Protein AF-A0A1F7RRA6-F1 (afdb_monomer_lite)

Sequence (377 aa):
MLVHVYFHEKDIRSTEIWMSKGCHQVPLQTQKPDLMFQMMTADDTIIYEQTVSVPRYKMPPLPFQDELPVPATLLTDGDFVVTLPVFDKMDHLIIHSLETNVETIEMIRPGELKLRKTSGTAVTIIDNGDPAYNLDIVFLGDDYGPTEWGKFRDDVNACIDEFLRFSPYTDDFYLFNIYRIDNTVDLDCMVTCAGISGAICCNSASIYTAAVKVPYDEIIVIVNSSTYAGTSTVTIGGGGPESYAMVYGNMAAYATLVMIHEFGHSFGGLMDEYDYRIASGTPWGPNCDYAGCDSWKDLSGVGCYPVCSYGNLFKSNPRTCIMESLRREYCPVCAKQLTKLLDVYANMQPTPDLGYKSIGILLILLCSAFLLFYRKM

Organism: NCBI:txid1817878

Radius of gyration: 23.96 Å; chains: 1; bounding box: 71×75×53 Å

Structure (mmCIF, N/CA/C/O backbone):
data_AF-A0A1F7RRA6-F1
#
_entry.id   AF-A0A1F7RRA6-F1
#
loop_
_atom_site.group_PDB
_atom_site.id
_atom_site.type_symbol
_atom_site.label_atom_id
_atom_site.label_alt_id
_atom_site.label_comp_id
_atom_site.label_asym_id
_atom_site.label_entity_id
_atom_site.label_seq_id
_atom_site.pdbx_PDB_ins_code
_atom_site.Cartn_x
_atom_site.Cartn_y
_atom_site.Cartn_z
_atom_site.occupancy
_atom_site.B_iso_or_equiv
_atom_site.auth_seq_id
_atom_site.auth_comp_id
_atom_site.auth_asym_id
_atom_site.auth_atom_id
_atom_site.pdbx_PDB_model_num
ATOM 1 N N . MET A 1 1 ? -7.427 -10.341 15.167 1.00 57.72 1 MET A N 1
ATOM 2 C CA . MET A 1 1 ? -7.674 -9.087 15.924 1.00 57.72 1 MET A CA 1
ATOM 3 C C . MET A 1 1 ? -6.323 -8.440 16.180 1.00 57.72 1 MET A C 1
ATOM 5 O O . MET A 1 1 ? -5.379 -9.176 16.406 1.00 57.72 1 MET A O 1
ATOM 9 N N . LEU A 1 2 ? -6.202 -7.118 16.106 1.00 61.59 2 LEU A N 1
ATOM 10 C CA . LEU A 1 2 ? -4.961 -6.367 16.309 1.00 61.59 2 LEU A CA 1
ATOM 11 C C . LEU A 1 2 ? -5.063 -5.496 17.564 1.00 61.59 2 LEU A C 1
ATOM 13 O O . LEU A 1 2 ? -6.141 -4.986 17.880 1.00 61.59 2 LEU A O 1
ATOM 17 N N . VAL A 1 3 ? -3.940 -5.293 18.242 1.00 65.00 3 VAL A N 1
ATOM 18 C CA . VAL A 1 3 ? -3.760 -4.317 19.316 1.00 65.00 3 VAL A CA 1
ATOM 19 C C . VAL A 1 3 ? -2.770 -3.255 18.862 1.00 65.00 3 VAL A C 1
ATOM 21 O O . VAL A 1 3 ? -1.675 -3.574 18.425 1.00 65.00 3 VAL A O 1
ATOM 24 N N . HIS A 1 4 ? -3.163 -1.996 18.994 1.00 68.19 4 HIS A N 1
ATOM 25 C CA . HIS A 1 4 ? -2.355 -0.819 18.711 1.00 68.19 4 HIS A CA 1
ATOM 26 C C . HIS A 1 4 ? -1.874 -0.225 20.030 1.00 68.19 4 HIS A C 1
ATOM 28 O O . HIS A 1 4 ? -2.695 0.210 20.842 1.00 68.19 4 HIS A O 1
ATOM 34 N N . VAL A 1 5 ? -0.563 -0.222 20.246 1.00 66.44 5 VAL A N 1
ATOM 35 C CA . VAL A 1 5 ? 0.106 0.366 21.410 1.00 66.44 5 VAL A CA 1
ATOM 36 C C . VAL A 1 5 ? 0.691 1.709 20.983 1.00 66.44 5 VAL A C 1
ATOM 38 O O . VAL A 1 5 ? 1.604 1.754 20.163 1.00 66.44 5 VAL A O 1
ATOM 41 N N . TYR A 1 6 ? 0.140 2.797 21.506 1.00 65.81 6 TYR A N 1
ATOM 42 C CA . TYR A 1 6 ? 0.533 4.169 21.205 1.00 65.81 6 TYR A CA 1
ATOM 43 C C . TYR A 1 6 ? 1.463 4.668 22.296 1.00 65.81 6 TYR A C 1
ATOM 45 O O . TYR A 1 6 ? 1.124 4.609 23.479 1.00 65.81 6 TYR A O 1
ATOM 53 N N . PHE A 1 7 ? 2.600 5.199 21.876 1.00 63.91 7 PHE A N 1
ATOM 54 C CA . PHE A 1 7 ? 3.549 5.864 22.752 1.00 63.91 7 PHE A CA 1
ATOM 55 C C . PHE A 1 7 ? 3.495 7.362 22.476 1.00 63.91 7 PHE A C 1
ATOM 57 O O . PHE A 1 7 ? 3.664 7.781 21.328 1.00 63.91 7 PHE A O 1
ATOM 64 N N . HIS A 1 8 ? 3.235 8.142 23.525 1.00 59.25 8 HIS A N 1
ATOM 65 C CA . HIS A 1 8 ? 3.225 9.601 23.466 1.00 59.25 8 HIS A CA 1
ATOM 66 C C . HIS A 1 8 ? 4.535 10.178 23.991 1.00 59.25 8 HIS A C 1
ATOM 68 O O . HIS A 1 8 ? 4.899 9.907 25.137 1.00 59.25 8 HIS A O 1
ATOM 74 N N . GLU A 1 9 ? 5.190 11.019 23.186 1.00 54.50 9 GLU A N 1
ATOM 75 C CA . GLU A 1 9 ? 6.457 11.686 23.530 1.00 54.50 9 GLU A CA 1
ATOM 76 C C . GLU A 1 9 ? 7.553 10.715 24.065 1.00 54.50 9 GLU A C 1
ATOM 78 O O . GLU A 1 9 ? 7.443 9.494 23.992 1.00 54.50 9 GLU A O 1
ATOM 83 N N . LYS A 1 10 ? 8.694 11.233 24.551 1.00 45.53 10 LYS A N 1
ATOM 84 C CA . LYS A 1 10 ? 9.871 10.425 24.958 1.00 45.53 10 LYS A CA 1
ATOM 85 C C . LYS A 1 10 ? 9.643 9.454 26.128 1.00 45.53 10 LYS A C 1
ATOM 87 O O . LYS A 1 10 ? 10.555 8.688 26.445 1.00 45.53 10 LYS A O 1
ATOM 92 N N . ASP A 1 11 ? 8.508 9.522 26.816 1.00 44.22 11 ASP A N 1
ATOM 93 C CA . ASP A 1 11 ? 8.293 8.770 28.047 1.00 44.22 11 ASP A CA 1
ATOM 94 C C . ASP A 1 11 ? 7.493 7.497 27.745 1.00 44.22 11 ASP A C 1
ATOM 96 O O . ASP A 1 11 ? 6.276 7.520 27.575 1.00 44.22 11 ASP A O 1
ATOM 100 N N . ILE A 1 12 ? 8.178 6.347 27.735 1.00 45.00 12 ILE A N 1
ATOM 101 C CA . ILE A 1 12 ? 7.591 5.004 27.516 1.00 45.00 12 ILE A CA 1
ATOM 102 C C . ILE A 1 12 ? 6.528 4.666 28.597 1.00 45.00 12 ILE A C 1
ATOM 104 O O . ILE A 1 12 ? 5.890 3.624 28.567 1.00 45.00 12 ILE A O 1
ATOM 108 N N . ARG A 1 13 ? 6.324 5.550 29.583 1.00 37.09 13 ARG A N 1
ATOM 109 C CA . ARG A 1 13 ? 5.339 5.434 30.665 1.00 37.09 13 ARG A CA 1
ATOM 110 C C . ARG A 1 13 ? 3.957 6.004 30.327 1.00 37.09 13 ARG A C 1
ATOM 112 O O . ARG A 1 13 ? 3.025 5.757 31.090 1.00 37.09 13 ARG A O 1
ATOM 119 N N . SER A 1 14 ? 3.805 6.768 29.242 1.00 41.34 14 SER A N 1
ATOM 120 C CA . SER A 1 14 ? 2.498 7.215 28.732 1.00 41.34 14 SER A CA 1
ATOM 121 C C . SER A 1 14 ? 2.069 6.372 27.534 1.00 41.34 14 SER A C 1
ATOM 123 O O . SER A 1 14 ? 2.171 6.803 26.385 1.00 41.34 14 SER A O 1
ATOM 125 N N . THR A 1 15 ? 1.587 5.163 27.829 1.00 48.78 15 THR A N 1
ATOM 126 C CA . THR A 1 15 ? 1.086 4.200 26.841 1.00 48.78 15 THR A CA 1
ATOM 127 C C . THR A 1 15 ? -0.442 4.259 26.743 1.00 48.78 15 THR A C 1
ATOM 129 O O . THR A 1 15 ? -1.143 4.182 27.756 1.00 48.78 15 THR A O 1
ATOM 132 N N . GLU A 1 16 ? -0.992 4.340 25.529 1.00 49.03 16 GLU A N 1
ATOM 133 C CA . GLU A 1 16 ? -2.414 4.065 25.273 1.00 49.03 16 GLU A CA 1
ATOM 134 C C . GLU A 1 16 ? -2.579 2.827 24.393 1.00 49.03 16 GLU A C 1
ATOM 136 O O . GLU A 1 16 ? -1.858 2.653 23.416 1.00 49.03 16 GLU A O 1
ATOM 141 N N . ILE A 1 17 ? -3.540 1.956 24.714 1.00 49.62 17 ILE A N 1
ATOM 142 C CA . ILE A 1 17 ? -3.667 0.653 24.050 1.00 49.62 17 ILE A CA 1
ATOM 143 C C . ILE A 1 17 ? -5.089 0.426 23.558 1.00 49.62 17 ILE A C 1
ATOM 145 O O . ILE A 1 17 ? -6.050 0.542 24.327 1.00 49.62 17 ILE A O 1
ATOM 149 N N . TRP A 1 18 ? -5.204 0.064 22.279 1.00 47.50 18 TRP A N 1
ATOM 150 C CA . TRP A 1 18 ? -6.476 -0.036 21.571 1.00 47.50 18 TRP A CA 1
ATOM 151 C C . TRP A 1 18 ? -6.603 -1.316 20.755 1.00 47.50 18 TRP A C 1
ATOM 153 O O . TRP A 1 18 ? -5.610 -1.834 20.265 1.00 47.50 18 TRP A O 1
ATOM 163 N N . MET A 1 19 ? -7.826 -1.811 20.556 1.00 39.12 19 MET A N 1
ATOM 164 C CA . MET A 1 19 ? -8.086 -2.998 19.727 1.00 39.12 19 MET A CA 1
ATOM 165 C C . MET A 1 19 ? -8.740 -2.636 18.390 1.00 39.12 19 MET A C 1
ATOM 167 O O . MET A 1 19 ? -9.586 -1.744 18.327 1.00 39.12 19 MET A O 1
ATOM 171 N N . SER A 1 20 ? -8.407 -3.384 17.338 1.00 40.44 20 SER A N 1
ATOM 172 C CA . SER A 1 20 ? -9.078 -3.363 16.031 1.00 40.44 20 SER A CA 1
ATOM 173 C C . SER A 1 20 ? -9.177 -4.774 15.449 1.00 40.44 20 SER A C 1
ATOM 175 O O . SER A 1 20 ? -8.525 -5.697 15.930 1.00 40.44 20 SER A O 1
ATOM 177 N N . LYS A 1 21 ? -10.013 -5.003 14.438 1.00 43.59 21 LYS A N 1
ATOM 178 C CA . LYS A 1 21 ? -10.131 -6.322 13.802 1.00 43.59 21 LYS A CA 1
ATOM 179 C C . LYS A 1 21 ? -9.220 -6.401 12.567 1.00 43.59 21 LYS A C 1
ATOM 181 O O . LYS A 1 21 ? -9.705 -6.144 11.493 1.00 43.59 21 LYS A O 1
ATOM 186 N N . GLY A 1 22 ? -7.941 -6.747 12.692 1.00 41.59 22 GLY A N 1
ATOM 187 C CA . GLY A 1 22 ? -7.117 -7.167 11.534 1.00 41.59 22 GLY A CA 1
ATOM 188 C C . GLY A 1 22 ? -6.746 -8.646 11.638 1.00 41.59 22 GLY A C 1
ATOM 189 O O . GLY A 1 22 ? -6.773 -9.185 12.759 1.00 41.59 22 GLY A O 1
ATOM 190 N N . CYS A 1 23 ? -6.463 -9.310 10.514 1.00 34.78 23 CYS A N 1
ATOM 191 C CA . CYS A 1 23 ? -6.449 -10.775 10.466 1.00 34.78 23 CYS A CA 1
ATOM 192 C C . CYS A 1 23 ? -5.099 -11.414 10.139 1.00 34.78 23 CYS A C 1
ATOM 194 O O . CYS A 1 23 ? -4.869 -12.519 10.631 1.00 34.78 23 CYS A O 1
ATOM 196 N N . HIS A 1 24 ? -4.168 -10.746 9.450 1.00 41.72 24 HIS A N 1
ATOM 197 C CA . HIS A 1 24 ? -2.909 -11.401 9.065 1.00 41.72 24 HIS A CA 1
ATOM 198 C C . HIS A 1 24 ? -1.667 -10.541 9.294 1.00 41.72 24 HIS A C 1
ATOM 200 O O . HIS A 1 24 ? -1.702 -9.319 9.224 1.00 41.72 24 HIS A O 1
ATOM 206 N N . GLN A 1 25 ? -0.557 -11.204 9.632 1.00 44.50 25 GLN A N 1
ATOM 207 C CA . GLN A 1 25 ? 0.720 -10.556 9.908 1.00 44.50 25 GLN A CA 1
ATOM 208 C C . GLN A 1 25 ? 1.889 -11.359 9.345 1.00 44.50 25 GLN A C 1
ATOM 210 O O . GLN A 1 25 ? 1.963 -12.577 9.523 1.00 44.50 25 GLN A O 1
ATOM 215 N N . VAL A 1 26 ? 2.846 -10.654 8.743 1.00 31.86 26 VAL A N 1
ATOM 216 C CA . VAL A 1 26 ? 4.149 -11.194 8.345 1.00 31.86 26 VAL A CA 1
ATOM 217 C C . VAL A 1 26 ? 5.217 -10.519 9.215 1.00 31.86 26 VAL A C 1
ATOM 219 O O . VAL A 1 26 ? 5.408 -9.309 9.105 1.00 31.86 26 VAL A O 1
ATOM 222 N N . PRO A 1 27 ? 5.887 -11.243 10.128 1.00 27.80 27 PRO A N 1
ATOM 223 C CA . PRO A 1 27 ? 6.825 -10.627 11.066 1.00 27.80 27 PRO A CA 1
ATOM 224 C C . PRO A 1 27 ? 8.227 -10.505 10.458 1.00 27.80 27 PRO A C 1
ATOM 226 O O . PRO A 1 27 ? 8.729 -11.517 9.980 1.00 27.80 27 PRO A O 1
ATOM 229 N N . LEU A 1 28 ? 8.912 -9.352 10.560 1.00 33.16 28 LEU A N 1
ATOM 230 C CA . LEU A 1 28 ? 10.367 -9.258 10.317 1.00 33.16 28 LEU A CA 1
ATOM 231 C C . LEU A 1 28 ? 11.070 -8.081 11.044 1.00 33.16 28 LEU A C 1
ATOM 233 O O . LEU A 1 28 ? 10.533 -6.985 11.150 1.00 33.16 28 LEU A O 1
ATOM 237 N N . GLN A 1 29 ? 12.311 -8.337 11.500 1.00 31.33 29 GLN A N 1
ATOM 238 C CA . GLN A 1 29 ? 13.252 -7.433 12.197 1.00 31.33 29 GLN A CA 1
ATOM 239 C C . GLN A 1 29 ? 14.519 -7.188 11.360 1.00 31.33 29 GLN A C 1
ATOM 241 O O . GLN A 1 29 ? 15.096 -8.160 10.872 1.00 31.33 29 GLN A O 1
ATOM 246 N N . THR A 1 30 ? 15.057 -5.957 11.325 1.00 32.44 30 THR A N 1
ATOM 247 C CA . THR A 1 30 ? 16.442 -5.693 10.848 1.00 32.44 30 THR A CA 1
ATOM 248 C C . THR A 1 30 ? 17.192 -4.526 11.526 1.00 32.44 30 THR A C 1
ATOM 250 O O . THR A 1 30 ? 18.226 -4.092 11.022 1.00 32.44 30 THR A O 1
ATOM 253 N N . GLN A 1 31 ? 16.764 -4.022 12.686 1.00 44.00 31 GLN A N 1
ATOM 254 C CA . GLN A 1 31 ? 17.580 -3.103 13.504 1.00 44.00 31 GLN A CA 1
ATOM 255 C C . GLN A 1 31 ? 17.738 -3.637 14.925 1.00 44.00 31 GLN A C 1
ATOM 257 O O . GLN A 1 31 ? 16.970 -4.498 15.347 1.00 44.00 31 GLN A O 1
ATOM 262 N N . LYS A 1 32 ? 18.764 -3.164 15.655 1.00 50.31 32 LYS A N 1
ATOM 263 C CA . LYS A 1 32 ? 18.898 -3.476 17.082 1.00 50.31 32 LYS A CA 1
ATOM 264 C C . LYS A 1 32 ? 17.627 -2.954 17.768 1.00 50.31 32 LYS A C 1
ATOM 266 O O . LYS A 1 32 ? 17.392 -1.747 17.711 1.00 50.31 32 LYS A O 1
ATOM 271 N N . PRO A 1 33 ? 16.806 -3.832 18.352 1.00 63.81 33 PRO A N 1
ATOM 272 C CA . PRO A 1 33 ? 15.514 -3.414 18.856 1.00 63.81 33 PRO A CA 1
ATOM 273 C C . PRO A 1 33 ? 15.650 -2.645 20.166 1.00 63.81 33 PRO A C 1
ATOM 275 O O . PRO A 1 33 ? 16.530 -2.935 20.979 1.00 63.81 33 PRO A O 1
ATOM 278 N N . ASP A 1 34 ? 14.763 -1.673 20.352 1.00 72.25 34 ASP A N 1
ATOM 279 C CA . ASP A 1 34 ? 14.674 -0.847 21.557 1.00 72.25 34 ASP A CA 1
ATOM 280 C C . ASP A 1 34 ? 13.630 -1.414 22.527 1.00 72.25 34 ASP A C 1
ATOM 282 O O . ASP A 1 34 ? 13.816 -1.370 23.743 1.00 72.25 34 ASP A O 1
ATOM 286 N N . LEU A 1 35 ? 12.560 -2.003 21.983 1.00 77.00 35 LEU A N 1
ATOM 287 C CA . LEU A 1 35 ? 11.458 -2.608 22.721 1.00 77.00 35 LEU A CA 1
ATOM 288 C C . LEU A 1 35 ? 11.256 -4.069 22.311 1.00 77.00 35 LEU A C 1
ATOM 290 O O . LEU A 1 35 ? 11.451 -4.440 21.152 1.00 77.00 35 LEU A O 1
ATOM 294 N N . MET A 1 36 ? 10.809 -4.888 23.259 1.00 80.50 36 MET A N 1
ATOM 295 C CA . MET A 1 36 ? 10.336 -6.250 23.017 1.00 80.50 36 MET A CA 1
ATOM 296 C C . MET A 1 36 ? 8.935 -6.423 23.591 1.00 80.50 36 MET A C 1
ATOM 298 O O . MET A 1 36 ? 8.689 -6.119 24.755 1.00 80.50 36 MET A O 1
ATOM 302 N N . PHE A 1 37 ? 8.040 -6.942 22.762 1.00 81.81 37 PHE A N 1
ATOM 303 C CA . PHE A 1 37 ? 6.655 -7.247 23.073 1.00 81.81 37 PHE A CA 1
ATOM 304 C C . PHE A 1 37 ? 6.503 -8.762 23.128 1.00 81.81 37 PHE A C 1
ATOM 306 O O . PHE A 1 37 ? 6.751 -9.440 22.131 1.00 81.81 37 PHE A O 1
ATOM 313 N N . GLN A 1 38 ? 6.092 -9.291 24.277 1.00 84.25 38 GLN A N 1
ATOM 314 C CA . GLN A 1 38 ? 5.837 -10.717 24.471 1.00 84.25 38 GLN A CA 1
ATOM 315 C C . GLN A 1 38 ? 4.391 -10.933 24.889 1.00 84.25 38 GLN A C 1
ATOM 317 O O . GLN A 1 38 ? 3.947 -10.418 25.914 1.00 84.25 38 GLN A O 1
ATOM 322 N N . MET A 1 39 ? 3.653 -11.715 24.109 1.00 84.25 39 MET A N 1
ATOM 323 C CA . MET A 1 39 ? 2.335 -12.188 24.516 1.00 84.25 39 MET A CA 1
ATOM 324 C C . MET A 1 39 ? 2.469 -13.542 25.174 1.00 84.25 39 MET A C 1
ATOM 326 O O . MET A 1 39 ? 3.091 -14.451 24.617 1.00 84.25 39 MET A O 1
ATOM 330 N N . MET A 1 40 ? 1.850 -13.674 26.340 1.00 85.94 40 MET A N 1
ATOM 331 C CA . MET A 1 40 ? 1.931 -14.872 27.158 1.00 85.94 40 MET A CA 1
ATOM 332 C C . MET A 1 40 ? 0.547 -15.446 27.442 1.00 85.94 40 MET A C 1
ATOM 334 O O . MET A 1 40 ? -0.458 -14.730 27.501 1.00 85.94 40 MET A O 1
ATOM 338 N N . THR A 1 41 ? 0.497 -16.763 27.601 1.00 88.19 41 THR A N 1
ATOM 339 C CA . THR A 1 41 ? -0.635 -17.493 28.181 1.00 88.19 41 THR A CA 1
ATOM 340 C C . THR A 1 41 ? -0.627 -17.387 29.707 1.00 88.19 41 THR A C 1
ATOM 342 O O . THR A 1 41 ? 0.329 -16.912 30.312 1.00 88.19 41 THR A O 1
ATOM 345 N N . ALA A 1 42 ? -1.692 -17.870 30.351 1.00 86.19 42 ALA A N 1
ATOM 346 C CA . ALA A 1 42 ? -1.836 -17.859 31.811 1.00 86.19 42 ALA A CA 1
ATOM 347 C C . ALA A 1 42 ? -0.754 -18.658 32.568 1.00 86.19 42 ALA A C 1
ATOM 349 O O . ALA A 1 42 ? -0.602 -18.494 33.775 1.00 86.19 42 ALA A O 1
ATOM 350 N N . ASP A 1 43 ? -0.050 -19.558 31.877 1.00 89.38 43 ASP A N 1
ATOM 351 C CA . ASP A 1 43 ? 1.073 -20.344 32.395 1.00 89.38 43 ASP A CA 1
ATOM 352 C C . ASP A 1 43 ? 2.445 -19.771 31.991 1.00 89.38 43 ASP A C 1
ATOM 354 O O . ASP A 1 43 ? 3.444 -20.485 32.043 1.00 89.38 43 ASP A O 1
ATOM 358 N N . ASP A 1 44 ? 2.484 -18.499 31.581 1.00 86.06 44 ASP A N 1
ATOM 359 C CA . ASP A 1 44 ? 3.678 -17.754 31.165 1.00 86.06 44 ASP A CA 1
ATOM 360 C C . ASP A 1 44 ? 4.395 -18.344 29.932 1.00 86.06 44 ASP A C 1
ATOM 362 O O . ASP A 1 44 ? 5.580 -18.096 29.692 1.00 86.06 44 ASP A O 1
ATOM 366 N N . THR A 1 45 ? 3.683 -19.116 29.100 1.00 88.94 45 THR A N 1
ATOM 367 C CA . THR A 1 45 ? 4.216 -19.567 27.808 1.00 88.94 45 THR A CA 1
ATOM 368 C C . THR A 1 45 ? 4.136 -18.435 26.786 1.00 88.94 45 THR A C 1
ATOM 370 O O . THR A 1 45 ? 3.058 -17.911 26.505 1.00 88.94 45 THR A O 1
ATOM 373 N N . ILE A 1 46 ? 5.271 -18.087 26.174 1.00 86.56 46 ILE A N 1
ATOM 374 C CA . ILE A 1 46 ? 5.324 -17.107 25.082 1.00 86.56 46 ILE A CA 1
ATOM 375 C C . ILE A 1 46 ? 4.625 -17.693 23.851 1.00 86.56 46 ILE A C 1
ATOM 377 O O . ILE A 1 46 ? 5.041 -18.724 23.319 1.00 86.56 46 ILE A O 1
ATOM 381 N N . ILE A 1 47 ? 3.575 -17.019 23.388 1.00 82.38 47 ILE A N 1
ATOM 382 C CA . ILE A 1 47 ? 2.829 -17.386 22.174 1.00 82.38 47 ILE A CA 1
ATOM 383 C C . ILE A 1 47 ? 3.134 -16.468 20.992 1.00 82.38 47 ILE A C 1
ATOM 385 O O . ILE A 1 47 ? 2.886 -16.845 19.849 1.00 82.38 47 ILE A O 1
ATOM 389 N N . TYR A 1 48 ? 3.680 -15.283 21.261 1.00 81.75 48 TYR A N 1
ATOM 390 C CA . TYR A 1 48 ? 4.127 -14.345 20.243 1.00 81.75 48 TYR A CA 1
ATOM 391 C C . TYR A 1 48 ? 5.194 -13.421 20.809 1.00 81.75 48 TYR A C 1
ATOM 393 O O . TYR A 1 48 ? 5.107 -12.992 21.961 1.00 81.75 48 TYR A O 1
ATOM 401 N N . GLU A 1 49 ? 6.176 -13.105 19.976 1.00 83.19 49 GLU A N 1
ATOM 402 C CA . GLU A 1 49 ? 7.238 -12.165 20.288 1.00 83.19 49 GLU A CA 1
ATOM 403 C C . GLU A 1 49 ? 7.490 -11.270 19.077 1.00 83.19 49 GLU A C 1
ATOM 405 O O . GLU A 1 49 ? 7.676 -11.753 17.958 1.00 83.19 49 GLU A O 1
ATOM 410 N N . GLN A 1 50 ? 7.526 -9.963 19.316 1.00 78.56 50 GLN A N 1
ATOM 411 C CA . GLN A 1 50 ? 7.962 -8.971 18.343 1.00 78.56 50 GLN A CA 1
ATOM 412 C C . GLN A 1 50 ? 8.940 -8.028 19.018 1.00 78.56 50 GLN A C 1
ATOM 414 O O . GLN A 1 50 ? 8.751 -7.629 20.165 1.00 78.56 50 GLN A O 1
ATOM 419 N N . THR A 1 51 ? 9.982 -7.640 18.296 1.00 75.31 51 THR A N 1
ATOM 420 C CA . THR A 1 51 ? 10.840 -6.551 18.745 1.00 75.31 51 THR A CA 1
ATOM 421 C C . THR A 1 51 ? 10.715 -5.386 17.784 1.00 75.31 51 THR A C 1
ATOM 423 O O . THR A 1 51 ? 10.497 -5.580 16.586 1.00 75.31 51 THR A O 1
ATOM 426 N N . VAL A 1 52 ? 10.792 -4.183 18.338 1.00 71.12 52 VAL A N 1
ATOM 427 C CA . VAL A 1 52 ? 10.558 -2.934 17.620 1.00 71.12 52 VAL A CA 1
ATOM 428 C C . VAL A 1 52 ? 11.708 -1.986 17.915 1.00 71.12 52 VAL A C 1
ATOM 430 O O . VAL A 1 52 ? 12.155 -1.859 19.059 1.00 71.12 52 VAL A O 1
ATOM 433 N N . SER A 1 53 ? 12.191 -1.317 16.876 1.00 69.62 53 SER A N 1
ATOM 434 C CA . SER A 1 53 ? 13.086 -0.172 17.013 1.00 69.62 53 SER A CA 1
ATOM 435 C C . SER A 1 53 ? 12.246 1.098 17.038 1.00 69.62 53 SER A C 1
ATOM 437 O O . SER A 1 53 ? 11.414 1.314 16.160 1.00 69.62 53 SER A O 1
ATOM 439 N N . VAL A 1 54 ? 12.459 1.938 18.047 1.00 68.12 54 VAL A N 1
ATOM 440 C CA . VAL A 1 54 ? 11.782 3.228 18.156 1.00 68.12 54 VAL A CA 1
ATOM 441 C C . VAL A 1 54 ? 12.275 4.116 17.009 1.00 68.12 54 VAL A C 1
ATOM 443 O O . VAL A 1 54 ? 13.492 4.246 16.821 1.00 68.12 54 VAL A O 1
ATOM 446 N N . PRO A 1 55 ? 11.380 4.758 16.238 1.00 59.72 55 PRO A N 1
ATOM 447 C CA . PRO A 1 55 ? 11.791 5.649 15.161 1.00 59.72 55 PRO A CA 1
ATOM 448 C C . PRO A 1 55 ? 12.606 6.830 15.712 1.00 59.72 55 PRO A C 1
ATOM 450 O O . PRO A 1 55 ? 12.062 7.770 16.283 1.00 59.72 55 PRO A O 1
ATOM 453 N N . ARG A 1 56 ? 13.936 6.809 15.544 1.00 53.38 56 ARG A N 1
ATOM 454 C CA . ARG A 1 56 ? 14.821 7.934 15.934 1.00 53.38 56 ARG A CA 1
ATOM 455 C C . ARG A 1 56 ? 15.091 8.912 14.799 1.00 53.38 56 ARG A C 1
ATOM 457 O O . ARG A 1 56 ? 15.668 9.976 15.014 1.00 53.38 56 ARG A O 1
ATOM 464 N N . TYR A 1 57 ? 14.698 8.548 13.585 1.00 45.06 57 TYR A N 1
ATOM 465 C CA . TYR A 1 57 ? 14.977 9.310 12.381 1.00 45.06 57 TYR A CA 1
ATOM 466 C C . TYR A 1 57 ? 13.711 9.441 11.547 1.00 45.06 57 TYR A C 1
ATOM 468 O O . TYR A 1 57 ? 13.038 8.451 11.272 1.00 45.06 57 TYR A O 1
ATOM 476 N N . LYS A 1 58 ? 13.429 10.659 11.083 1.00 45.81 58 LYS A N 1
ATOM 477 C CA . LYS A 1 58 ? 12.529 10.884 9.961 1.00 45.81 58 LYS A CA 1
ATOM 478 C C . LYS A 1 58 ? 13.343 10.559 8.723 1.00 45.81 58 LYS A C 1
ATOM 480 O O . LYS A 1 58 ? 14.221 11.337 8.329 1.00 45.81 58 LYS A O 1
ATOM 485 N N . MET A 1 59 ? 13.119 9.370 8.174 1.00 40.50 59 MET A N 1
ATOM 486 C CA . MET A 1 59 ? 13.691 9.037 6.883 1.00 40.50 59 MET A CA 1
ATOM 487 C C . MET A 1 59 ? 13.040 9.938 5.837 1.00 40.50 59 MET A C 1
ATOM 489 O O . MET A 1 59 ? 11.810 9.975 5.762 1.00 40.50 59 MET A O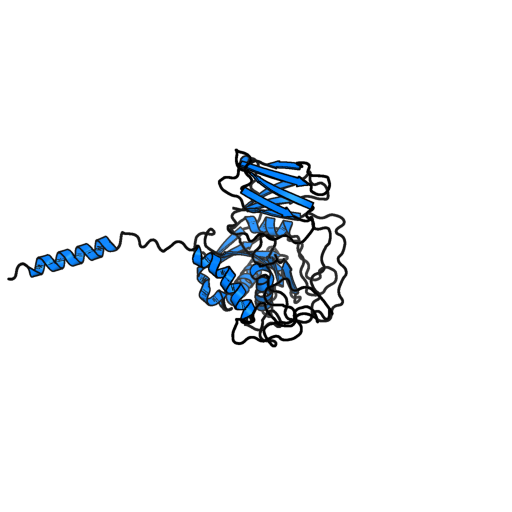 1
ATOM 493 N N . PRO A 1 60 ? 13.825 10.711 5.070 1.00 39.28 60 PRO A N 1
ATOM 494 C CA . PRO A 1 60 ? 13.284 11.361 3.904 1.00 39.28 60 PRO A CA 1
ATOM 495 C C . PRO A 1 60 ? 12.757 10.266 2.978 1.00 39.28 60 PRO A C 1
ATOM 497 O O . PRO A 1 60 ? 13.387 9.204 2.878 1.00 39.28 60 PRO A O 1
ATOM 500 N N . PRO A 1 61 ? 11.618 10.502 2.322 1.00 42.59 61 PRO A N 1
ATOM 501 C CA . PRO A 1 61 ? 11.195 9.645 1.229 1.00 42.59 61 PRO A CA 1
ATOM 502 C C . PRO A 1 61 ? 12.340 9.497 0.224 1.00 42.59 61 PRO A C 1
ATOM 504 O O . PRO A 1 61 ? 13.199 10.374 0.101 1.00 42.59 61 PRO A O 1
ATOM 507 N N . LEU A 1 62 ? 12.411 8.353 -0.447 1.00 49.75 62 LEU A N 1
ATOM 508 C CA . LEU A 1 62 ? 13.479 8.120 -1.413 1.00 49.75 62 LEU A CA 1
ATOM 509 C C . LEU A 1 62 ? 13.340 9.158 -2.541 1.00 49.75 62 LEU A C 1
ATOM 511 O O . LEU A 1 62 ? 12.216 9.452 -2.950 1.00 49.75 62 LEU A O 1
ATOM 515 N N . PRO A 1 63 ? 14.445 9.792 -2.980 1.00 40.38 63 PRO A N 1
ATOM 516 C CA . PRO A 1 63 ? 14.374 10.939 -3.873 1.00 40.38 63 PRO A CA 1
ATOM 517 C C . PRO A 1 63 ? 13.613 10.576 -5.148 1.00 40.38 63 PRO A C 1
ATOM 519 O O . PRO A 1 63 ? 13.970 9.628 -5.854 1.00 40.38 63 PRO A O 1
ATOM 522 N N . PHE A 1 64 ? 12.567 11.349 -5.443 1.00 39.22 64 PHE A N 1
ATOM 523 C CA . PHE A 1 64 ? 11.905 11.289 -6.737 1.00 39.22 64 PHE A CA 1
ATOM 524 C C . PHE A 1 64 ? 12.864 11.841 -7.802 1.00 39.22 64 PHE A C 1
ATOM 526 O O . PHE A 1 64 ? 13.722 12.671 -7.499 1.00 39.22 64 PHE A O 1
ATOM 533 N N . GLN A 1 65 ? 12.762 11.326 -9.030 1.00 41.94 65 GLN A N 1
ATOM 534 C CA . GLN A 1 65 ? 13.677 11.599 -10.150 1.00 41.94 65 GLN A CA 1
ATOM 535 C C . GLN A 1 65 ? 14.335 12.998 -10.121 1.00 41.94 65 GLN A C 1
ATOM 537 O O . GLN A 1 65 ? 13.652 14.016 -10.131 1.00 41.94 65 GLN A O 1
ATOM 542 N N . ASP A 1 66 ? 15.673 13.012 -10.177 1.00 40.94 66 ASP A N 1
ATOM 543 C CA . ASP A 1 66 ? 16.559 14.191 -10.248 1.00 40.94 66 ASP A CA 1
ATOM 544 C C . ASP A 1 66 ? 16.769 14.999 -8.949 1.00 40.94 66 ASP A C 1
ATOM 546 O O . ASP A 1 66 ? 17.502 15.993 -8.971 1.00 40.94 66 ASP A O 1
ATOM 550 N N . GLU A 1 67 ? 16.250 14.546 -7.805 1.00 48.34 67 GLU A N 1
ATOM 551 C CA . GLU A 1 67 ? 16.515 15.179 -6.507 1.00 48.34 67 GLU A CA 1
ATOM 552 C C . GLU A 1 67 ? 17.754 14.608 -5.786 1.00 48.34 67 GLU A C 1
ATOM 554 O O . GLU A 1 67 ? 18.076 13.420 -5.858 1.00 48.34 67 GLU A O 1
ATOM 559 N N . LEU A 1 68 ? 18.498 15.482 -5.096 1.00 45.78 68 LEU A N 1
ATOM 560 C CA . LEU A 1 68 ? 19.656 15.075 -4.296 1.00 45.78 68 LEU A CA 1
ATOM 561 C C . LEU A 1 68 ? 19.193 14.312 -3.042 1.00 45.78 68 LEU A C 1
ATOM 563 O O . LEU A 1 68 ? 18.200 14.709 -2.433 1.00 45.78 68 LEU A O 1
ATOM 567 N N . PRO A 1 69 ? 19.935 13.283 -2.587 1.00 47.16 69 PRO A N 1
ATOM 568 C CA . PRO A 1 69 ? 19.613 12.576 -1.353 1.00 47.16 69 PRO A CA 1
ATOM 569 C C . PRO A 1 69 ? 19.574 13.545 -0.169 1.00 47.16 69 PRO A C 1
ATOM 571 O O . PRO A 1 69 ? 20.572 14.209 0.132 1.00 47.16 69 PRO A O 1
ATOM 574 N N . VAL A 1 70 ? 18.438 13.609 0.521 1.00 47.94 70 VAL A N 1
ATOM 575 C CA . VAL A 1 70 ? 18.333 14.362 1.771 1.00 47.94 70 VAL A CA 1
ATOM 576 C C . VAL A 1 70 ? 18.855 13.481 2.916 1.00 47.94 70 VAL A C 1
ATOM 578 O O . VAL A 1 70 ? 18.567 12.283 2.950 1.00 47.94 70 VAL A O 1
ATOM 581 N N . PRO A 1 71 ? 19.652 14.011 3.859 1.00 46.78 71 PRO A N 1
ATOM 582 C CA . PRO A 1 71 ? 20.041 13.266 5.051 1.00 46.78 71 PRO A CA 1
ATOM 583 C C . PRO A 1 71 ? 18.831 12.956 5.942 1.00 46.78 71 PRO A C 1
ATOM 585 O O . PRO A 1 71 ? 17.952 13.799 6.126 1.00 46.78 71 PRO A O 1
ATOM 588 N N . ALA A 1 72 ? 18.822 11.776 6.565 1.00 41.31 72 ALA A N 1
ATOM 589 C CA . ALA A 1 72 ? 17.868 11.457 7.624 1.00 41.31 72 ALA A CA 1
ATOM 590 C C . ALA A 1 72 ? 17.920 12.517 8.734 1.00 41.31 72 ALA A C 1
ATOM 592 O O . ALA A 1 72 ? 18.995 12.844 9.242 1.00 41.31 72 ALA A O 1
ATOM 593 N N . THR A 1 73 ? 16.762 13.064 9.105 1.00 46.78 73 THR A N 1
ATOM 594 C CA . THR A 1 73 ? 16.680 14.057 10.183 1.00 46.78 73 THR A CA 1
ATOM 595 C C . THR A 1 73 ? 16.397 13.335 11.491 1.00 46.78 73 THR A C 1
ATOM 597 O O . THR A 1 73 ? 15.497 12.500 11.548 1.00 46.78 73 THR A O 1
ATOM 600 N N . LEU A 1 74 ? 17.162 13.633 12.542 1.00 45.44 74 LEU A N 1
ATOM 601 C CA . LEU A 1 74 ? 16.904 13.087 13.873 1.00 45.44 74 LEU A CA 1
ATOM 602 C C . LEU A 1 74 ? 15.532 13.578 14.359 1.00 45.44 74 LEU A C 1
ATOM 604 O O . LEU A 1 74 ? 15.290 14.785 14.391 1.00 45.44 74 LEU A O 1
ATOM 608 N N . LEU A 1 75 ? 14.650 12.655 14.739 1.00 54.62 75 LEU A N 1
ATOM 609 C CA . LEU A 1 75 ? 13.413 13.002 15.431 1.00 54.62 75 LEU A CA 1
ATOM 610 C C . LEU A 1 75 ? 13.794 13.447 16.842 1.00 54.62 75 LEU A C 1
ATOM 612 O O . LEU A 1 75 ? 14.388 12.680 17.602 1.00 54.62 75 LEU A O 1
ATOM 616 N N . THR A 1 76 ? 13.524 14.711 17.176 1.00 44.88 76 THR A N 1
ATOM 617 C CA . THR A 1 76 ? 13.784 15.212 18.528 1.00 44.88 76 THR A CA 1
ATOM 618 C C . THR A 1 76 ? 12.758 14.668 19.503 1.00 44.88 76 THR A C 1
ATOM 620 O O . THR A 1 76 ? 13.179 14.285 20.587 1.00 44.88 76 THR A O 1
ATOM 623 N N . ASP A 1 77 ? 11.491 14.562 19.088 1.00 53.00 77 ASP A N 1
ATOM 624 C CA . ASP A 1 77 ? 10.352 13.945 19.780 1.00 53.00 77 ASP A CA 1
ATOM 625 C C . ASP A 1 77 ? 9.359 13.419 18.712 1.00 53.00 77 ASP A C 1
ATOM 627 O O . ASP A 1 77 ? 9.365 13.920 17.582 1.00 53.00 77 ASP A O 1
ATOM 631 N N . GLY A 1 78 ? 8.530 12.417 19.026 1.00 54.91 78 GLY A N 1
ATOM 632 C CA . GLY A 1 78 ? 7.501 11.929 18.101 1.00 54.91 78 GLY A CA 1
ATOM 633 C C . GLY A 1 78 ? 6.716 10.727 18.622 1.00 54.91 78 GLY A C 1
ATOM 634 O O . GLY A 1 78 ? 7.288 9.830 19.238 1.00 54.91 78 GLY A O 1
ATOM 635 N N . ASP A 1 79 ? 5.414 10.724 18.345 1.00 60.69 79 ASP A N 1
ATOM 636 C CA . ASP A 1 79 ? 4.518 9.612 18.655 1.00 60.69 79 ASP A CA 1
ATOM 637 C C . ASP A 1 79 ? 4.728 8.472 17.651 1.00 60.69 79 ASP A C 1
ATOM 639 O O . ASP A 1 79 ? 4.916 8.701 16.451 1.00 60.69 79 ASP A O 1
ATOM 643 N N . PHE A 1 80 ? 4.662 7.232 18.128 1.00 61.03 80 PHE A N 1
ATOM 644 C CA . PHE A 1 80 ? 4.681 6.050 17.269 1.00 61.03 80 PHE A CA 1
ATOM 645 C C . PHE A 1 80 ? 3.702 4.994 17.778 1.00 61.03 80 PHE A C 1
ATOM 647 O O . PHE A 1 80 ? 3.289 4.998 18.941 1.00 61.03 80 PHE A O 1
ATOM 654 N N . VAL A 1 81 ? 3.306 4.102 16.872 1.00 66.88 81 VAL A N 1
ATOM 655 C CA . VAL A 1 81 ? 2.342 3.037 17.145 1.00 66.88 81 VAL A CA 1
ATOM 656 C C . VAL A 1 81 ? 2.988 1.704 16.841 1.00 66.88 81 VAL A C 1
ATOM 658 O O . VAL A 1 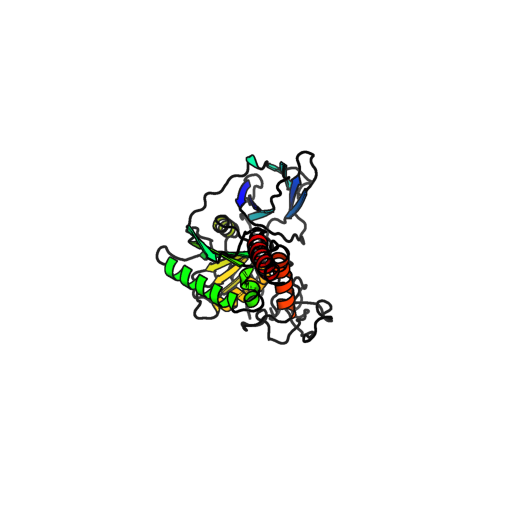81 ? 3.607 1.549 15.793 1.00 66.88 81 VAL A O 1
ATOM 661 N N . VAL A 1 82 ? 2.814 0.753 17.751 1.00 68.56 82 VAL A N 1
ATOM 662 C CA . VAL A 1 82 ? 3.154 -0.650 17.529 1.00 68.56 82 VAL A CA 1
ATOM 663 C C . VAL A 1 82 ? 1.871 -1.445 17.371 1.00 68.56 82 VAL A C 1
ATOM 665 O O . VAL A 1 82 ? 1.014 -1.436 18.256 1.00 68.56 82 VAL A O 1
ATOM 668 N N . THR A 1 83 ? 1.759 -2.157 16.256 1.00 67.44 83 THR A N 1
ATOM 669 C CA . THR A 1 83 ? 0.582 -2.960 15.926 1.00 67.44 83 THR A CA 1
ATOM 670 C C . THR A 1 83 ? 0.887 -4.443 16.105 1.00 67.44 83 THR A C 1
ATOM 672 O O . THR A 1 83 ? 1.656 -5.036 15.352 1.00 67.44 83 THR A O 1
ATOM 675 N N . LEU A 1 84 ? 0.245 -5.062 17.090 1.00 68.00 84 LEU A N 1
ATOM 676 C CA . LEU A 1 84 ? 0.458 -6.447 17.497 1.00 68.00 84 LEU A CA 1
ATOM 677 C C . LEU A 1 84 ? -0.753 -7.324 17.139 1.00 68.00 84 LEU A C 1
ATOM 679 O O . LEU A 1 84 ? -1.888 -6.851 17.217 1.00 68.00 84 LEU A O 1
ATOM 683 N N . PRO A 1 85 ? -0.565 -8.610 16.814 1.00 66.31 85 PRO A N 1
ATOM 684 C CA . PRO A 1 85 ? -1.668 -9.541 16.614 1.00 66.31 85 PRO A CA 1
ATOM 685 C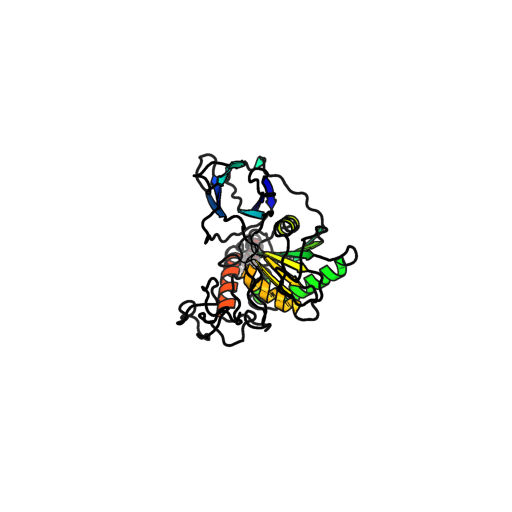 C . PRO A 1 85 ? -2.202 -10.001 17.968 1.00 66.31 85 PRO A C 1
ATOM 687 O O . PRO A 1 85 ? -1.433 -10.232 18.886 1.00 66.31 85 PRO A O 1
ATOM 690 N N . VAL A 1 86 ? -3.507 -10.200 18.103 1.00 66.50 86 VAL A N 1
ATOM 691 C CA . VAL A 1 86 ? -4.117 -10.751 19.318 1.00 66.50 86 VAL A CA 1
ATOM 692 C C . VAL A 1 86 ? -4.588 -12.168 19.062 1.00 66.50 86 VAL A C 1
ATOM 694 O O . VAL A 1 86 ? -5.381 -12.414 18.151 1.00 66.50 86 VAL A O 1
ATOM 697 N N . PHE A 1 87 ? -4.138 -13.075 19.924 1.00 70.06 87 PHE A N 1
ATOM 698 C CA . PHE A 1 87 ? -4.511 -14.484 19.917 1.00 70.06 87 PHE A CA 1
ATOM 699 C C . PHE A 1 87 ? -5.534 -14.779 21.011 1.00 70.06 87 PHE A C 1
ATOM 701 O O . PHE A 1 87 ? -5.416 -14.271 22.123 1.00 70.06 87 PHE A O 1
ATOM 708 N N . ASP A 1 88 ? -6.472 -15.690 20.746 1.00 73.31 88 ASP A N 1
ATOM 709 C CA . ASP A 1 88 ? -7.515 -16.086 21.710 1.00 73.31 88 ASP A CA 1
ATOM 710 C C . ASP A 1 88 ? -6.959 -16.611 23.045 1.00 73.31 88 ASP A C 1
ATOM 712 O O . ASP A 1 88 ? -7.625 -16.548 24.074 1.00 73.31 88 ASP A O 1
ATOM 716 N N . LYS A 1 89 ? -5.735 -17.154 23.031 1.00 79.44 89 LYS A N 1
ATOM 717 C CA . LYS A 1 89 ? -5.058 -17.709 24.214 1.00 79.44 89 LYS A CA 1
ATOM 718 C C . LYS A 1 89 ? -4.239 -16.681 25.004 1.00 79.44 89 LYS A C 1
ATOM 720 O O . LYS A 1 89 ? -3.617 -17.060 25.992 1.00 79.44 89 LYS A O 1
ATOM 725 N N . MET A 1 90 ? -4.196 -15.425 24.564 1.00 79.69 90 MET A N 1
ATOM 726 C CA . MET A 1 90 ? -3.450 -14.367 25.242 1.00 79.69 90 MET A CA 1
ATOM 727 C C . MET A 1 90 ? -4.049 -14.089 26.632 1.00 79.69 90 MET A C 1
ATOM 729 O O . MET A 1 90 ? -5.221 -13.738 26.742 1.00 79.69 90 MET A O 1
ATOM 733 N N . ASP A 1 91 ? -3.234 -14.203 27.683 1.00 85.06 91 ASP A N 1
ATOM 734 C CA . ASP A 1 91 ? -3.570 -13.774 29.051 1.00 85.06 91 ASP A CA 1
ATOM 735 C C . ASP A 1 91 ? -3.044 -12.365 29.333 1.00 85.06 91 ASP A C 1
ATOM 737 O O . ASP A 1 91 ? -3.755 -11.548 29.918 1.00 85.06 91 ASP A O 1
ATOM 741 N N . HIS A 1 92 ? -1.819 -12.063 28.898 1.00 82.69 92 HIS A N 1
ATOM 742 C CA . HIS A 1 92 ? -1.215 -10.749 29.083 1.00 82.69 92 HIS A CA 1
ATOM 743 C C . HIS A 1 92 ? -0.126 -10.448 28.043 1.00 82.69 92 HIS A C 1
ATOM 745 O O . HIS A 1 92 ? 0.469 -11.347 27.446 1.00 82.69 92 HIS A O 1
ATOM 751 N N . LEU A 1 93 ? 0.103 -9.156 27.811 1.00 82.31 93 LEU A N 1
ATOM 752 C CA . LEU A 1 93 ? 1.194 -8.601 27.013 1.00 82.31 93 LEU A CA 1
ATOM 753 C C . LEU A 1 93 ? 2.234 -8.015 27.964 1.00 82.31 93 LEU A C 1
ATOM 755 O O . LEU A 1 93 ? 1.877 -7.247 28.856 1.00 82.31 93 LEU A O 1
ATOM 759 N N . ILE A 1 94 ? 3.504 -8.338 27.746 1.00 82.56 94 ILE A N 1
ATOM 760 C CA . ILE A 1 94 ? 4.636 -7.744 28.452 1.00 82.56 94 ILE A CA 1
ATOM 761 C C . ILE A 1 94 ? 5.439 -6.886 27.479 1.00 82.56 94 ILE A C 1
ATOM 763 O O . ILE A 1 94 ? 5.763 -7.328 26.376 1.00 82.56 94 ILE A O 1
ATOM 767 N N . ILE A 1 95 ? 5.764 -5.666 27.906 1.00 81.06 95 ILE A N 1
ATOM 768 C CA . ILE A 1 95 ? 6.632 -4.741 27.174 1.00 81.06 95 ILE A CA 1
ATOM 769 C C . ILE A 1 95 ? 7.948 -4.608 27.942 1.00 81.06 95 ILE A C 1
ATOM 771 O O . ILE A 1 95 ? 7.959 -4.218 29.113 1.00 81.06 95 ILE A O 1
ATOM 775 N N . HIS A 1 96 ? 9.062 -4.922 27.287 1.00 79.94 96 HIS A N 1
ATOM 776 C CA . HIS A 1 96 ? 10.409 -4.814 27.842 1.00 79.94 96 HIS A CA 1
ATOM 777 C C . HIS A 1 96 ? 11.216 -3.724 27.139 1.00 79.94 96 HIS A C 1
ATOM 779 O O . HIS A 1 96 ? 11.186 -3.630 25.911 1.00 79.94 96 HIS A O 1
ATOM 785 N N . SER A 1 97 ? 12.006 -2.968 27.909 1.00 76.62 97 SER A N 1
ATOM 786 C CA . SER A 1 97 ? 13.063 -2.110 27.353 1.00 76.62 97 SER A CA 1
ATOM 787 C C . SER A 1 97 ? 14.323 -2.936 27.119 1.00 76.62 97 SER A C 1
ATOM 789 O O . SER A 1 97 ? 14.816 -3.607 28.030 1.00 76.62 97 SER A O 1
ATOM 791 N N . LEU A 1 98 ? 14.875 -2.866 25.911 1.00 72.38 98 LEU A N 1
ATOM 792 C CA . LEU A 1 98 ? 16.140 -3.505 25.549 1.00 72.38 98 LEU A CA 1
ATOM 793 C C . LEU A 1 98 ? 17.339 -2.544 25.633 1.00 72.38 98 LEU A C 1
ATOM 795 O O . LEU A 1 98 ? 18.486 -2.984 25.519 1.00 72.38 98 LEU A O 1
ATOM 799 N N . GLU A 1 99 ? 17.106 -1.249 25.877 1.00 66.12 99 GLU A N 1
ATOM 800 C CA . GLU A 1 99 ? 18.170 -0.251 26.061 1.00 66.12 99 GLU A CA 1
ATOM 801 C C . GLU A 1 99 ? 18.911 -0.409 27.400 1.00 66.12 99 GLU A C 1
ATOM 803 O O . GLU A 1 99 ? 20.108 -0.128 27.492 1.00 66.12 99 GLU A O 1
ATOM 808 N N . THR A 1 100 ? 18.220 -0.888 28.438 1.00 53.91 100 THR A N 1
ATOM 809 C CA . THR A 1 100 ? 18.720 -0.955 29.818 1.00 53.91 100 THR A CA 1
ATOM 810 C C . THR A 1 100 ? 18.502 -2.347 30.410 1.00 53.91 100 THR A C 1
ATOM 812 O O . THR A 1 100 ? 17.653 -2.497 31.274 1.00 53.91 100 THR A O 1
ATOM 815 N N . ASN A 1 101 ? 19.230 -3.375 29.943 1.00 57.00 101 ASN A N 1
ATOM 816 C CA . ASN A 1 101 ? 19.209 -4.742 30.509 1.00 57.00 101 ASN A CA 1
ATOM 817 C C . ASN A 1 101 ? 17.816 -5.199 31.015 1.00 57.00 101 ASN A C 1
ATOM 819 O O . ASN A 1 101 ? 17.615 -5.297 32.219 1.00 57.00 101 ASN A O 1
ATOM 823 N N . VAL A 1 102 ? 16.886 -5.460 30.088 1.00 55.97 102 VAL A N 1
ATOM 824 C CA . VAL A 1 102 ? 15.548 -6.067 30.281 1.00 55.97 102 VAL A CA 1
ATOM 825 C C . VAL A 1 102 ? 14.890 -5.747 31.633 1.00 55.97 102 VAL A C 1
ATOM 827 O O . VAL A 1 102 ? 14.851 -6.578 32.540 1.00 55.97 102 VAL A O 1
ATOM 830 N N . GLU A 1 103 ? 14.304 -4.557 31.745 1.00 63.56 103 GLU A N 1
ATOM 831 C CA . GLU A 1 103 ? 13.290 -4.269 32.765 1.00 63.56 103 GLU A CA 1
ATOM 832 C C . GLU A 1 103 ? 11.892 -4.407 32.143 1.00 63.56 103 GLU A C 1
ATOM 834 O O . GLU A 1 103 ? 11.647 -3.938 31.027 1.00 63.56 103 GLU A O 1
ATOM 839 N N . THR A 1 104 ? 10.971 -5.074 32.848 1.00 63.81 104 THR A N 1
ATOM 840 C CA . THR A 1 104 ? 9.543 -5.070 32.499 1.00 63.81 104 THR A CA 1
ATOM 841 C C . THR A 1 104 ? 8.993 -3.666 32.718 1.00 63.81 104 THR A C 1
ATOM 843 O O . THR A 1 104 ? 8.980 -3.179 33.848 1.00 63.81 104 THR A O 1
ATOM 846 N N . ILE A 1 105 ? 8.540 -3.028 31.642 1.00 63.53 105 ILE A N 1
ATOM 847 C CA . ILE A 1 105 ? 7.970 -1.679 31.682 1.00 63.53 105 ILE A CA 1
ATOM 848 C C . ILE A 1 105 ? 6.496 -1.753 32.078 1.00 63.53 105 ILE A C 1
ATOM 850 O O . ILE A 1 105 ? 6.042 -1.005 32.941 1.00 63.53 105 ILE A O 1
ATOM 854 N N . GLU A 1 106 ? 5.759 -2.677 31.461 1.00 70.94 106 GLU A N 1
ATOM 855 C CA . GLU A 1 106 ? 4.309 -2.763 31.592 1.00 70.94 106 GLU A CA 1
ATOM 856 C C . GLU A 1 106 ? 3.826 -4.204 31.366 1.00 70.94 106 GLU A C 1
ATOM 858 O O . GLU A 1 106 ? 4.384 -4.934 30.541 1.00 70.94 106 GLU A O 1
ATOM 863 N N . MET A 1 107 ? 2.795 -4.610 32.110 1.00 69.88 107 MET A N 1
ATOM 864 C CA . MET A 1 107 ? 2.047 -5.852 31.906 1.00 69.88 107 MET A CA 1
ATOM 865 C C . MET A 1 107 ? 0.585 -5.475 31.695 1.00 69.88 107 MET A C 1
ATOM 867 O O . MET A 1 107 ? -0.010 -4.859 32.576 1.00 69.88 107 MET A O 1
ATOM 871 N N . ILE A 1 108 ? 0.020 -5.853 30.551 1.00 71.94 108 ILE A N 1
ATOM 872 C CA . ILE A 1 108 ? -1.333 -5.460 30.144 1.00 71.94 108 ILE A CA 1
ATOM 873 C C . ILE A 1 108 ? -2.191 -6.699 29.945 1.00 71.94 108 ILE A C 1
ATOM 875 O O . ILE A 1 108 ? -1.846 -7.585 29.160 1.00 71.94 108 ILE A O 1
ATOM 879 N N . ARG A 1 109 ? -3.342 -6.750 30.615 1.00 74.81 109 ARG A N 1
ATOM 880 C CA . ARG A 1 109 ? -4.333 -7.821 30.431 1.00 74.81 109 ARG A CA 1
ATOM 881 C C . ARG A 1 109 ? -5.345 -7.451 29.336 1.00 74.81 109 ARG A C 1
ATOM 883 O O . ARG A 1 109 ? -5.689 -6.278 29.207 1.00 74.81 109 ARG A O 1
ATOM 890 N N . PRO A 1 110 ? -5.935 -8.418 28.605 1.00 66.38 110 PRO A N 1
ATOM 891 C CA . PRO A 1 110 ? -6.956 -8.152 27.591 1.00 66.38 110 PRO A CA 1
ATOM 892 C C . PRO A 1 110 ? -8.131 -7.297 28.085 1.00 66.38 110 PRO A C 1
ATOM 894 O O . PRO A 1 110 ? -8.654 -6.480 27.338 1.00 66.38 110 PRO A O 1
ATOM 897 N N . GLY A 1 111 ? -8.530 -7.446 29.354 1.00 59.91 111 GLY A N 1
ATOM 898 C CA . GLY A 1 111 ? -9.604 -6.646 29.958 1.00 59.91 111 GLY A CA 1
ATOM 899 C C . GLY A 1 111 ? -9.250 -5.176 30.225 1.00 59.91 111 GLY A C 1
ATOM 900 O O . GLY A 1 111 ? -10.147 -4.386 30.509 1.00 59.91 111 GLY A O 1
ATOM 901 N N . GLU A 1 112 ? -7.972 -4.805 30.141 1.00 66.62 112 GLU A N 1
ATOM 902 C CA . GLU A 1 112 ? -7.470 -3.433 30.318 1.00 66.62 112 GLU A CA 1
ATOM 903 C C . GLU A 1 112 ? -7.333 -2.694 28.977 1.00 66.62 112 GLU A C 1
ATOM 905 O O . GLU A 1 112 ? -7.138 -1.476 28.954 1.00 66.62 112 GLU A O 1
ATOM 910 N N . LEU A 1 113 ? -7.493 -3.410 27.858 1.00 65.25 113 LEU A N 1
ATOM 911 C CA . LEU A 1 113 ? -7.484 -2.839 26.517 1.00 65.25 113 LEU A CA 1
ATOM 912 C C . LEU A 1 113 ? -8.702 -1.928 26.342 1.00 65.25 113 LEU A C 1
ATOM 914 O O . LEU A 1 113 ? -9.854 -2.339 26.513 1.00 65.25 113 LEU A O 1
ATOM 918 N N . LYS A 1 114 ? -8.459 -0.666 25.987 1.00 61.75 114 LYS A N 1
ATOM 919 C CA . LYS A 1 114 ? -9.537 0.292 25.742 1.00 61.75 114 LYS A CA 1
ATOM 920 C C . LYS A 1 114 ? -10.017 0.145 24.295 1.00 61.75 114 LYS A C 1
ATOM 922 O O . LYS A 1 114 ? -9.251 -0.164 23.390 1.00 61.75 114 LYS A O 1
ATOM 927 N N . LEU A 1 115 ? -11.301 0.390 24.042 1.00 52.75 115 LEU A N 1
ATOM 928 C CA . LEU A 1 115 ? -11.826 0.534 22.678 1.00 52.75 115 LEU A CA 1
ATOM 929 C C . LEU A 1 115 ? -11.859 2.020 22.318 1.00 52.75 115 LEU A C 1
ATOM 931 O O . LEU A 1 115 ? -12.488 2.808 23.029 1.00 52.75 115 LEU A O 1
ATOM 935 N N . ARG A 1 116 ? -11.191 2.422 21.227 1.00 55.47 116 ARG A N 1
ATOM 936 C CA . ARG A 1 116 ? -11.149 3.837 20.834 1.00 55.47 116 ARG A CA 1
ATOM 937 C C . ARG A 1 116 ? -12.406 4.175 20.062 1.00 55.47 116 ARG A C 1
ATOM 939 O O . ARG A 1 116 ? -12.679 3.600 19.012 1.00 55.47 116 ARG A O 1
ATOM 946 N N . LYS A 1 117 ? -13.165 5.151 20.556 1.00 50.41 117 LYS A N 1
ATOM 947 C CA . LYS A 1 117 ? -14.262 5.738 19.790 1.00 50.41 117 LYS A CA 1
ATOM 948 C C . LYS A 1 117 ? -13.674 6.774 18.838 1.00 50.41 117 LYS A C 1
ATOM 950 O O . LYS A 1 117 ? -13.361 7.887 19.241 1.00 50.41 117 LYS A O 1
ATOM 955 N N . THR A 1 118 ? -13.490 6.388 17.590 1.00 60.78 118 THR A N 1
ATOM 956 C CA . THR A 1 118 ? -12.921 7.243 16.544 1.00 60.78 118 THR A CA 1
ATOM 957 C C . THR A 1 118 ? -14.030 8.053 15.863 1.00 60.78 118 THR A C 1
ATOM 959 O O . THR A 1 118 ? -15.189 7.622 15.812 1.00 60.78 118 THR A O 1
ATOM 962 N N . SER A 1 119 ? -13.724 9.249 15.358 1.00 64.50 119 SER A N 1
ATOM 963 C CA . SER A 1 119 ? -14.662 10.111 14.618 1.00 64.50 119 SER A CA 1
ATOM 964 C C . SER A 1 119 ? -14.668 9.782 13.122 1.00 64.50 119 SER A C 1
ATOM 966 O O . SER A 1 119 ? -13.687 9.269 12.597 1.00 64.50 119 SER A O 1
ATOM 968 N N . GLY A 1 120 ? -15.783 10.040 12.434 1.00 75.81 120 GLY A N 1
ATOM 969 C CA . GLY A 1 120 ? -15.964 9.726 11.009 1.00 75.81 120 GLY A CA 1
ATOM 970 C C . GLY A 1 120 ? -16.911 8.554 10.742 1.00 75.81 120 GLY A C 1
ATOM 971 O O . GLY A 1 120 ? -17.267 7.802 11.659 1.00 75.81 120 GLY A O 1
ATOM 972 N N . THR A 1 121 ? -17.327 8.407 9.486 1.00 87.31 121 THR A N 1
ATOM 973 C CA . THR A 1 121 ? -18.313 7.400 9.056 1.00 87.31 121 THR A CA 1
ATOM 974 C C . THR A 1 121 ? -17.628 6.322 8.228 1.00 87.31 121 THR A C 1
ATOM 976 O O . THR A 1 121 ? -17.018 6.632 7.212 1.00 87.31 121 THR A O 1
ATOM 979 N N . ALA A 1 122 ? -17.731 5.064 8.658 1.00 90.94 122 ALA A N 1
ATOM 980 C CA . ALA A 1 122 ? -17.244 3.922 7.892 1.00 90.94 122 ALA A CA 1
ATOM 981 C C . ALA A 1 122 ? -18.295 3.477 6.866 1.00 90.94 122 ALA A C 1
ATOM 983 O O . ALA A 1 122 ? -19.481 3.379 7.191 1.00 90.94 122 ALA A O 1
ATOM 984 N N . VAL A 1 123 ? -17.850 3.197 5.645 1.00 94.94 123 VAL A N 1
ATOM 985 C CA . VAL A 1 123 ? -18.674 2.742 4.526 1.00 94.94 123 VAL A CA 1
ATOM 986 C C . VAL A 1 123 ? -18.014 1.519 3.903 1.00 94.94 123 VAL A C 1
ATOM 988 O O . VAL A 1 123 ? -16.885 1.599 3.427 1.00 94.94 123 VAL A O 1
ATOM 991 N N . THR A 1 124 ? -18.730 0.400 3.869 1.00 95.88 124 THR A N 1
ATOM 992 C CA . THR A 1 124 ? -18.333 -0.765 3.071 1.00 95.88 124 THR A CA 1
ATOM 993 C C . THR A 1 124 ? -18.673 -0.510 1.605 1.00 95.88 124 THR A C 1
ATOM 995 O O . THR A 1 124 ? -19.819 -0.187 1.288 1.00 95.88 124 THR A O 1
ATOM 998 N N . ILE A 1 125 ? -17.680 -0.623 0.723 1.00 96.44 125 ILE A N 1
ATOM 999 C CA . ILE A 1 125 ? -17.827 -0.461 -0.731 1.00 96.44 125 ILE A CA 1
ATOM 1000 C C . ILE A 1 125 ? -17.932 -1.831 -1.404 1.00 96.44 125 ILE A C 1
ATOM 1002 O O . ILE A 1 125 ? -18.837 -2.041 -2.210 1.00 96.44 125 ILE A O 1
ATOM 1006 N N . ILE A 1 126 ? -17.039 -2.759 -1.049 1.00 94.69 126 ILE A N 1
ATOM 1007 C CA . ILE A 1 126 ? -17.049 -4.153 -1.512 1.00 94.69 126 ILE A CA 1
ATOM 1008 C C . ILE A 1 126 ? -17.014 -5.066 -0.286 1.00 94.69 126 ILE A C 1
ATOM 1010 O O . ILE A 1 126 ? -16.187 -4.866 0.601 1.00 94.69 126 ILE A O 1
ATOM 1014 N N . ASP A 1 127 ? -17.920 -6.041 -0.252 1.00 94.50 127 ASP A N 1
ATOM 1015 C CA . ASP A 1 127 ? -18.049 -7.055 0.799 1.00 94.50 127 ASP A CA 1
ATOM 1016 C C . ASP A 1 127 ? -18.109 -8.431 0.130 1.00 94.50 127 ASP A C 1
ATOM 1018 O O . ASP A 1 127 ? -19.140 -8.812 -0.432 1.00 94.50 127 ASP A O 1
ATOM 1022 N N . ASN A 1 128 ? -16.978 -9.132 0.118 1.00 90.56 128 ASN A N 1
ATOM 1023 C CA . ASN A 1 128 ? -16.841 -10.448 -0.499 1.00 90.56 128 ASN A CA 1
ATOM 1024 C C . ASN A 1 128 ? -16.756 -11.584 0.527 1.00 90.56 128 ASN A C 1
ATOM 1026 O O . ASN A 1 128 ? -16.751 -12.751 0.129 1.00 90.56 128 ASN A O 1
ATOM 1030 N N . GLY A 1 129 ? -16.722 -11.288 1.828 1.00 83.94 129 GLY A N 1
ATOM 1031 C CA . GLY A 1 129 ? -16.648 -12.330 2.842 1.00 83.94 129 GLY A CA 1
ATOM 1032 C C . GLY A 1 129 ? -16.127 -11.866 4.192 1.00 83.94 129 GLY A C 1
ATOM 1033 O O . GLY A 1 129 ? -15.987 -10.677 4.474 1.00 83.94 129 GLY A O 1
ATOM 1034 N N . ASP A 1 130 ? -15.865 -12.848 5.052 1.00 80.19 130 ASP A N 1
ATOM 1035 C CA . ASP A 1 130 ? -15.339 -12.604 6.390 1.00 80.19 130 ASP A CA 1
ATOM 1036 C C . ASP A 1 130 ? -13.929 -11.977 6.298 1.00 80.19 130 ASP A C 1
ATOM 1038 O O . ASP A 1 130 ? -13.052 -12.570 5.665 1.00 80.19 130 ASP A O 1
ATOM 1042 N N . PRO A 1 131 ? -13.680 -10.836 6.965 1.00 79.19 131 PRO A N 1
ATOM 1043 C CA . PRO A 1 131 ? -12.348 -10.263 7.196 1.00 79.19 131 PRO A CA 1
ATOM 1044 C C . PRO A 1 131 ? -11.271 -11.266 7.641 1.00 79.19 131 PRO A C 1
ATOM 1046 O O . PRO A 1 131 ? -10.078 -11.050 7.485 1.00 79.19 131 PRO A O 1
ATOM 1049 N N . ALA A 1 132 ? -11.665 -12.392 8.243 1.00 73.69 132 ALA A N 1
ATOM 1050 C CA . ALA A 1 132 ? -10.752 -13.479 8.591 1.00 73.69 132 ALA A CA 1
ATOM 1051 C C . ALA A 1 132 ? -10.141 -14.217 7.389 1.00 73.69 132 ALA A C 1
ATOM 1053 O O . ALA A 1 132 ? -9.160 -14.933 7.571 1.00 73.69 132 ALA A O 1
ATOM 1054 N N . TYR A 1 133 ? -10.707 -14.086 6.190 1.00 77.12 133 TYR A N 1
ATOM 1055 C CA . TYR A 1 133 ? -10.292 -14.836 4.999 1.00 77.12 133 TYR A CA 1
ATOM 1056 C C . TYR A 1 133 ? -10.034 -13.945 3.780 1.00 77.12 133 TYR A C 1
ATOM 1058 O O . TYR A 1 133 ? -9.446 -14.400 2.797 1.00 77.12 133 TYR A O 1
ATOM 1066 N N . ASN A 1 134 ? -10.469 -12.692 3.837 1.00 84.06 134 ASN A N 1
ATOM 1067 C CA . ASN A 1 134 ? -10.375 -11.717 2.762 1.00 84.06 134 ASN A CA 1
ATOM 1068 C C . ASN A 1 134 ? -9.277 -10.691 3.064 1.00 84.06 134 ASN A C 1
ATOM 1070 O O . ASN A 1 134 ? -8.975 -10.441 4.223 1.00 84.06 134 ASN A O 1
ATOM 1074 N N . LEU A 1 135 ? -8.682 -10.122 2.016 1.00 89.31 135 LEU A N 1
ATOM 1075 C CA . LEU A 1 135 ? -7.771 -8.989 2.140 1.00 89.31 135 LEU A CA 1
ATOM 1076 C C . LEU A 1 135 ? -8.609 -7.720 2.312 1.00 89.31 135 LEU A C 1
ATOM 1078 O O . LEU A 1 135 ? -9.309 -7.299 1.384 1.00 89.31 135 LEU A O 1
ATOM 1082 N N . ASP A 1 136 ? -8.544 -7.122 3.495 1.00 90.62 136 ASP A N 1
ATOM 1083 C CA . ASP A 1 136 ? -9.319 -5.938 3.846 1.00 90.62 136 ASP A CA 1
ATOM 1084 C C . ASP A 1 136 ? -8.540 -4.650 3.518 1.00 90.62 136 ASP A C 1
ATOM 1086 O O . ASP A 1 136 ? -7.529 -4.333 4.146 1.00 90.62 136 ASP A O 1
ATOM 1090 N N . ILE A 1 137 ? -9.022 -3.865 2.552 1.00 95.44 137 ILE A N 1
ATOM 1091 C CA . ILE A 1 137 ? -8.399 -2.601 2.130 1.00 95.44 137 ILE A CA 1
ATOM 1092 C C . ILE A 1 137 ? -9.259 -1.430 2.606 1.00 95.44 137 ILE A C 1
ATOM 1094 O O . ILE A 1 137 ? -10.446 -1.349 2.275 1.00 95.44 137 ILE A O 1
ATOM 1098 N N . VAL A 1 138 ? -8.674 -0.482 3.341 1.00 96.25 138 VAL A N 1
ATOM 1099 C CA . VAL A 1 138 ? -9.373 0.734 3.783 1.00 96.25 138 VAL A CA 1
ATOM 1100 C C . VAL A 1 138 ? -8.790 1.999 3.161 1.00 96.25 138 VAL A C 1
ATOM 1102 O O . VAL A 1 138 ? -7.594 2.267 3.240 1.00 96.25 138 VAL A O 1
ATOM 1105 N N . PHE A 1 139 ? -9.670 2.821 2.591 1.00 97.94 139 PHE A N 1
ATOM 1106 C CA . PHE A 1 139 ? -9.341 4.155 2.103 1.00 97.94 139 PHE A CA 1
ATOM 1107 C C . PHE A 1 139 ? -9.596 5.224 3.168 1.00 97.94 139 PHE A C 1
ATOM 1109 O O . PHE A 1 139 ? -10.701 5.315 3.721 1.00 97.94 139 PHE A O 1
ATOM 1116 N N . LEU A 1 140 ? -8.593 6.071 3.389 1.00 96.88 140 LEU A N 1
ATOM 1117 C CA . LEU A 1 140 ? -8.651 7.274 4.219 1.00 96.88 140 LEU A CA 1
ATOM 1118 C C . LEU A 1 140 ? -8.415 8.523 3.366 1.00 96.88 140 LEU A C 1
ATOM 1120 O O . LEU A 1 140 ? -7.720 8.470 2.350 1.00 96.88 140 LEU A O 1
ATOM 1124 N N . GLY A 1 141 ? -8.991 9.646 3.785 1.00 95.69 141 GLY A N 1
ATOM 1125 C CA . GLY A 1 141 ? -8.804 10.935 3.128 1.00 95.69 141 GLY A CA 1
ATOM 1126 C C . GLY A 1 141 ? -8.103 11.922 4.050 1.00 95.69 141 GLY A C 1
ATOM 1127 O O . GLY A 1 141 ? -8.445 12.000 5.228 1.00 95.69 141 GLY A O 1
ATOM 1128 N N . ASP A 1 142 ? -7.180 12.707 3.505 1.00 95.62 142 ASP A N 1
ATOM 1129 C CA . ASP A 1 142 ? -6.635 13.892 4.171 1.00 95.62 142 ASP A CA 1
ATOM 1130 C C . ASP A 1 142 ? -6.837 15.144 3.313 1.00 95.62 142 ASP A C 1
ATOM 1132 O O . ASP A 1 142 ? -6.929 15.051 2.085 1.00 95.62 142 ASP A O 1
ATOM 1136 N N . ASP A 1 143 ? -6.959 16.306 3.955 1.00 93.94 143 ASP A N 1
ATOM 1137 C CA . ASP A 1 143 ? -7.253 17.599 3.315 1.00 93.94 143 ASP A CA 1
ATOM 1138 C C . ASP A 1 143 ? -8.583 17.677 2.528 1.00 93.94 143 ASP A C 1
ATOM 1140 O O . ASP A 1 143 ? -8.817 18.603 1.744 1.00 93.94 143 ASP A O 1
ATOM 1144 N N . TYR A 1 144 ? -9.514 16.742 2.743 1.00 93.38 144 TYR A N 1
ATOM 1145 C CA . TYR A 1 144 ? -10.888 16.868 2.245 1.00 93.38 144 TYR A CA 1
ATOM 1146 C C . TYR A 1 144 ? -11.728 17.689 3.223 1.00 93.38 144 TYR A C 1
ATOM 1148 O O . TYR A 1 144 ? -12.047 17.252 4.329 1.00 93.38 144 TYR A O 1
ATOM 1156 N N . GLY A 1 145 ? -12.131 18.889 2.809 1.00 85.94 145 GLY A N 1
ATOM 1157 C CA . GLY A 1 145 ? -12.987 19.754 3.606 1.00 85.94 145 GLY A CA 1
ATOM 1158 C C . GLY A 1 145 ? -14.402 19.182 3.808 1.00 85.94 145 GLY A C 1
ATOM 1159 O O . GLY A 1 145 ? -14.839 18.278 3.091 1.00 85.94 145 GLY A O 1
ATOM 1160 N N . PRO A 1 146 ? -15.205 19.753 4.730 1.00 82.19 146 PRO A N 1
ATOM 1161 C CA . PRO A 1 146 ? -16.539 19.238 5.072 1.00 82.19 146 PRO A CA 1
ATOM 1162 C C . PRO A 1 146 ? -17.527 19.118 3.899 1.00 82.19 146 PRO A C 1
ATOM 1164 O O . PRO A 1 146 ? -18.516 18.392 3.994 1.00 82.19 146 PRO A O 1
ATOM 1167 N N . THR A 1 147 ? -17.294 19.849 2.807 1.00 88.19 147 THR A N 1
ATOM 1168 C CA . THR A 1 147 ? -18.113 19.838 1.585 1.00 88.19 147 THR A CA 1
ATOM 1169 C C . THR A 1 147 ? -17.543 18.952 0.475 1.00 88.19 147 THR A C 1
ATOM 1171 O O . THR A 1 147 ? -18.168 18.819 -0.573 1.00 88.19 147 THR A O 1
ATOM 1174 N N . GLU A 1 148 ? -16.371 18.351 0.679 1.00 93.38 148 GLU A N 1
ATOM 1175 C CA . GLU A 1 148 ? -15.612 17.622 -0.344 1.00 93.38 148 GLU A CA 1
ATOM 1176 C C . GLU A 1 148 ? -15.723 16.099 -0.208 1.00 93.38 148 GLU A C 1
ATOM 1178 O O . GLU A 1 148 ? -15.125 15.370 -0.992 1.00 93.38 148 GLU A O 1
ATOM 1183 N N . TRP A 1 149 ? -16.572 15.589 0.691 1.00 90.69 149 TRP A N 1
ATOM 1184 C CA . TRP A 1 149 ? -16.847 14.147 0.810 1.00 90.69 149 TRP A CA 1
ATOM 1185 C C . TRP A 1 149 ? -17.346 13.508 -0.490 1.00 90.69 149 TRP A C 1
ATOM 1187 O O . TRP A 1 149 ? -17.095 12.332 -0.749 1.00 90.69 149 TRP A O 1
ATOM 1197 N N . GLY A 1 150 ? -18.043 14.284 -1.328 1.00 94.25 150 GLY A N 1
ATOM 1198 C CA . GLY A 1 150 ? -18.402 13.854 -2.678 1.00 94.25 150 GLY A CA 1
ATOM 1199 C C . GLY A 1 150 ? -17.167 13.597 -3.542 1.00 94.25 150 GLY A C 1
ATOM 1200 O O . GLY A 1 150 ? -17.074 12.531 -4.138 1.00 94.25 150 GLY A O 1
ATOM 1201 N N . LYS A 1 151 ? -16.204 14.528 -3.526 1.00 95.88 151 LYS A N 1
ATOM 1202 C CA . LYS A 1 151 ? -14.928 14.408 -4.239 1.00 95.88 151 LYS A CA 1
ATOM 1203 C C . LYS A 1 151 ? -14.123 13.217 -3.719 1.00 95.88 151 LYS A C 1
ATOM 1205 O O . LYS A 1 151 ? -13.740 12.379 -4.518 1.00 95.88 151 LYS A O 1
ATOM 1210 N N . PHE A 1 152 ? -13.957 13.090 -2.399 1.00 96.69 152 PHE A N 1
ATOM 1211 C CA . PHE A 1 152 ? -13.230 11.965 -1.800 1.00 96.69 152 PHE A CA 1
ATOM 1212 C C . PHE A 1 152 ? -13.809 10.613 -2.224 1.00 96.69 152 PHE A C 1
ATOM 1214 O O . PHE A 1 152 ? -13.079 9.711 -2.621 1.00 96.69 152 PHE A O 1
ATOM 1221 N N . ARG A 1 153 ? -15.140 10.471 -2.195 1.00 96.44 153 ARG A N 1
ATOM 1222 C CA . ARG A 1 153 ? -15.805 9.257 -2.680 1.00 96.44 153 ARG A CA 1
ATOM 1223 C C . ARG A 1 153 ? -15.492 8.985 -4.150 1.00 96.44 153 ARG A C 1
ATOM 1225 O O . ARG A 1 153 ? -15.257 7.832 -4.499 1.00 96.44 153 ARG A O 1
ATOM 1232 N N . ASP A 1 154 ? -15.530 10.008 -4.995 1.00 97.50 154 ASP A N 1
ATOM 1233 C CA . ASP A 1 154 ? -15.254 9.856 -6.423 1.00 97.50 154 ASP A CA 1
ATOM 1234 C C . ASP A 1 154 ? -13.780 9.483 -6.664 1.00 97.50 154 ASP A C 1
ATOM 1236 O O . ASP A 1 154 ? -13.498 8.624 -7.499 1.00 97.50 154 ASP A O 1
ATOM 1240 N N . ASP A 1 155 ? -12.856 10.039 -5.875 1.00 98.12 155 ASP A N 1
ATOM 1241 C CA . ASP A 1 155 ? -11.434 9.696 -5.928 1.00 98.12 155 ASP A CA 1
ATOM 1242 C C . ASP A 1 155 ? -11.178 8.241 -5.505 1.00 98.12 155 ASP A C 1
ATOM 1244 O O . ASP A 1 155 ? -10.463 7.509 -6.188 1.00 98.12 155 ASP A O 1
ATOM 1248 N N . VAL A 1 156 ? -11.821 7.790 -4.422 1.00 98.31 156 VAL A N 1
ATOM 1249 C CA . VAL A 1 156 ? -11.770 6.390 -3.971 1.00 98.31 156 VAL A CA 1
ATOM 1250 C C . VAL A 1 156 ? -12.316 5.450 -5.045 1.00 98.31 156 VAL A C 1
ATOM 1252 O O . VAL A 1 156 ? -11.685 4.441 -5.350 1.00 98.31 156 VAL A O 1
ATOM 1255 N N . ASN A 1 157 ? -13.450 5.786 -5.665 1.00 97.75 157 ASN A N 1
ATOM 1256 C CA . ASN A 1 157 ? -14.019 4.969 -6.738 1.00 97.75 157 ASN A CA 1
ATOM 1257 C C . ASN A 1 157 ? -13.068 4.859 -7.939 1.00 97.75 157 ASN A C 1
ATOM 1259 O O . ASN A 1 157 ? -12.922 3.773 -8.492 1.00 97.75 157 ASN A O 1
ATOM 1263 N N . ALA A 1 158 ? -12.385 5.945 -8.315 1.00 98.12 158 ALA A N 1
ATOM 1264 C CA . ALA A 1 158 ? -11.398 5.917 -9.393 1.00 98.12 158 ALA A CA 1
ATOM 1265 C C . ALA A 1 158 ? -10.199 5.008 -9.063 1.00 98.12 158 ALA A C 1
ATOM 1267 O O . ALA A 1 158 ? -9.740 4.257 -9.925 1.00 98.12 158 ALA A O 1
ATOM 1268 N N . CYS A 1 159 ? -9.719 5.035 -7.815 1.00 97.94 159 CYS A N 1
ATOM 1269 C CA . CYS A 1 159 ? -8.679 4.123 -7.338 1.00 97.94 159 CYS A CA 1
ATOM 1270 C C . CYS A 1 159 ? -9.129 2.656 -7.393 1.00 97.94 159 CYS A C 1
ATOM 1272 O O . CYS A 1 159 ? -8.390 1.814 -7.896 1.00 97.94 159 CYS A O 1
ATOM 1274 N N . ILE A 1 160 ? -10.343 2.352 -6.926 1.00 97.31 160 ILE A N 1
ATOM 1275 C CA . ILE A 1 160 ? -10.907 0.994 -6.957 1.00 97.31 160 ILE A CA 1
ATOM 1276 C C . ILE A 1 160 ? -11.065 0.500 -8.400 1.00 97.31 160 ILE A C 1
ATOM 1278 O O . ILE A 1 160 ? -10.689 -0.630 -8.708 1.00 97.31 160 ILE A O 1
ATOM 1282 N N . ASP A 1 161 ? -11.574 1.344 -9.299 1.00 96.19 161 ASP A N 1
ATOM 1283 C CA . ASP A 1 161 ? -11.743 1.004 -10.714 1.00 96.19 161 ASP A CA 1
ATOM 1284 C C . ASP A 1 161 ? -10.410 0.662 -11.395 1.00 96.19 161 ASP A C 1
ATOM 1286 O O . ASP A 1 161 ? -10.365 -0.244 -12.230 1.00 96.19 161 ASP A O 1
ATOM 1290 N N . GLU A 1 162 ? -9.329 1.375 -11.063 1.00 95.69 162 GLU A N 1
ATOM 1291 C CA . GLU A 1 162 ? -7.986 1.048 -11.551 1.00 95.69 162 GLU A CA 1
ATOM 1292 C C . GLU A 1 162 ? -7.477 -0.255 -10.929 1.00 95.69 162 GLU A C 1
ATOM 1294 O O . GLU A 1 162 ? -7.041 -1.138 -11.664 1.00 95.69 162 GLU A O 1
ATOM 1299 N N . PHE A 1 163 ? -7.594 -0.402 -9.605 1.00 95.62 163 PHE A N 1
ATOM 1300 C CA . PHE A 1 163 ? -7.157 -1.586 -8.862 1.00 95.62 163 PHE A CA 1
ATOM 1301 C C . PHE A 1 163 ? -7.752 -2.869 -9.436 1.00 95.62 163 PHE A C 1
ATOM 1303 O O . PHE A 1 163 ? -7.023 -3.783 -9.810 1.00 95.62 163 PHE A O 1
ATOM 1310 N N . LEU A 1 164 ? -9.071 -2.902 -9.628 1.00 93.25 164 LEU A N 1
ATOM 1311 C CA . LEU A 1 164 ? -9.776 -4.073 -10.153 1.00 93.25 164 LEU A CA 1
ATOM 1312 C C . LEU A 1 164 ? -9.468 -4.367 -11.631 1.00 93.25 164 LEU A C 1
ATOM 1314 O O . LEU A 1 164 ? -9.784 -5.448 -12.124 1.00 93.25 164 LEU A O 1
ATOM 1318 N N . ARG A 1 165 ? -8.843 -3.443 -12.366 1.00 93.69 165 ARG A N 1
ATOM 1319 C CA . ARG A 1 165 ? -8.422 -3.637 -13.769 1.00 93.69 165 ARG A CA 1
ATOM 1320 C C . ARG A 1 165 ? -6.929 -3.915 -13.917 1.00 93.69 165 ARG A C 1
ATOM 1322 O O . ARG A 1 165 ? -6.457 -4.072 -15.045 1.00 93.69 165 ARG A O 1
ATOM 1329 N N . PHE A 1 166 ? -6.199 -3.957 -12.810 1.00 94.75 166 PHE A N 1
ATOM 1330 C CA . PHE A 1 166 ? -4.766 -4.170 -12.797 1.00 94.75 166 PHE A CA 1
ATOM 1331 C C . PHE A 1 166 ? -4.444 -5.603 -12.362 1.00 94.75 166 PHE A C 1
ATOM 1333 O O . PHE A 1 166 ? -4.765 -6.021 -11.254 1.00 94.75 166 PHE A O 1
ATOM 1340 N N . SER A 1 167 ? -3.787 -6.376 -13.226 1.00 92.50 167 SER A N 1
ATOM 1341 C CA . SER A 1 167 ? -3.335 -7.735 -12.892 1.00 92.50 167 SER A CA 1
ATOM 1342 C C . SER A 1 167 ? -2.203 -7.689 -11.853 1.00 92.50 167 SER A C 1
ATOM 1344 O O . SER A 1 167 ? -1.272 -6.905 -12.046 1.00 92.50 167 SER A O 1
ATOM 1346 N N . PRO A 1 168 ? -2.198 -8.544 -10.810 1.00 93.06 168 PRO A N 1
ATOM 1347 C CA . PRO A 1 168 ? -3.024 -9.752 -10.654 1.00 93.06 168 PRO A CA 1
ATOM 1348 C C . PRO A 1 168 ? -4.389 -9.545 -9.977 1.00 93.06 168 PRO A C 1
ATOM 1350 O O . PRO A 1 168 ? -5.180 -10.477 -9.915 1.00 93.06 168 PRO A O 1
ATOM 1353 N N . TYR A 1 169 ? -4.712 -8.340 -9.509 1.00 94.31 169 TYR A N 1
ATOM 1354 C CA . TYR A 1 169 ? -5.924 -8.090 -8.718 1.00 94.31 169 TYR A CA 1
ATOM 1355 C C . TYR A 1 169 ? -7.225 -8.326 -9.496 1.00 94.31 169 TYR A C 1
ATOM 1357 O O . TYR A 1 169 ? -8.244 -8.676 -8.907 1.00 94.31 169 TYR A O 1
ATOM 1365 N N . THR A 1 170 ? -7.206 -8.162 -10.821 1.00 90.62 170 THR A N 1
ATOM 1366 C CA . THR A 1 170 ? -8.384 -8.374 -11.677 1.00 90.62 170 THR A CA 1
ATOM 1367 C C . THR A 1 170 ? -8.998 -9.765 -11.542 1.00 90.62 170 THR A C 1
ATOM 1369 O O . THR A 1 170 ? -10.223 -9.877 -11.476 1.00 90.62 170 THR A O 1
ATOM 1372 N N . ASP A 1 171 ? -8.174 -10.810 -11.483 1.00 87.31 171 ASP A N 1
ATOM 1373 C CA . ASP A 1 171 ? -8.659 -12.194 -11.420 1.00 87.31 171 ASP A CA 1
ATOM 1374 C C . ASP A 1 171 ? -9.008 -12.621 -9.983 1.00 87.31 171 ASP A C 1
ATOM 1376 O O . ASP A 1 171 ? -9.832 -13.512 -9.777 1.00 87.31 171 ASP A O 1
ATOM 1380 N N . ASP A 1 172 ? -8.459 -11.912 -8.995 1.00 88.75 172 ASP A N 1
ATOM 1381 C CA . ASP A 1 172 ? -8.583 -12.199 -7.566 1.00 88.75 172 ASP A CA 1
ATOM 1382 C C . ASP A 1 172 ? -9.551 -11.253 -6.836 1.00 88.75 172 ASP A C 1
ATOM 1384 O O . ASP A 1 172 ? -9.551 -11.175 -5.609 1.00 88.75 172 ASP A O 1
ATOM 1388 N N . PHE A 1 173 ? -10.423 -10.547 -7.568 1.00 89.00 173 PHE A N 1
ATOM 1389 C CA . PHE A 1 173 ? -11.305 -9.524 -6.990 1.00 89.00 173 PHE A CA 1
ATOM 1390 C C . PHE A 1 173 ? -12.180 -10.030 -5.830 1.00 89.00 173 PHE A C 1
ATOM 1392 O O . PHE A 1 173 ? -12.538 -9.253 -4.948 1.00 89.00 173 PHE A O 1
ATOM 1399 N N . TYR A 1 174 ? -12.523 -11.324 -5.833 1.00 88.62 174 TYR A N 1
ATOM 1400 C CA . TYR A 1 174 ? -13.325 -11.994 -4.805 1.00 88.62 174 TYR A CA 1
ATOM 1401 C C . TYR A 1 174 ? -12.592 -12.133 -3.462 1.00 88.62 174 TYR A C 1
ATOM 1403 O O . TYR A 1 174 ? -13.223 -12.444 -2.454 1.00 88.62 174 TYR A O 1
ATOM 1411 N N . LEU A 1 175 ? -11.276 -11.904 -3.429 1.00 88.06 175 LEU A N 1
ATOM 1412 C CA . LEU A 1 175 ? -10.487 -11.908 -2.201 1.00 88.06 175 LEU A CA 1
ATOM 1413 C C . LEU A 1 175 ? -10.590 -10.588 -1.439 1.00 88.06 175 LEU A C 1
ATOM 1415 O O . LEU A 1 175 ? -10.276 -10.573 -0.255 1.00 88.06 175 LEU A O 1
ATOM 1419 N N . PHE A 1 176 ? -11.046 -9.497 -2.056 1.00 93.31 176 PHE A N 1
ATOM 1420 C CA . PHE A 1 176 ? -10.961 -8.168 -1.446 1.00 93.31 176 PHE A CA 1
ATOM 1421 C C . PHE A 1 176 ? -12.246 -7.756 -0.744 1.00 93.31 176 PHE A C 1
ATOM 1423 O O . PHE A 1 176 ? -13.322 -7.803 -1.338 1.00 93.31 176 PHE A O 1
ATOM 1430 N N . ASN A 1 177 ? -12.115 -7.242 0.472 1.00 92.75 177 ASN A N 1
ATOM 1431 C CA . ASN A 1 177 ? -13.096 -6.334 1.049 1.00 92.75 177 ASN A CA 1
ATOM 1432 C C . ASN A 1 177 ? -12.557 -4.911 0.911 1.00 92.75 177 ASN A C 1
ATOM 1434 O O . ASN A 1 177 ? -11.373 -4.668 1.137 1.00 92.75 177 ASN A O 1
ATOM 1438 N N . ILE A 1 178 ? -13.414 -3.962 0.534 1.00 97.50 178 ILE A N 1
ATOM 1439 C CA . ILE A 1 178 ? -13.006 -2.564 0.380 1.00 97.50 178 ILE A CA 1
ATOM 1440 C C . ILE A 1 178 ? -13.887 -1.667 1.229 1.00 97.50 178 ILE A C 1
ATOM 1442 O O . ILE A 1 178 ? -15.113 -1.644 1.086 1.00 97.50 178 ILE A O 1
ATOM 1446 N N . TYR A 1 179 ? -13.236 -0.866 2.061 1.00 96.88 179 TYR A N 1
ATOM 1447 C CA . TYR A 1 179 ? -13.853 0.095 2.955 1.00 96.88 179 TYR A CA 1
ATOM 1448 C C . TYR A 1 179 ? -13.380 1.510 2.638 1.00 96.88 179 TYR A C 1
ATOM 1450 O O . TYR A 1 179 ? -12.269 1.738 2.168 1.00 96.88 179 TYR A O 1
ATOM 1458 N N . ARG A 1 180 ? -14.215 2.490 2.965 1.00 96.69 180 ARG A N 1
ATOM 1459 C CA . ARG A 1 180 ? -13.842 3.902 3.020 1.00 96.69 180 ARG A CA 1
ATOM 1460 C C . ARG A 1 180 ? -14.250 4.470 4.362 1.00 96.69 180 ARG A C 1
ATOM 1462 O O . ARG A 1 180 ? -15.337 4.167 4.858 1.00 96.69 180 ARG A O 1
ATOM 1469 N N . ILE A 1 181 ? -13.416 5.329 4.927 1.00 93.44 181 ILE A N 1
ATOM 1470 C CA . ILE A 1 181 ? -13.774 6.101 6.110 1.00 93.44 181 ILE A CA 1
ATOM 1471 C C . ILE A 1 181 ? -13.804 7.572 5.730 1.00 93.44 181 ILE A C 1
ATOM 1473 O O . ILE A 1 181 ? -12.789 8.145 5.360 1.00 93.44 181 ILE A O 1
ATOM 1477 N N . ASP A 1 182 ? -14.968 8.196 5.885 1.00 90.75 182 ASP A N 1
ATOM 1478 C CA . ASP A 1 182 ? -15.099 9.652 5.842 1.00 90.75 182 ASP A CA 1
ATOM 1479 C C . ASP A 1 182 ? -14.579 10.207 7.184 1.00 90.75 182 ASP A C 1
ATOM 1481 O O . ASP A 1 182 ? -15.365 10.504 8.096 1.00 90.75 182 ASP A O 1
ATOM 1485 N N . ASN A 1 183 ? -13.252 10.197 7.376 1.00 84.56 183 ASN A N 1
ATOM 1486 C CA . ASN A 1 183 ? -12.596 10.571 8.631 1.00 84.56 183 ASN A CA 1
ATOM 1487 C C . ASN A 1 183 ? -12.568 12.087 8.797 1.00 84.56 183 ASN A C 1
ATOM 1489 O O . ASN A 1 183 ? -12.097 12.810 7.942 1.00 84.56 183 ASN A O 1
ATOM 1493 N N . THR A 1 184 ? -12.986 12.595 9.951 1.00 80.31 184 THR A N 1
ATOM 1494 C CA . THR A 1 184 ? -12.843 14.031 10.264 1.00 80.31 184 THR A CA 1
ATOM 1495 C C . THR A 1 184 ? -11.541 14.334 11.009 1.00 80.31 184 THR A C 1
ATOM 1497 O O . THR A 1 184 ? -11.448 15.354 11.688 1.00 80.31 184 THR A O 1
ATOM 1500 N N . VAL A 1 185 ? -10.613 13.378 11.011 1.00 83.38 185 VAL A N 1
ATOM 1501 C CA . VAL A 1 185 ? -9.309 13.474 11.669 1.00 83.38 185 VAL A CA 1
ATOM 1502 C C . VAL A 1 185 ? -8.334 14.021 10.643 1.00 83.38 185 VAL A C 1
ATOM 1504 O O . VAL A 1 185 ? -8.277 13.473 9.548 1.00 83.38 185 VAL A O 1
ATOM 1507 N N . ASP A 1 186 ? -7.604 15.063 11.024 1.00 87.75 186 ASP A N 1
ATOM 1508 C CA . ASP A 1 186 ? -6.437 15.553 10.296 1.00 87.75 186 ASP A CA 1
ATOM 1509 C C . ASP A 1 186 ? -5.308 14.519 10.429 1.00 87.75 186 ASP A C 1
ATOM 1511 O O . ASP A 1 186 ? -4.887 14.183 11.546 1.00 87.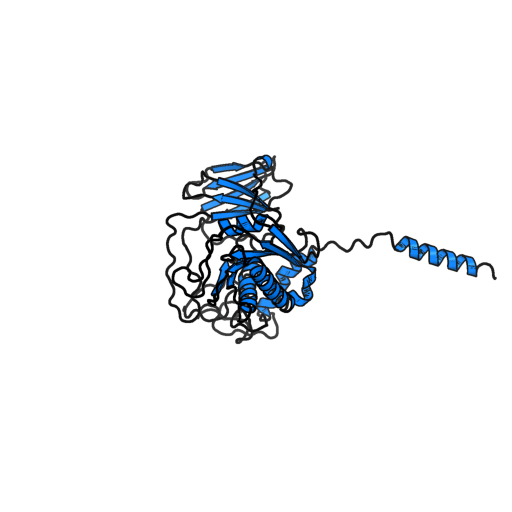75 186 ASP A O 1
ATOM 1515 N N . LEU A 1 187 ? -4.898 13.941 9.301 1.00 90.00 187 LEU A N 1
ATOM 1516 C CA . LEU A 1 187 ? -3.837 12.941 9.241 1.00 90.00 187 LEU A CA 1
ATOM 1517 C C . LEU A 1 187 ? -2.446 13.592 9.171 1.00 90.00 187 LEU A C 1
ATOM 1519 O O . LEU A 1 187 ? -1.454 12.858 9.177 1.00 90.00 187 LEU A O 1
ATOM 1523 N N . ASP A 1 188 ? -2.369 14.930 9.171 1.00 86.25 188 ASP A N 1
ATOM 1524 C CA . ASP A 1 188 ? -1.146 15.738 9.113 1.00 86.25 188 ASP A CA 1
ATOM 1525 C C . ASP A 1 188 ? -0.281 15.356 7.902 1.00 86.25 188 ASP A C 1
ATOM 1527 O O . ASP A 1 188 ? 0.932 15.138 8.012 1.00 86.25 188 ASP A O 1
ATOM 1531 N N . CYS A 1 189 ? -0.923 15.180 6.739 1.00 89.38 189 CYS A N 1
ATOM 1532 C CA . CYS A 1 189 ? -0.215 14.852 5.514 1.00 89.38 189 CYS A CA 1
ATOM 1533 C C . CYS A 1 189 ? 0.405 16.093 4.868 1.00 89.38 189 CYS A C 1
ATOM 1535 O O . CYS A 1 189 ? -0.157 17.183 4.815 1.00 89.38 189 CYS A O 1
ATOM 1537 N N . MET A 1 190 ? 1.583 15.910 4.280 1.00 84.94 190 MET A N 1
ATOM 1538 C CA . MET A 1 190 ? 2.239 16.917 3.456 1.00 84.94 190 MET A CA 1
ATOM 1539 C C . MET A 1 190 ? 2.809 16.281 2.191 1.00 84.94 190 MET A C 1
ATOM 1541 O O . MET A 1 190 ? 3.425 15.224 2.262 1.00 84.94 190 MET A O 1
ATOM 1545 N N . VAL A 1 191 ? 2.671 16.953 1.044 1.00 84.56 191 VAL A N 1
ATOM 1546 C CA . VAL A 1 191 ? 3.168 16.476 -0.272 1.00 84.56 191 VAL A CA 1
ATOM 1547 C C . VAL A 1 191 ? 4.618 16.880 -0.588 1.00 84.56 191 VAL A C 1
ATOM 1549 O O . VAL A 1 191 ? 5.112 16.649 -1.694 1.00 84.56 191 VAL A O 1
ATOM 1552 N N . THR A 1 192 ? 5.287 17.515 0.378 1.00 80.75 192 THR A N 1
ATOM 1553 C CA . THR A 1 192 ? 6.709 17.872 0.310 1.00 80.75 192 THR A CA 1
ATOM 1554 C C . THR A 1 192 ? 7.401 17.421 1.587 1.00 80.75 192 THR A C 1
ATOM 1556 O O . THR A 1 192 ? 7.689 18.219 2.483 1.00 80.75 192 THR A O 1
ATOM 1559 N N . CYS A 1 193 ? 7.629 16.123 1.720 1.00 76.00 193 CYS A N 1
ATOM 1560 C CA . CYS A 1 193 ? 8.239 15.586 2.922 1.00 76.00 193 CYS A CA 1
ATOM 1561 C C . CYS A 1 193 ? 9.769 15.675 2.894 1.00 76.00 193 CYS A C 1
ATOM 1563 O O . CYS A 1 193 ? 10.415 15.356 1.903 1.00 76.00 193 CYS A O 1
ATOM 1565 N N . ALA A 1 194 ? 10.357 16.124 4.009 1.00 65.88 194 ALA A N 1
ATOM 1566 C CA . ALA A 1 194 ? 11.806 16.281 4.176 1.00 65.88 194 ALA A CA 1
ATOM 1567 C C . ALA A 1 194 ? 12.484 17.108 3.059 1.00 65.88 194 ALA A C 1
ATOM 1569 O O . ALA A 1 194 ? 13.657 16.921 2.763 1.00 65.88 194 ALA A O 1
ATOM 1570 N N . GLY A 1 195 ? 11.749 18.046 2.454 1.00 66.75 195 GLY A N 1
ATOM 1571 C CA . GLY A 1 195 ? 12.252 18.894 1.372 1.00 66.75 195 GLY A CA 1
ATOM 1572 C C . GLY A 1 195 ? 12.214 18.261 -0.022 1.00 66.75 195 GLY A C 1
ATOM 1573 O O . GLY A 1 195 ? 12.654 18.919 -0.958 1.00 66.75 195 GLY A O 1
ATOM 1574 N N . ILE A 1 196 ? 11.674 17.046 -0.159 1.00 67.12 196 ILE A N 1
ATOM 1575 C CA . ILE A 1 196 ? 11.532 16.326 -1.430 1.00 67.12 196 ILE A CA 1
ATOM 1576 C C . ILE A 1 196 ? 10.155 16.622 -2.007 1.00 67.12 196 ILE A C 1
ATOM 1578 O O . ILE A 1 196 ? 9.138 16.380 -1.348 1.00 67.12 196 ILE A O 1
ATOM 1582 N N . SER A 1 197 ? 10.103 17.200 -3.206 1.00 80.75 197 SER A N 1
ATOM 1583 C CA . SER A 1 197 ? 8.830 17.554 -3.830 1.00 80.75 197 SER A CA 1
ATOM 1584 C C . SER A 1 197 ? 8.190 16.318 -4.450 1.00 80.75 197 SER A C 1
ATOM 1586 O O . SER A 1 197 ? 8.838 15.564 -5.167 1.00 80.75 197 SER A O 1
ATOM 1588 N N . GLY A 1 198 ? 6.898 16.110 -4.189 1.00 81.19 198 GLY A N 1
ATOM 1589 C CA . GLY A 1 198 ? 6.189 14.940 -4.706 1.00 81.19 198 GLY A CA 1
ATOM 1590 C C . GLY A 1 198 ? 6.311 13.706 -3.817 1.00 81.19 198 GLY A C 1
ATOM 1591 O O . GLY A 1 198 ? 5.924 12.615 -4.223 1.00 81.19 198 GLY A O 1
ATOM 1592 N N . ALA A 1 199 ? 6.789 13.872 -2.588 1.00 80.88 199 ALA A N 1
ATOM 1593 C CA . ALA A 1 199 ? 6.808 12.800 -1.618 1.00 80.88 199 ALA A CA 1
ATOM 1594 C C . ALA A 1 199 ? 5.919 13.115 -0.417 1.00 80.88 199 ALA A C 1
ATOM 1596 O O . ALA A 1 199 ? 5.976 14.212 0.152 1.00 80.88 199 ALA A O 1
ATOM 1597 N N . ILE A 1 200 ? 5.090 12.140 -0.050 1.00 85.69 200 ILE A N 1
ATOM 1598 C CA . ILE A 1 200 ? 4.050 12.282 0.961 1.00 85.69 200 ILE A CA 1
ATOM 1599 C C . ILE A 1 200 ? 4.550 11.727 2.291 1.00 85.69 200 ILE A C 1
ATOM 1601 O O . ILE A 1 200 ? 5.067 10.617 2.365 1.00 85.69 200 ILE A O 1
ATOM 1605 N N . CYS A 1 201 ? 4.360 12.495 3.358 1.00 81.62 201 CYS A N 1
ATOM 1606 C CA . CYS A 1 201 ? 4.442 11.984 4.721 1.00 81.62 201 CYS A CA 1
ATOM 1607 C C . CYS A 1 201 ? 3.214 12.428 5.489 1.00 81.62 201 CYS A C 1
ATOM 1609 O O . CYS A 1 201 ? 2.809 13.578 5.354 1.00 81.62 201 CYS A O 1
ATOM 1611 N N . CYS A 1 202 ? 2.702 11.538 6.326 1.00 84.69 202 CYS A N 1
ATOM 1612 C CA . CYS A 1 202 ? 1.583 11.781 7.223 1.00 84.69 202 CYS A CA 1
ATOM 1613 C C . CYS A 1 202 ? 1.954 11.354 8.647 1.00 84.69 202 CYS A C 1
ATOM 1615 O O . CYS A 1 202 ? 2.980 10.700 8.879 1.00 84.69 202 CYS A O 1
ATOM 1617 N N . ASN A 1 203 ? 1.096 11.667 9.611 1.00 78.81 203 ASN A N 1
ATOM 1618 C CA . ASN A 1 203 ? 1.196 11.122 10.953 1.00 78.81 203 ASN A CA 1
ATOM 1619 C C . ASN A 1 203 ? 0.640 9.686 10.992 1.00 78.81 203 ASN A C 1
ATOM 1621 O O . ASN A 1 203 ? -0.572 9.460 10.950 1.00 78.81 203 ASN A O 1
ATOM 1625 N N . SER A 1 204 ? 1.537 8.702 11.122 1.00 79.69 204 SER A N 1
ATOM 1626 C CA . SER A 1 204 ? 1.166 7.277 11.184 1.00 79.69 204 SER A CA 1
ATOM 1627 C C . SER A 1 204 ? 0.182 6.971 12.319 1.00 79.69 204 SER A C 1
ATOM 1629 O O . SER A 1 204 ? -0.751 6.191 12.141 1.00 79.69 204 SER A O 1
ATOM 1631 N N . ALA A 1 205 ? 0.339 7.605 13.487 1.00 72.88 205 ALA A N 1
ATOM 1632 C CA . ALA A 1 205 ? -0.558 7.381 14.615 1.00 72.88 205 ALA A CA 1
ATOM 1633 C C . ALA A 1 205 ? -1.985 7.856 14.306 1.00 72.88 205 ALA A C 1
ATOM 1635 O O . ALA A 1 205 ? -2.950 7.158 14.638 1.00 72.88 205 ALA A O 1
ATOM 1636 N N . SER A 1 206 ? -2.132 8.998 13.630 1.00 81.75 206 SER A N 1
ATOM 1637 C CA . SER A 1 206 ? -3.425 9.489 13.140 1.00 81.75 206 SER A CA 1
ATOM 1638 C C . SER A 1 206 ? -4.036 8.547 12.100 1.00 81.75 206 SER A C 1
ATOM 1640 O O . SER A 1 206 ? -5.226 8.243 12.199 1.00 81.75 206 SER A O 1
ATOM 1642 N N . ILE A 1 207 ? -3.232 8.019 11.169 1.00 87.12 207 ILE A N 1
ATOM 1643 C CA . ILE A 1 207 ? -3.667 7.043 10.154 1.00 87.12 207 ILE A CA 1
ATOM 1644 C C . ILE A 1 207 ? -4.251 5.793 10.811 1.00 87.12 207 ILE A C 1
ATOM 1646 O O . ILE A 1 207 ? -5.420 5.471 10.586 1.00 87.12 207 ILE A O 1
ATOM 1650 N N . TYR A 1 208 ? -3.489 5.123 11.682 1.00 82.88 208 TYR A N 1
ATOM 1651 C CA . TYR A 1 208 ? -3.977 3.913 12.349 1.00 82.88 208 TYR A CA 1
ATOM 1652 C C . TYR A 1 208 ? -5.215 4.218 13.187 1.00 82.88 208 TYR A C 1
ATOM 1654 O O . TYR A 1 208 ? -6.204 3.492 13.125 1.00 82.88 208 TYR A O 1
ATOM 1662 N N . THR A 1 209 ? -5.218 5.353 13.893 1.00 78.62 209 THR A N 1
ATOM 1663 C CA . THR A 1 209 ? -6.384 5.814 14.660 1.00 78.62 209 THR A CA 1
ATOM 1664 C C . THR A 1 209 ? -7.625 5.985 13.789 1.00 78.62 209 THR A C 1
ATOM 1666 O O . THR A 1 209 ? -8.725 5.669 14.234 1.00 78.62 209 THR A O 1
ATOM 1669 N N . ALA A 1 210 ? -7.498 6.494 12.568 1.00 86.62 210 ALA A N 1
ATOM 1670 C CA . ALA A 1 210 ? -8.634 6.617 11.666 1.00 86.62 210 ALA A CA 1
ATOM 1671 C C . ALA A 1 210 ? -9.086 5.241 11.149 1.00 86.62 210 ALA A C 1
ATOM 1673 O O . ALA A 1 210 ? -10.286 4.953 11.174 1.00 86.62 210 ALA A O 1
ATOM 1674 N N . ALA A 1 211 ? -8.141 4.377 10.764 1.00 88.12 211 ALA A N 1
ATOM 1675 C CA . ALA A 1 211 ? -8.389 3.085 10.124 1.00 88.12 211 ALA A CA 1
ATOM 1676 C C . ALA A 1 211 ? -9.129 2.063 11.008 1.00 88.12 211 ALA A C 1
ATOM 1678 O O . ALA A 1 211 ? -9.961 1.314 10.500 1.00 88.12 211 ALA A O 1
ATOM 1679 N N . VAL A 1 212 ? -8.923 2.062 12.336 1.00 81.25 212 VAL A N 1
ATOM 1680 C CA . VAL A 1 212 ? -9.476 1.031 13.257 1.00 81.25 212 VAL A CA 1
ATOM 1681 C C . VAL A 1 212 ? -11.011 0.910 13.314 1.00 81.25 212 VAL A C 1
ATOM 1683 O O . VAL A 1 212 ? -11.528 0.047 14.024 1.00 81.25 212 VAL A O 1
ATOM 1686 N N . LYS A 1 213 ? -11.774 1.748 12.599 1.00 83.56 213 LYS A N 1
ATOM 1687 C CA . LYS A 1 213 ? -13.245 1.631 12.507 1.00 83.56 213 LYS A CA 1
ATOM 1688 C C . LYS A 1 213 ? -13.717 0.401 11.746 1.00 83.56 213 LYS A C 1
ATOM 1690 O O . LYS A 1 213 ? -14.852 -0.026 11.952 1.00 83.56 213 LYS A O 1
ATOM 1695 N N . VAL A 1 214 ? -12.890 -0.095 10.840 1.00 83.69 214 VAL A N 1
ATOM 1696 C CA . VAL A 1 214 ? -13.179 -1.247 9.992 1.00 83.69 214 VAL A CA 1
ATOM 1697 C C . VAL A 1 214 ? -12.050 -2.257 10.131 1.00 83.69 214 VAL A C 1
ATOM 1699 O O . VAL A 1 214 ? -10.972 -1.906 10.619 1.00 83.69 214 VAL A O 1
ATOM 1702 N N . PRO A 1 215 ? -12.291 -3.514 9.747 1.00 82.94 215 PRO A N 1
ATOM 1703 C CA . PRO A 1 215 ? -11.205 -4.429 9.487 1.00 82.94 215 PRO A CA 1
ATOM 1704 C C . PRO A 1 215 ? -10.302 -3.909 8.376 1.00 82.94 215 PRO A C 1
ATOM 1706 O O . PRO A 1 215 ? -10.794 -3.318 7.416 1.00 82.94 215 PRO A O 1
ATOM 1709 N N . TYR A 1 216 ? -8.997 -4.075 8.545 1.00 87.81 216 TYR A N 1
ATOM 1710 C CA . TYR A 1 216 ? -8.023 -3.742 7.518 1.00 87.81 216 TYR A CA 1
ATOM 1711 C C . TYR A 1 216 ? -6.773 -4.609 7.666 1.00 87.81 216 TYR A C 1
ATOM 1713 O O . TYR A 1 216 ? -6.321 -4.882 8.782 1.00 87.81 216 TYR A O 1
ATOM 1721 N N . ASP A 1 217 ? -6.214 -4.969 6.521 1.00 84.44 217 ASP A N 1
ATOM 1722 C CA . ASP A 1 217 ? -4.860 -5.484 6.345 1.00 84.44 217 ASP A CA 1
ATOM 1723 C C . ASP A 1 217 ? -3.991 -4.454 5.601 1.00 84.44 217 ASP A C 1
ATOM 1725 O O . ASP A 1 217 ? -2.785 -4.414 5.810 1.00 84.44 217 ASP A O 1
ATOM 1729 N N . GLU A 1 218 ? -4.601 -3.585 4.782 1.00 90.81 218 GLU A N 1
ATOM 1730 C CA . GLU A 1 218 ? -3.912 -2.553 4.004 1.00 90.81 218 GLU A CA 1
ATOM 1731 C C . GLU A 1 218 ? -4.652 -1.208 4.076 1.00 90.81 218 GLU A C 1
ATOM 1733 O O . GLU A 1 218 ? -5.886 -1.147 4.013 1.00 90.81 218 GLU A O 1
ATOM 1738 N N . ILE A 1 219 ? -3.897 -0.111 4.190 1.00 94.62 219 ILE A N 1
ATOM 1739 C CA . ILE A 1 219 ? -4.439 1.251 4.242 1.00 94.62 219 ILE A CA 1
ATOM 1740 C C . ILE A 1 219 ? -3.958 2.034 3.020 1.00 94.62 219 ILE A C 1
ATOM 1742 O O . ILE A 1 219 ? -2.768 2.071 2.719 1.00 94.62 219 ILE A O 1
ATOM 1746 N N . ILE A 1 220 ? -4.883 2.729 2.359 1.00 97.69 220 ILE A N 1
ATOM 1747 C CA . ILE A 1 220 ? -4.576 3.670 1.281 1.00 97.69 220 ILE A CA 1
ATOM 1748 C C . ILE A 1 220 ? -5.048 5.062 1.700 1.00 97.69 220 ILE A C 1
ATOM 1750 O O . ILE A 1 220 ? -6.241 5.302 1.891 1.00 97.69 220 ILE A O 1
ATOM 1754 N N . VAL A 1 221 ? -4.113 5.998 1.826 1.00 97.69 221 VAL A N 1
ATOM 1755 C CA . VAL A 1 221 ? -4.396 7.403 2.131 1.00 97.69 221 VAL A CA 1
ATOM 1756 C C . VAL A 1 221 ? -4.401 8.208 0.840 1.00 97.69 221 VAL A C 1
ATOM 1758 O O . VAL A 1 221 ? -3.425 8.206 0.090 1.00 97.69 221 VAL A O 1
ATOM 1761 N N . ILE A 1 222 ? -5.485 8.938 0.594 1.00 98.06 222 ILE A N 1
ATOM 1762 C CA . ILE A 1 222 ? -5.565 9.906 -0.498 1.00 98.06 222 ILE A CA 1
ATOM 1763 C C . ILE A 1 222 ? -5.452 11.309 0.099 1.00 98.06 222 ILE A C 1
ATOM 1765 O O . ILE A 1 222 ? -6.270 11.691 0.929 1.00 98.06 222 ILE A O 1
ATOM 1769 N N . VAL A 1 223 ? -4.474 12.092 -0.345 1.00 97.00 223 VAL A N 1
ATOM 1770 C CA . VAL A 1 223 ? -4.282 13.490 0.069 1.00 97.00 223 VAL A CA 1
ATOM 1771 C C . VAL A 1 223 ? -4.919 14.406 -0.970 1.00 97.00 223 VAL A C 1
ATOM 1773 O O . VAL A 1 223 ? -4.558 14.330 -2.147 1.00 97.00 223 VAL A O 1
ATOM 1776 N N . ASN A 1 224 ? -5.851 15.279 -0.579 1.00 96.00 224 ASN A N 1
ATOM 1777 C CA . ASN A 1 224 ? -6.541 16.206 -1.484 1.00 96.00 224 ASN A CA 1
ATOM 1778 C C . ASN A 1 224 ? -5.601 17.310 -2.013 1.00 96.00 224 ASN A C 1
ATOM 1780 O O . ASN A 1 224 ? -5.651 18.473 -1.622 1.00 96.00 224 ASN A O 1
ATOM 1784 N N . SER A 1 225 ? -4.730 16.938 -2.946 1.00 93.69 225 SER A N 1
ATOM 1785 C CA . SER A 1 225 ? -3.746 17.806 -3.578 1.00 93.69 225 SER A CA 1
ATOM 1786 C C . SER A 1 225 ? -3.682 17.547 -5.078 1.00 93.69 225 SER A C 1
ATOM 1788 O O . SER A 1 225 ? -3.891 16.431 -5.558 1.00 93.69 225 SER A O 1
ATOM 1790 N N . SER A 1 226 ? -3.370 18.599 -5.834 1.00 92.19 226 SER A N 1
ATOM 1791 C CA . SER A 1 226 ? -3.126 18.502 -7.278 1.00 92.19 226 SER A CA 1
ATOM 1792 C C . SER A 1 226 ? -1.659 18.242 -7.631 1.00 92.19 226 SER A C 1
ATOM 1794 O O . SER A 1 226 ? -1.366 17.908 -8.782 1.00 92.19 226 SER A O 1
ATOM 1796 N N . THR A 1 227 ? -0.755 18.369 -6.656 1.00 91.12 227 THR A N 1
ATOM 1797 C CA . THR A 1 227 ? 0.678 18.109 -6.813 1.00 91.12 227 THR A CA 1
ATOM 1798 C C . THR A 1 227 ? 0.907 16.618 -6.991 1.00 91.12 227 THR A C 1
ATOM 1800 O O . THR A 1 227 ? 0.497 15.839 -6.138 1.00 91.12 227 THR A O 1
ATOM 1803 N N . TYR A 1 228 ? 1.573 16.234 -8.080 1.00 91.19 228 TYR A N 1
ATOM 1804 C CA . TYR A 1 228 ? 1.990 14.853 -8.315 1.00 91.19 228 TYR A CA 1
ATOM 1805 C C . TYR A 1 228 ? 2.837 14.366 -7.138 1.00 91.19 228 TYR A C 1
ATOM 1807 O O . TYR A 1 228 ? 3.915 14.915 -6.911 1.00 91.19 228 TYR A O 1
ATOM 1815 N N . ALA A 1 229 ? 2.325 13.393 -6.382 1.00 89.62 229 ALA A N 1
ATOM 1816 C CA . ALA A 1 229 ? 3.007 12.880 -5.206 1.00 89.62 229 ALA A CA 1
ATOM 1817 C C . ALA A 1 229 ? 2.558 11.465 -4.823 1.00 89.62 229 ALA A C 1
ATOM 1819 O O . ALA A 1 229 ? 1.377 11.134 -4.932 1.00 89.62 229 ALA A O 1
ATOM 1820 N N . GLY A 1 230 ? 3.482 10.657 -4.323 1.00 91.25 230 GLY A N 1
ATOM 1821 C CA . GLY A 1 230 ? 3.205 9.308 -3.839 1.00 91.25 230 GLY A CA 1
ATOM 1822 C C . GLY A 1 230 ? 4.332 8.832 -2.941 1.00 91.25 230 GLY A C 1
ATOM 1823 O O . GLY A 1 230 ? 5.479 9.250 -3.115 1.00 91.25 230 GLY A O 1
ATOM 1824 N N . THR A 1 231 ? 3.999 8.066 -1.909 1.00 87.81 231 THR A N 1
ATOM 1825 C CA . THR A 1 231 ? 4.977 7.377 -1.057 1.00 87.81 231 THR A CA 1
ATOM 1826 C C . THR A 1 231 ? 4.276 6.230 -0.342 1.00 87.81 231 THR A C 1
ATOM 1828 O O . THR A 1 231 ? 3.072 6.291 -0.100 1.00 87.81 231 THR A O 1
ATOM 1831 N N . SER A 1 232 ? 5.033 5.224 0.074 1.00 89.56 232 SER A N 1
ATOM 1832 C CA . SER A 1 232 ? 4.528 4.133 0.900 1.00 89.56 232 SER A CA 1
ATOM 1833 C C . SER A 1 232 ? 5.415 3.902 2.106 1.00 89.56 232 SER A C 1
ATOM 1835 O O . SER A 1 232 ? 6.638 4.051 2.035 1.00 89.56 232 SER A O 1
ATOM 1837 N N . THR A 1 233 ? 4.811 3.488 3.213 1.00 80.69 233 THR A N 1
ATOM 1838 C CA . THR A 1 233 ? 5.547 2.778 4.256 1.00 80.69 233 THR A CA 1
ATOM 1839 C C . THR A 1 233 ? 5.556 1.297 3.903 1.00 80.69 233 THR A C 1
ATOM 1841 O O . THR A 1 233 ? 4.563 0.748 3.425 1.00 80.69 233 THR A O 1
ATOM 1844 N N . VAL A 1 234 ? 6.703 0.645 4.086 1.00 71.75 234 VAL A N 1
ATOM 1845 C CA . VAL A 1 234 ? 6.906 -0.735 3.646 1.00 71.75 234 VAL A CA 1
ATOM 1846 C C . VAL A 1 234 ? 7.457 -1.582 4.778 1.00 71.75 234 VAL A C 1
ATOM 1848 O O . VAL A 1 234 ? 8.460 -1.244 5.405 1.00 71.75 234 VAL A O 1
ATOM 1851 N N . THR A 1 235 ? 6.824 -2.729 4.996 1.00 64.06 235 THR A N 1
ATOM 1852 C CA . THR A 1 235 ? 7.432 -3.836 5.733 1.00 64.06 235 THR A CA 1
ATOM 1853 C C . THR A 1 235 ? 8.190 -4.718 4.747 1.00 64.06 235 THR A C 1
ATOM 1855 O O . THR A 1 235 ? 7.659 -5.072 3.694 1.00 64.06 235 THR A O 1
ATOM 1858 N N . ILE A 1 236 ? 9.431 -5.102 5.070 1.00 63.28 236 ILE A N 1
ATOM 1859 C CA . ILE A 1 236 ? 10.208 -6.032 4.234 1.00 63.28 236 ILE A CA 1
ATOM 1860 C C . ILE A 1 236 ? 9.391 -7.316 4.028 1.00 63.28 236 ILE A C 1
ATOM 1862 O O . ILE A 1 236 ? 8.983 -7.957 4.993 1.00 63.28 236 ILE A O 1
ATOM 1866 N N . GLY A 1 237 ? 9.164 -7.693 2.768 1.00 58.91 237 GLY A N 1
ATOM 1867 C CA . GLY A 1 237 ? 8.334 -8.846 2.398 1.00 58.91 237 GLY A CA 1
ATOM 1868 C C . GLY A 1 237 ? 6.859 -8.533 2.110 1.00 58.91 237 GLY A C 1
ATOM 1869 O O . GLY A 1 237 ? 6.205 -9.385 1.507 1.00 58.91 237 GLY A O 1
ATOM 1870 N N . GLY A 1 238 ? 6.386 -7.324 2.441 1.00 65.56 238 GLY A N 1
ATOM 1871 C CA . GLY A 1 238 ? 5.054 -6.806 2.107 1.00 65.56 238 GLY A CA 1
ATOM 1872 C C . GLY A 1 238 ? 3.946 -7.157 3.108 1.00 65.56 238 GLY A C 1
ATOM 1873 O O . GLY A 1 238 ? 4.062 -8.129 3.856 1.00 65.56 238 GLY A O 1
ATOM 1874 N N . GLY A 1 239 ? 2.878 -6.347 3.131 1.00 58.34 239 GLY A N 1
ATOM 1875 C CA . GLY A 1 239 ? 1.631 -6.626 3.861 1.00 58.34 239 GLY A CA 1
ATOM 1876 C C . GLY A 1 239 ? 1.780 -6.663 5.384 1.00 58.34 239 GLY A C 1
ATOM 1877 O O . GLY A 1 239 ? 1.026 -7.346 6.075 1.00 58.34 239 GLY A O 1
ATOM 1878 N N . GLY A 1 240 ? 2.810 -5.999 5.913 1.00 64.38 240 GLY A N 1
ATOM 1879 C CA . GLY A 1 240 ? 3.022 -5.882 7.353 1.00 64.38 240 GLY A CA 1
ATOM 1880 C C . GLY A 1 240 ? 2.207 -4.737 7.956 1.00 64.38 240 GLY A C 1
ATOM 1881 O O . GLY A 1 240 ? 1.864 -3.794 7.245 1.00 64.38 240 GLY A O 1
ATOM 1882 N N . PRO A 1 241 ? 1.955 -4.760 9.275 1.00 59.59 241 PRO A N 1
ATOM 1883 C CA . PRO A 1 241 ? 0.985 -3.882 9.932 1.00 59.59 241 PRO A CA 1
ATOM 1884 C C . PRO A 1 241 ? 1.417 -2.410 10.024 1.00 59.59 241 PRO A C 1
ATOM 1886 O O . PRO A 1 241 ? 0.648 -1.571 10.491 1.00 59.59 241 PRO A O 1
ATOM 1889 N N . GLU A 1 242 ? 2.652 -2.113 9.618 1.00 68.19 242 GLU A N 1
ATOM 1890 C CA . GLU A 1 242 ? 3.199 -0.760 9.529 1.00 68.19 242 GLU A CA 1
ATOM 1891 C C . GLU A 1 242 ? 3.175 -0.202 8.092 1.00 68.19 242 GLU A C 1
ATOM 1893 O O . GLU A 1 242 ? 3.645 0.912 7.846 1.00 68.19 242 GLU A O 1
ATOM 1898 N N . SER A 1 243 ? 2.663 -0.984 7.135 1.00 80.38 243 SER A N 1
ATOM 1899 C CA . SER A 1 243 ? 2.668 -0.656 5.707 1.00 80.38 243 SER A CA 1
ATOM 1900 C C . SER A 1 243 ? 1.362 0.015 5.304 1.00 80.38 243 SER A C 1
ATOM 1902 O O . SER A 1 243 ? 0.281 -0.427 5.689 1.00 80.38 243 SER A O 1
ATOM 1904 N N . TYR A 1 244 ? 1.470 1.092 4.539 1.00 90.81 244 TYR A N 1
ATOM 1905 C CA . TYR A 1 244 ? 0.343 1.772 3.924 1.00 90.81 244 TYR A CA 1
ATOM 1906 C C . TYR A 1 244 ? 0.816 2.603 2.733 1.00 90.81 244 TYR A C 1
ATOM 1908 O O . TYR A 1 244 ? 1.938 3.119 2.714 1.00 90.81 244 TYR A O 1
ATOM 1916 N N . ALA A 1 245 ? -0.059 2.752 1.745 1.00 95.50 245 ALA A N 1
ATOM 1917 C CA . ALA A 1 245 ? 0.179 3.568 0.562 1.00 95.50 245 ALA A CA 1
ATOM 1918 C C . ALA A 1 245 ? -0.388 4.982 0.748 1.00 95.50 245 ALA A C 1
ATOM 1920 O O . ALA A 1 245 ? -1.468 5.168 1.313 1.00 95.50 245 ALA A O 1
ATOM 1921 N N . MET A 1 246 ? 0.308 5.993 0.234 1.00 95.50 246 MET A N 1
ATOM 1922 C CA . MET A 1 246 ? -0.148 7.383 0.208 1.00 95.50 246 MET A CA 1
ATOM 1923 C C . MET A 1 246 ? -0.079 7.933 -1.210 1.00 95.50 246 MET A C 1
ATOM 1925 O O . MET A 1 246 ? 0.941 7.817 -1.887 1.00 95.50 246 MET A O 1
ATOM 1929 N N . VAL A 1 247 ? -1.144 8.598 -1.649 1.00 97.12 247 VAL A N 1
ATOM 1930 C CA . VAL A 1 247 ? -1.247 9.142 -3.005 1.00 97.12 247 VAL A CA 1
ATOM 1931 C C . VAL A 1 247 ? -1.969 10.486 -3.029 1.00 97.12 247 VAL A C 1
ATOM 1933 O O . VAL A 1 247 ? -2.860 10.756 -2.231 1.00 97.12 247 VAL A O 1
ATOM 1936 N N . TYR A 1 248 ? -1.597 11.351 -3.965 1.00 96.06 248 TYR A N 1
ATOM 1937 C CA . TYR A 1 248 ? -2.295 12.609 -4.231 1.00 96.06 248 TYR A CA 1
ATOM 1938 C C . TYR A 1 248 ? -3.673 12.432 -4.909 1.00 96.06 248 TYR A C 1
ATOM 1940 O O . TYR A 1 248 ? -3.941 11.458 -5.604 1.00 96.06 248 TYR A O 1
ATOM 1948 N N . GLY A 1 249 ? -4.557 13.416 -4.743 1.00 93.56 249 GLY A N 1
ATOM 1949 C CA . GLY A 1 249 ? -5.985 13.351 -5.080 1.00 93.56 249 GLY A CA 1
ATOM 1950 C C . GLY A 1 249 ? -6.388 13.780 -6.498 1.00 93.56 249 GLY A C 1
ATOM 1951 O O . GLY A 1 249 ? -7.558 14.095 -6.724 1.00 93.56 249 GLY A O 1
ATOM 1952 N N . ASN A 1 250 ? -5.463 13.871 -7.459 1.00 88.81 250 ASN A N 1
ATOM 1953 C CA . ASN A 1 250 ? -5.781 14.266 -8.840 1.00 88.81 250 ASN A CA 1
ATOM 1954 C C . ASN A 1 250 ? -5.932 13.044 -9.762 1.00 88.81 250 ASN A C 1
ATOM 1956 O O . ASN A 1 250 ? -5.050 12.726 -10.567 1.00 88.81 250 ASN A O 1
ATOM 1960 N N . MET A 1 251 ? -7.089 12.384 -9.655 1.00 91.00 251 MET A N 1
ATOM 1961 C CA . MET A 1 251 ? -7.397 11.127 -10.355 1.00 91.00 251 MET A CA 1
ATOM 1962 C C . MET A 1 251 ? -7.497 11.245 -11.876 1.00 91.00 251 MET A C 1
ATOM 1964 O O . MET A 1 251 ? -7.316 10.256 -12.577 1.00 91.00 251 MET A O 1
ATOM 1968 N N . ALA A 1 252 ? -7.724 12.448 -12.413 1.00 79.19 252 ALA A N 1
ATOM 1969 C CA . ALA A 1 252 ? -7.741 12.678 -13.860 1.00 79.19 252 ALA A CA 1
ATOM 1970 C C . ALA A 1 252 ? -6.343 12.599 -14.508 1.00 79.19 252 ALA A C 1
ATOM 1972 O O . ALA A 1 252 ? -6.240 12.540 -15.734 1.00 79.19 252 ALA A O 1
ATOM 1973 N N . ALA A 1 253 ? -5.278 12.645 -13.702 1.00 85.19 253 ALA A N 1
ATOM 1974 C CA . ALA A 1 253 ? -3.897 12.528 -14.150 1.00 85.19 253 ALA A CA 1
ATOM 1975 C C . ALA A 1 253 ? -3.391 11.082 -13.982 1.00 85.19 253 ALA A C 1
ATOM 1977 O O . ALA A 1 253 ? -3.945 10.152 -14.560 1.00 85.19 253 ALA A O 1
ATOM 1978 N N . TYR A 1 254 ? -2.316 10.898 -13.215 1.00 90.38 254 TYR A N 1
ATOM 1979 C CA . TYR A 1 254 ? -1.666 9.609 -13.005 1.00 90.38 254 TYR A CA 1
ATOM 1980 C C . TYR A 1 254 ? -1.895 9.034 -11.601 1.00 90.38 254 TYR A C 1
ATOM 1982 O O . TYR A 1 254 ? -1.354 7.976 -11.302 1.00 90.38 254 TYR A O 1
ATOM 1990 N N . ALA A 1 255 ? -2.688 9.695 -10.750 1.00 94.62 255 ALA A N 1
ATOM 1991 C CA . ALA A 1 255 ? -2.846 9.316 -9.346 1.00 94.62 255 ALA A CA 1
ATOM 1992 C C . ALA A 1 255 ? -3.330 7.873 -9.153 1.00 94.62 255 ALA A C 1
ATOM 1994 O O . ALA A 1 255 ? -2.812 7.190 -8.282 1.00 94.62 255 ALA A O 1
ATOM 1995 N N . THR A 1 256 ? -4.228 7.355 -9.997 1.00 96.75 256 THR A N 1
ATOM 1996 C CA . THR A 1 256 ? -4.653 5.951 -9.877 1.00 96.75 256 THR A CA 1
ATOM 1997 C C . THR A 1 256 ? -3.509 4.974 -10.156 1.00 96.75 256 THR A C 1
ATOM 1999 O O . THR A 1 256 ? -3.381 3.980 -9.456 1.00 96.75 256 THR A O 1
ATOM 2002 N N . LEU A 1 257 ? -2.618 5.272 -11.110 1.00 95.44 257 LEU A N 1
ATOM 2003 C CA . LEU A 1 257 ? -1.429 4.453 -11.378 1.00 95.44 257 LEU A CA 1
ATOM 2004 C C . LEU A 1 257 ? -0.357 4.617 -10.303 1.00 95.44 257 LEU A C 1
ATOM 2006 O O . LEU A 1 257 ? 0.289 3.638 -9.949 1.00 95.44 257 LEU A O 1
ATOM 2010 N N . VAL A 1 258 ? -0.181 5.829 -9.770 1.00 96.38 258 VAL A N 1
ATOM 2011 C CA . VAL A 1 258 ? 0.684 6.047 -8.604 1.00 96.38 258 VAL A CA 1
ATOM 2012 C C . VAL A 1 258 ? 0.158 5.231 -7.427 1.00 96.38 258 VAL A C 1
ATOM 2014 O O . VAL A 1 258 ? 0.928 4.514 -6.819 1.00 96.38 258 VAL A O 1
ATOM 2017 N N . MET A 1 259 ? -1.151 5.211 -7.173 1.00 97.50 259 MET A N 1
ATOM 2018 C CA . MET A 1 259 ? -1.739 4.371 -6.126 1.00 97.50 259 MET A CA 1
ATOM 2019 C C . MET A 1 259 ? -1.397 2.887 -6.312 1.00 97.50 259 MET A C 1
ATOM 2021 O O . MET A 1 259 ? -1.002 2.249 -5.345 1.00 97.50 259 MET A O 1
ATOM 2025 N N . ILE A 1 260 ? -1.467 2.346 -7.536 1.00 97.81 260 ILE A N 1
ATOM 2026 C CA . ILE A 1 260 ? -1.047 0.956 -7.798 1.00 97.81 260 ILE A CA 1
ATOM 2027 C C . ILE A 1 260 ? 0.455 0.763 -7.546 1.00 97.81 260 ILE A C 1
ATOM 2029 O O . ILE A 1 260 ? 0.860 -0.234 -6.955 1.00 97.81 260 ILE A O 1
ATOM 2033 N N . HIS A 1 261 ? 1.293 1.706 -7.977 1.00 97.00 261 HIS A N 1
ATOM 2034 C CA . HIS A 1 261 ? 2.729 1.676 -7.701 1.00 97.00 261 HIS A CA 1
ATOM 2035 C C . HIS A 1 261 ? 3.008 1.627 -6.188 1.00 97.00 261 HIS A C 1
ATOM 2037 O O . HIS A 1 261 ? 3.686 0.717 -5.717 1.00 97.00 261 HIS A O 1
ATOM 2043 N N . GLU A 1 262 ? 2.391 2.533 -5.429 1.00 96.25 262 GLU A N 1
ATOM 2044 C CA . GLU A 1 262 ? 2.518 2.629 -3.975 1.00 96.25 262 GLU A CA 1
ATOM 2045 C C . GLU A 1 262 ? 1.978 1.385 -3.256 1.00 96.25 262 GLU A C 1
ATOM 204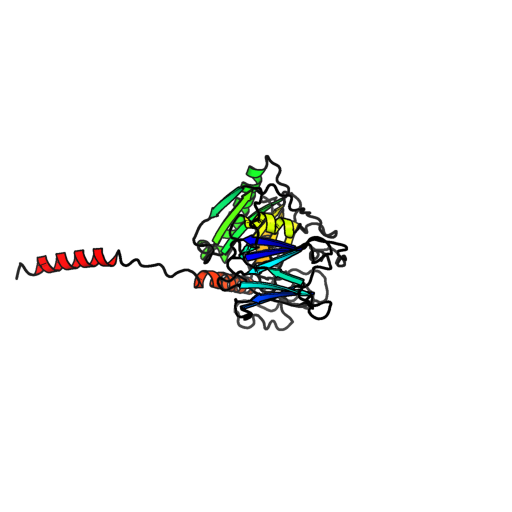7 O O . GLU A 1 262 ? 2.657 0.790 -2.422 1.00 96.25 262 GLU A O 1
ATOM 2052 N N . PHE A 1 263 ? 0.816 0.879 -3.668 1.00 96.62 263 PHE A N 1
ATOM 2053 C CA . PHE A 1 263 ? 0.287 -0.392 -3.173 1.00 96.62 263 PHE A CA 1
ATOM 2054 C C . PHE A 1 263 ? 1.255 -1.563 -3.433 1.00 96.62 263 PHE A C 1
ATOM 2056 O O . PHE A 1 263 ? 1.372 -2.491 -2.633 1.00 96.62 263 PHE A O 1
ATOM 2063 N N . GLY A 1 264 ? 2.010 -1.518 -4.536 1.00 95.81 264 GLY A N 1
ATOM 2064 C CA . GLY A 1 264 ? 3.080 -2.473 -4.821 1.00 95.81 264 GLY A CA 1
ATOM 2065 C C . GLY A 1 264 ? 4.184 -2.476 -3.758 1.00 95.81 264 GLY A C 1
ATOM 2066 O O . GLY A 1 264 ? 4.710 -3.541 -3.426 1.00 95.81 264 GLY A O 1
ATOM 2067 N N . HIS A 1 265 ? 4.511 -1.319 -3.183 1.00 91.88 265 HIS A N 1
ATOM 2068 C CA . HIS A 1 265 ? 5.429 -1.228 -2.052 1.00 91.88 265 HIS A CA 1
ATOM 2069 C C . HIS A 1 265 ? 4.787 -1.742 -0.766 1.00 91.88 265 HIS A C 1
ATOM 2071 O O . HIS A 1 265 ? 5.333 -2.656 -0.148 1.00 91.88 265 HIS A O 1
ATOM 2077 N N . SER A 1 266 ? 3.644 -1.182 -0.366 1.00 91.44 266 SER A N 1
ATOM 2078 C CA . SER A 1 266 ? 3.054 -1.446 0.950 1.00 91.44 266 SER A CA 1
ATOM 2079 C C . SER A 1 266 ? 2.562 -2.891 1.092 1.00 91.44 266 SER A C 1
ATOM 2081 O O . SER A 1 266 ? 2.996 -3.610 1.997 1.00 91.44 266 SER A O 1
ATOM 2083 N N . PHE A 1 267 ? 1.771 -3.373 0.132 1.00 93.25 267 PHE A N 1
ATOM 2084 C CA . PHE A 1 267 ? 1.295 -4.753 0.113 1.00 93.25 267 PHE A CA 1
ATOM 2085 C C . PHE A 1 267 ? 2.360 -5.707 -0.427 1.00 93.25 267 PHE A C 1
ATOM 2087 O O . PHE A 1 267 ? 2.611 -6.753 0.161 1.00 93.25 267 PHE A O 1
ATOM 2094 N N . GLY A 1 268 ? 3.009 -5.367 -1.544 1.00 91.31 268 GLY A N 1
ATOM 2095 C CA . GLY A 1 268 ? 3.900 -6.292 -2.252 1.00 91.31 268 GLY A CA 1
ATOM 2096 C C . GLY A 1 268 ? 5.321 -6.401 -1.693 1.00 91.31 268 GLY A C 1
ATOM 2097 O O . GLY A 1 268 ? 6.029 -7.358 -2.024 1.00 91.31 268 GLY A O 1
ATOM 2098 N N . GLY A 1 269 ? 5.762 -5.437 -0.879 1.00 88.69 269 GLY A N 1
ATOM 2099 C CA . GLY A 1 269 ? 7.154 -5.336 -0.437 1.00 88.69 269 GLY A CA 1
ATOM 2100 C C . GLY A 1 269 ? 8.127 -5.119 -1.599 1.00 88.69 269 GLY A C 1
ATOM 2101 O O . GLY A 1 269 ? 9.286 -5.532 -1.520 1.00 88.69 269 GLY A O 1
ATOM 2102 N N . LEU A 1 270 ? 7.643 -4.559 -2.711 1.00 94.06 270 LEU A N 1
ATOM 2103 C CA . LEU A 1 270 ? 8.427 -4.339 -3.922 1.00 94.06 270 LEU A CA 1
ATOM 2104 C C . LEU A 1 270 ? 9.334 -3.116 -3.747 1.00 94.06 270 LEU A C 1
ATOM 2106 O O . LEU A 1 270 ? 8.985 -2.165 -3.057 1.00 94.06 270 LEU A O 1
ATOM 2110 N N . MET A 1 271 ? 10.499 -3.135 -4.381 1.00 93.69 271 MET A N 1
ATOM 2111 C CA . MET A 1 271 ? 11.395 -1.986 -4.511 1.00 93.69 271 MET A CA 1
ATOM 2112 C C . MET A 1 271 ? 11.072 -1.191 -5.771 1.00 93.69 271 MET A C 1
ATOM 2114 O O . MET A 1 271 ? 10.534 -1.743 -6.735 1.00 93.69 271 MET A O 1
ATOM 2118 N N . ASP A 1 272 ? 11.499 0.068 -5.808 1.00 94.44 272 ASP A N 1
ATOM 2119 C CA . ASP A 1 272 ? 11.539 0.808 -7.064 1.00 94.44 272 ASP A CA 1
ATOM 2120 C C . ASP A 1 272 ? 12.546 0.202 -8.031 1.00 94.44 272 ASP A C 1
ATOM 2122 O O . ASP A 1 272 ? 13.672 -0.164 -7.688 1.00 94.44 272 ASP A O 1
ATOM 2126 N N . GLU A 1 273 ? 12.162 0.165 -9.294 1.00 95.75 273 GLU A N 1
ATOM 2127 C CA . GLU A 1 273 ? 13.001 -0.312 -10.383 1.00 95.75 273 GLU A CA 1
ATOM 2128 C C . GLU A 1 273 ? 13.632 0.839 -11.179 1.00 95.75 273 GLU A C 1
ATOM 2130 O O . GLU A 1 273 ? 14.483 0.589 -12.040 1.00 95.75 273 GLU A O 1
ATOM 2135 N N . TYR A 1 274 ? 13.256 2.095 -10.908 1.00 91.94 274 TYR A N 1
ATOM 2136 C CA . TYR A 1 274 ? 13.917 3.269 -11.481 1.00 91.94 274 TYR A CA 1
ATOM 2137 C C . TYR A 1 274 ? 15.220 3.619 -10.747 1.00 91.94 274 TYR A C 1
ATOM 2139 O O . TYR A 1 274 ? 15.515 3.106 -9.674 1.00 91.94 274 TYR A O 1
ATOM 2147 N N . ASP A 1 275 ? 16.050 4.456 -11.372 1.00 89.50 275 ASP A N 1
ATOM 2148 C CA . ASP A 1 275 ? 17.369 4.839 -10.857 1.00 89.50 275 ASP A CA 1
ATOM 2149 C C . ASP A 1 275 ? 17.272 6.037 -9.903 1.00 89.50 275 ASP A C 1
ATOM 2151 O O . ASP A 1 275 ? 16.934 7.140 -10.337 1.00 89.50 275 ASP A O 1
ATOM 2155 N N . TYR A 1 276 ? 17.642 5.860 -8.634 1.00 84.44 276 TYR A N 1
ATOM 2156 C CA . TYR A 1 276 ? 17.787 6.959 -7.671 1.00 84.44 276 TYR A CA 1
ATOM 2157 C C . TYR A 1 276 ? 19.044 7.802 -7.906 1.00 84.44 276 TYR A C 1
ATOM 2159 O O . TYR A 1 276 ? 19.283 8.778 -7.198 1.00 84.44 276 TYR A O 1
ATOM 2167 N N . ARG A 1 277 ? 19.896 7.412 -8.862 1.00 88.56 277 ARG A N 1
ATOM 2168 C CA . ARG A 1 277 ? 21.220 7.997 -9.118 1.00 88.56 277 ARG A CA 1
ATOM 2169 C C . ARG A 1 277 ? 22.161 7.854 -7.916 1.00 88.56 277 ARG A C 1
ATOM 2171 O O . ARG A 1 277 ? 23.082 8.651 -7.731 1.00 88.56 277 ARG A O 1
ATOM 2178 N N . ILE A 1 278 ? 21.956 6.807 -7.114 1.00 81.62 278 ILE A N 1
ATOM 2179 C CA . ILE A 1 278 ? 22.797 6.438 -5.971 1.00 81.62 278 ILE A CA 1
ATOM 2180 C C . ILE A 1 278 ? 23.585 5.178 -6.332 1.00 81.62 278 ILE A C 1
ATOM 2182 O O . ILE A 1 278 ? 23.022 4.170 -6.751 1.00 81.62 278 ILE A O 1
ATOM 2186 N N . ALA A 1 279 ? 24.906 5.227 -6.157 1.00 85.62 279 ALA A N 1
ATOM 2187 C CA . ALA A 1 279 ? 25.809 4.197 -6.670 1.00 85.62 279 ALA A CA 1
ATOM 2188 C C . ALA A 1 279 ? 25.594 2.803 -6.059 1.00 85.62 279 ALA A C 1
ATOM 2190 O O . ALA A 1 279 ? 25.778 1.809 -6.756 1.00 85.62 279 ALA A O 1
ATOM 2191 N N . SER A 1 280 ? 25.247 2.720 -4.771 1.00 88.94 280 SER A N 1
ATOM 2192 C CA . SER A 1 280 ? 25.164 1.445 -4.061 1.00 88.94 280 SER A CA 1
ATOM 2193 C C . SER A 1 280 ? 24.038 1.413 -3.036 1.00 88.94 280 SER A C 1
ATOM 2195 O O . SER A 1 280 ? 23.866 2.369 -2.283 1.00 88.94 280 SER A O 1
ATOM 2197 N N . GLY A 1 281 ? 23.358 0.272 -2.957 1.00 85.56 281 GLY A N 1
ATOM 2198 C CA . GLY A 1 281 ? 22.412 -0.097 -1.908 1.00 85.56 281 GLY A CA 1
ATOM 2199 C C . GLY A 1 281 ? 22.349 -1.615 -1.720 1.00 85.56 281 GLY A C 1
ATOM 2200 O O . GLY A 1 281 ? 23.139 -2.356 -2.314 1.00 85.56 281 GLY A O 1
ATOM 2201 N N . THR A 1 282 ? 21.411 -2.062 -0.889 1.00 86.75 282 THR A N 1
ATOM 2202 C CA . THR A 1 282 ? 21.155 -3.480 -0.595 1.00 86.75 282 THR A CA 1
ATOM 2203 C C . THR A 1 282 ? 19.756 -3.833 -1.098 1.00 86.75 282 THR A C 1
ATOM 2205 O O . THR A 1 282 ? 18.829 -3.071 -0.813 1.00 86.75 282 THR A O 1
ATOM 2208 N N . PRO A 1 283 ? 19.571 -4.956 -1.815 1.00 87.56 283 PRO A N 1
ATOM 2209 C CA . PRO A 1 283 ? 18.241 -5.393 -2.207 1.00 87.56 283 PRO A CA 1
ATOM 2210 C C . PRO A 1 283 ? 17.472 -5.854 -0.964 1.00 87.56 283 PRO A C 1
ATOM 2212 O O . PRO A 1 283 ? 17.953 -6.700 -0.209 1.00 87.56 283 PRO A O 1
ATOM 2215 N N . TRP A 1 284 ? 16.294 -5.276 -0.737 1.00 84.50 284 TRP A N 1
ATOM 2216 C CA . TRP A 1 284 ? 15.392 -5.633 0.364 1.00 84.50 284 TRP A CA 1
ATOM 2217 C C . TRP A 1 284 ? 14.030 -6.150 -0.112 1.00 84.50 284 TRP A C 1
ATOM 2219 O O . TRP A 1 284 ? 13.337 -6.811 0.655 1.00 84.50 284 TRP A O 1
ATOM 2229 N N . GLY A 1 285 ? 13.656 -5.889 -1.366 1.00 89.19 285 GLY A N 1
ATOM 2230 C CA . GLY A 1 285 ? 12.451 -6.424 -1.994 1.00 89.19 285 GLY A CA 1
ATOM 2231 C C . GLY A 1 285 ? 12.772 -7.481 -3.053 1.00 89.19 285 GLY A C 1
ATOM 2232 O O . GLY A 1 285 ? 13.904 -7.572 -3.531 1.00 89.19 285 GLY A O 1
ATOM 2233 N N . PRO A 1 286 ? 11.779 -8.288 -3.452 1.00 92.62 286 PRO A N 1
ATOM 2234 C CA . PRO A 1 286 ? 12.000 -9.473 -4.278 1.00 92.62 286 PRO A CA 1
ATOM 2235 C C . PRO A 1 286 ? 12.274 -9.167 -5.758 1.00 92.62 286 PRO A C 1
ATOM 2237 O O . PRO A 1 286 ? 12.626 -10.075 -6.509 1.00 92.62 286 PRO A O 1
ATOM 2240 N N . ASN A 1 287 ? 12.083 -7.920 -6.197 1.00 95.81 287 ASN A N 1
ATOM 2241 C CA . ASN A 1 287 ? 12.241 -7.489 -7.588 1.00 95.81 287 ASN A CA 1
ATOM 2242 C C . ASN A 1 287 ? 13.573 -6.778 -7.892 1.00 95.81 287 ASN A C 1
ATOM 2244 O O . ASN A 1 287 ? 13.837 -6.499 -9.063 1.00 95.81 287 ASN A O 1
ATOM 2248 N N . CYS A 1 288 ? 14.421 -6.553 -6.882 1.00 96.00 288 CYS A N 1
ATOM 2249 C CA . CYS A 1 288 ? 15.812 -6.140 -7.062 1.00 96.00 288 CYS A CA 1
ATOM 2250 C C . CYS A 1 288 ? 16.766 -7.213 -6.529 1.00 96.00 288 CYS A C 1
ATOM 2252 O O . CYS A 1 288 ? 16.508 -7.825 -5.498 1.00 96.00 288 CYS A O 1
ATOM 2254 N N . ASP A 1 289 ? 17.902 -7.403 -7.193 1.00 97.25 289 ASP A N 1
ATOM 2255 C CA . ASP A 1 289 ? 18.931 -8.357 -6.770 1.00 97.25 289 ASP A CA 1
ATOM 2256 C C . ASP A 1 289 ? 20.330 -7.844 -7.137 1.00 97.25 289 ASP A C 1
ATOM 2258 O O . ASP A 1 289 ? 20.490 -6.866 -7.870 1.00 97.25 289 ASP A O 1
ATOM 2262 N N . TYR A 1 290 ? 21.365 -8.501 -6.632 1.00 97.44 290 TYR A N 1
ATOM 2263 C CA . TYR A 1 290 ? 22.730 -8.305 -7.093 1.00 97.44 290 TYR A CA 1
ATOM 2264 C C . TYR A 1 290 ? 22.942 -8.871 -8.505 1.00 97.44 290 TYR A C 1
ATOM 2266 O O . TYR A 1 290 ? 22.137 -9.635 -9.048 1.00 97.44 290 TYR A O 1
ATOM 2274 N N . ALA A 1 291 ? 24.078 -8.507 -9.106 1.00 95.56 291 ALA A N 1
ATOM 2275 C CA . ALA A 1 291 ? 24.513 -9.062 -10.383 1.00 95.56 291 ALA A CA 1
ATOM 2276 C C . ALA A 1 291 ? 24.483 -10.600 -10.352 1.00 95.56 291 ALA A C 1
ATOM 2278 O O . ALA A 1 291 ? 25.060 -11.221 -9.462 1.00 95.56 291 ALA A O 1
ATOM 2279 N N . GLY A 1 292 ? 23.833 -11.201 -11.349 1.00 94.25 292 GLY A N 1
ATOM 2280 C CA . GLY A 1 292 ? 23.575 -12.644 -11.408 1.00 94.25 292 GLY A CA 1
ATOM 2281 C C . GLY A 1 292 ? 22.096 -12.989 -11.245 1.00 94.25 292 GLY A C 1
ATOM 2282 O O . GLY A 1 292 ? 21.654 -13.958 -11.857 1.00 94.25 292 GLY A O 1
ATOM 2283 N N . CYS A 1 293 ? 21.327 -12.146 -10.543 1.00 95.94 293 CYS A N 1
ATOM 2284 C CA . CYS A 1 293 ? 19.870 -12.241 -10.433 1.00 95.94 293 CYS A CA 1
ATOM 2285 C C . CYS A 1 293 ? 19.365 -13.634 -10.013 1.00 95.94 293 CYS A C 1
ATOM 2287 O O . CYS A 1 293 ? 18.475 -14.220 -10.639 1.00 95.94 293 CYS A O 1
ATOM 2289 N N . ASP A 1 294 ? 19.956 -14.175 -8.947 1.00 94.56 294 ASP A N 1
ATOM 2290 C CA . ASP A 1 294 ? 19.628 -15.495 -8.407 1.00 94.56 294 ASP A CA 1
ATOM 2291 C C . ASP A 1 294 ? 18.168 -15.601 -7.942 1.00 94.56 294 ASP A C 1
ATOM 2293 O O . ASP A 1 294 ? 17.580 -16.682 -8.016 1.00 94.56 294 ASP A O 1
ATOM 2297 N N . SER A 1 295 ? 17.569 -14.486 -7.516 1.00 91.25 295 SER A N 1
ATOM 2298 C CA . SER A 1 295 ? 16.216 -14.414 -6.950 1.00 91.25 295 SER A CA 1
ATOM 2299 C C . SER A 1 295 ? 15.105 -14.816 -7.931 1.00 91.25 295 SER A C 1
ATOM 2301 O O . SER A 1 295 ? 14.033 -15.253 -7.509 1.00 91.25 295 SER A O 1
ATOM 2303 N N . TRP A 1 296 ? 15.343 -14.721 -9.244 1.00 94.25 296 TRP A N 1
ATOM 2304 C CA . TRP A 1 296 ? 14.363 -15.078 -10.281 1.00 94.25 296 TRP A CA 1
ATOM 2305 C C . TRP A 1 296 ? 14.950 -15.890 -11.438 1.00 94.25 296 TRP A C 1
ATOM 2307 O O . TRP A 1 296 ? 14.358 -15.943 -12.516 1.00 94.25 296 TRP A O 1
ATOM 2317 N N . LYS A 1 297 ? 16.076 -16.578 -11.220 1.00 91.75 297 LYS A N 1
ATOM 2318 C CA . LYS A 1 297 ? 16.721 -17.411 -12.252 1.00 91.75 297 LYS A CA 1
ATOM 2319 C C . LYS A 1 297 ? 15.839 -18.536 -12.803 1.00 91.75 297 LYS A C 1
ATOM 2321 O O . LYS A 1 297 ? 16.028 -18.955 -13.940 1.00 91.75 297 LYS A O 1
ATOM 2326 N N . ASP A 1 298 ? 14.877 -19.000 -12.007 1.00 91.50 298 ASP A N 1
ATOM 2327 C CA . ASP A 1 298 ? 13.950 -20.074 -12.381 1.00 91.50 298 ASP A CA 1
ATOM 2328 C C . ASP A 1 298 ? 12.700 -19.561 -13.117 1.00 91.50 298 ASP A C 1
ATOM 2330 O O . ASP A 1 298 ? 11.837 -20.350 -13.504 1.00 91.50 298 ASP A O 1
ATOM 2334 N N . LEU A 1 299 ? 12.561 -18.243 -13.296 1.00 92.56 299 LEU A N 1
ATOM 2335 C CA . LEU A 1 299 ? 11.423 -17.649 -13.988 1.00 92.56 299 LEU A CA 1
ATOM 2336 C C . LEU A 1 299 ? 11.743 -17.467 -15.478 1.00 92.56 299 LEU A C 1
ATOM 2338 O O . LEU A 1 299 ? 12.791 -16.950 -15.858 1.00 92.56 299 LEU A O 1
ATOM 2342 N N . SER A 1 300 ? 10.830 -17.889 -16.350 1.00 89.75 300 SER A N 1
ATOM 2343 C CA . SER A 1 300 ? 10.958 -17.677 -17.794 1.00 89.75 300 SER A CA 1
ATOM 2344 C C . SER A 1 300 ? 10.540 -16.261 -18.193 1.00 89.75 300 SER A C 1
ATOM 2346 O O . SER A 1 300 ? 9.618 -15.703 -17.605 1.00 89.75 300 SER A O 1
ATOM 2348 N N . GLY A 1 301 ? 11.142 -15.712 -19.252 1.00 87.75 301 GLY A N 1
ATOM 2349 C CA . GLY A 1 301 ? 10.734 -14.415 -19.811 1.00 87.75 301 GLY A CA 1
ATOM 2350 C C . GLY A 1 301 ? 11.246 -13.195 -19.039 1.00 87.75 301 GLY A C 1
ATOM 2351 O O . GLY A 1 301 ? 10.811 -12.081 -19.314 1.00 87.75 301 GLY A O 1
ATOM 2352 N N . VAL A 1 302 ? 12.180 -13.396 -18.108 1.00 94.81 302 VAL A N 1
ATOM 2353 C CA . VAL A 1 302 ? 12.865 -12.332 -17.365 1.00 94.81 302 VAL A CA 1
ATOM 2354 C C . VAL A 1 302 ? 14.358 -12.313 -17.681 1.00 94.81 302 VAL A C 1
ATOM 2356 O O . VAL A 1 302 ? 14.908 -13.273 -18.222 1.00 94.81 302 VAL A O 1
ATOM 2359 N N . GLY A 1 303 ? 15.013 -11.201 -17.364 1.00 94.88 303 GLY A N 1
ATOM 2360 C CA . GLY A 1 303 ? 16.450 -11.009 -17.529 1.00 94.88 303 GLY A CA 1
ATOM 2361 C C . GLY A 1 303 ? 17.117 -10.475 -16.265 1.00 94.88 303 GLY A C 1
ATOM 2362 O O . GLY A 1 303 ? 16.545 -10.494 -15.179 1.00 94.88 303 GLY A O 1
ATOM 2363 N N . CYS A 1 304 ? 18.350 -10.004 -16.420 1.00 96.50 304 CYS A N 1
ATOM 2364 C CA . CYS A 1 304 ? 19.125 -9.366 -15.362 1.00 96.50 304 CYS A CA 1
ATOM 2365 C C . CYS A 1 304 ? 19.623 -8.023 -15.896 1.00 96.50 304 CYS A C 1
ATOM 2367 O O . CYS A 1 304 ? 20.680 -7.939 -16.524 1.00 96.50 304 CYS A O 1
ATOM 2369 N N . TYR A 1 305 ? 18.797 -6.990 -15.746 1.00 96.62 305 TYR A N 1
ATOM 2370 C CA . TYR A 1 305 ? 19.045 -5.665 -16.305 1.00 96.62 305 TYR A CA 1
ATOM 2371 C C . TYR A 1 305 ? 19.633 -4.754 -15.235 1.00 96.62 305 TYR A C 1
ATOM 2373 O O . TYR A 1 305 ? 19.140 -4.772 -14.109 1.00 96.62 305 TYR A O 1
ATOM 2381 N N . PRO A 1 306 ? 20.678 -3.973 -15.553 1.00 96.00 306 PRO A N 1
ATOM 2382 C CA . PRO A 1 306 ? 21.308 -3.111 -14.569 1.00 96.00 306 PRO A CA 1
ATOM 2383 C C . PRO A 1 306 ? 20.342 -2.029 -14.089 1.00 96.00 306 PRO A C 1
ATOM 2385 O O . PRO A 1 306 ? 19.503 -1.545 -14.853 1.00 96.00 306 PRO A O 1
ATOM 2388 N N . VAL A 1 307 ? 20.573 -1.608 -12.850 1.00 94.25 307 VAL A N 1
ATOM 2389 C CA . VAL A 1 307 ? 19.855 -0.579 -12.101 1.00 94.25 307 VAL A CA 1
ATOM 2390 C C . VAL A 1 307 ? 18.456 -1.004 -11.652 1.00 94.25 307 VAL A C 1
ATOM 2392 O O . VAL A 1 307 ? 17.548 -1.192 -12.465 1.00 94.25 307 VAL A O 1
ATOM 2395 N N . CYS A 1 308 ? 18.297 -1.081 -10.330 1.00 95.06 308 CYS A N 1
ATOM 2396 C CA . CYS A 1 308 ? 17.037 -1.285 -9.615 1.00 95.06 308 CYS A CA 1
ATOM 2397 C C . CYS A 1 308 ? 17.116 -0.517 -8.292 1.00 95.06 308 CYS A C 1
ATOM 2399 O O . CYS A 1 308 ? 17.826 -0.965 -7.391 1.00 95.06 308 CYS A O 1
ATOM 2401 N N . SER A 1 309 ? 16.505 0.670 -8.203 1.00 91.50 309 SER A N 1
ATOM 2402 C CA . SER A 1 309 ? 16.749 1.686 -7.160 1.00 91.50 309 SER A CA 1
ATOM 2403 C C . SER A 1 309 ? 18.186 2.238 -7.167 1.00 91.50 309 SER A C 1
ATOM 2405 O O . SER A 1 309 ? 18.417 3.428 -7.364 1.00 91.50 309 SER A O 1
ATOM 2407 N N . TYR A 1 310 ? 19.182 1.368 -6.998 1.00 91.50 310 TYR A N 1
ATOM 2408 C CA . TYR A 1 310 ? 20.600 1.697 -6.880 1.00 91.50 310 TYR A CA 1
ATOM 2409 C C . TYR A 1 310 ? 21.411 1.174 -8.069 1.00 91.50 310 TYR A C 1
ATOM 2411 O O . TYR A 1 310 ? 21.087 0.149 -8.675 1.00 91.50 310 TYR A O 1
ATOM 2419 N N . GLY A 1 311 ? 22.524 1.850 -8.362 1.00 92.12 311 GLY A N 1
ATOM 2420 C CA . GLY A 1 31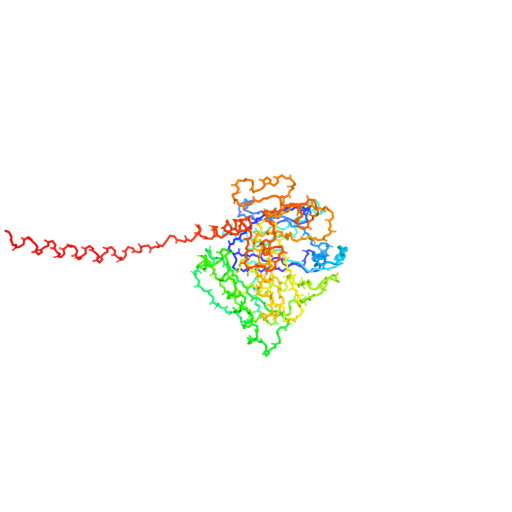1 ? 23.389 1.541 -9.502 1.00 92.12 311 GLY A CA 1
ATOM 2421 C C . GLY A 1 311 ? 24.052 0.158 -9.464 1.00 92.12 311 GLY A C 1
ATOM 2422 O O . GLY A 1 311 ? 24.423 -0.366 -10.513 1.00 92.12 311 GLY A O 1
ATOM 2423 N N . ASN A 1 312 ? 24.197 -0.447 -8.281 1.00 95.44 312 ASN A N 1
ATOM 2424 C CA . ASN A 1 312 ? 24.786 -1.778 -8.092 1.00 95.44 312 ASN A CA 1
ATOM 2425 C C . ASN A 1 312 ? 23.766 -2.932 -8.124 1.00 95.44 312 ASN A C 1
ATOM 2427 O O . ASN A 1 312 ? 24.182 -4.089 -8.034 1.00 95.44 312 ASN A O 1
ATOM 2431 N N . LEU A 1 313 ? 22.467 -2.635 -8.207 1.00 97.38 313 LEU A N 1
ATOM 2432 C CA . LEU A 1 313 ? 21.400 -3.636 -8.218 1.00 97.38 313 LEU A CA 1
ATOM 2433 C C . LEU A 1 313 ? 20.844 -3.834 -9.626 1.00 97.38 313 LEU A C 1
ATOM 2435 O O . LEU A 1 313 ? 21.064 -3.025 -10.526 1.00 97.38 313 LEU A O 1
ATOM 2439 N N . PHE A 1 314 ? 20.137 -4.939 -9.813 1.00 97.62 314 PHE A N 1
ATOM 2440 C CA . PHE A 1 314 ? 19.597 -5.399 -11.081 1.00 97.62 314 PHE A CA 1
ATOM 2441 C C . PHE A 1 314 ? 18.120 -5.740 -10.925 1.00 97.62 314 PHE A C 1
ATOM 2443 O O . PHE A 1 314 ? 17.684 -6.137 -9.848 1.00 97.62 314 PHE A O 1
ATOM 2450 N N . LYS A 1 315 ? 17.367 -5.599 -12.013 1.00 96.81 315 LYS A N 1
ATOM 2451 C CA . LYS A 1 315 ? 15.937 -5.913 -12.104 1.00 96.81 315 LYS A CA 1
ATOM 2452 C C . LYS A 1 315 ? 15.650 -6.943 -13.183 1.00 96.81 315 LYS A C 1
ATOM 2454 O O . LYS A 1 315 ? 16.472 -7.217 -14.061 1.00 96.81 315 LYS A O 1
ATOM 2459 N N . SER A 1 316 ? 14.440 -7.481 -13.136 1.00 96.31 316 SER A N 1
ATOM 2460 C CA . SER A 1 316 ? 14.010 -8.591 -13.983 1.00 96.31 316 SER A CA 1
ATOM 2461 C C . SER A 1 316 ? 13.569 -8.198 -15.398 1.00 96.31 316 SER A C 1
ATOM 2463 O O . SER A 1 316 ? 13.483 -9.061 -16.272 1.00 96.31 316 SER A O 1
ATOM 2465 N N . ASN A 1 317 ? 13.296 -6.915 -15.656 1.00 92.44 317 ASN A N 1
ATOM 2466 C CA . ASN A 1 317 ? 12.700 -6.445 -16.909 1.00 92.44 317 ASN A CA 1
ATOM 2467 C C . ASN A 1 317 ? 13.334 -5.135 -17.424 1.00 92.44 317 ASN A C 1
ATOM 2469 O O . ASN A 1 317 ? 13.912 -4.377 -16.645 1.00 92.44 317 ASN A O 1
ATOM 2473 N N . PRO A 1 318 ? 13.216 -4.838 -18.731 1.00 85.12 318 PRO A N 1
ATOM 2474 C CA . PRO A 1 318 ? 13.725 -3.605 -19.313 1.00 85.12 318 PRO A CA 1
ATOM 2475 C C . PRO A 1 318 ? 12.608 -2.555 -19.505 1.00 85.12 318 PRO A C 1
ATOM 2477 O O . PRO A 1 318 ? 12.218 -2.295 -20.645 1.00 85.12 318 PRO A O 1
ATOM 2480 N N . ARG A 1 319 ? 12.124 -1.902 -18.434 1.00 78.00 319 ARG A N 1
ATOM 2481 C CA . ARG A 1 319 ? 11.135 -0.790 -18.480 1.00 78.00 319 ARG A CA 1
ATOM 2482 C C . ARG A 1 319 ? 9.700 -1.168 -18.822 1.00 78.00 319 ARG A C 1
ATOM 2484 O O . ARG A 1 319 ? 8.989 -0.385 -19.458 1.00 78.00 319 ARG A O 1
ATOM 2491 N N . THR A 1 320 ? 9.249 -2.345 -18.406 1.00 84.38 320 THR A N 1
ATOM 2492 C CA . THR A 1 320 ? 7.842 -2.753 -18.561 1.00 84.38 320 THR A CA 1
ATOM 2493 C C . THR A 1 320 ? 7.060 -2.729 -17.252 1.00 84.38 320 THR A C 1
ATOM 2495 O O . THR A 1 320 ? 5.839 -2.771 -17.305 1.00 84.38 320 THR A O 1
ATOM 2498 N N . CYS A 1 321 ? 7.735 -2.612 -16.106 1.00 94.75 321 CYS A N 1
ATOM 2499 C CA . CYS A 1 321 ? 7.112 -2.629 -14.786 1.00 94.75 321 CYS A CA 1
ATOM 2500 C C . CYS A 1 321 ? 6.579 -1.262 -14.345 1.00 94.75 321 CYS A C 1
ATOM 2502 O O . CYS A 1 321 ? 7.256 -0.242 -14.518 1.00 94.75 321 CYS A O 1
ATOM 2504 N N . ILE A 1 322 ? 5.436 -1.268 -13.655 1.00 96.00 322 ILE A N 1
ATOM 2505 C CA . ILE A 1 322 ? 4.913 -0.108 -12.930 1.00 96.00 322 ILE A CA 1
ATOM 2506 C C . ILE A 1 322 ? 5.870 0.393 -11.841 1.00 96.00 322 ILE A C 1
ATOM 2508 O O . ILE A 1 322 ? 5.911 1.592 -11.578 1.00 96.00 322 ILE A O 1
ATOM 2512 N N . MET A 1 323 ? 6.706 -0.491 -11.282 1.00 96.00 323 MET A N 1
ATOM 2513 C CA . MET A 1 323 ? 7.752 -0.126 -10.316 1.00 96.00 323 MET A CA 1
ATOM 2514 C C . MET A 1 323 ? 8.912 0.665 -10.948 1.00 96.00 323 MET A C 1
ATOM 2516 O O . MET A 1 323 ? 9.741 1.211 -10.233 1.00 96.00 323 MET A O 1
ATOM 2520 N N . GLU A 1 324 ? 9.011 0.742 -12.281 1.00 93.62 324 GLU A N 1
ATOM 2521 C CA . GLU A 1 324 ? 10.022 1.561 -12.975 1.00 93.62 324 GLU A CA 1
ATOM 2522 C C . GLU A 1 324 ? 9.419 2.812 -13.623 1.00 93.62 324 GLU A C 1
ATOM 2524 O O . GLU A 1 324 ? 10.042 3.871 -13.686 1.00 93.62 324 GLU A O 1
ATOM 2529 N N . SER A 1 325 ? 8.221 2.683 -14.185 1.00 88.81 325 SER A N 1
ATOM 2530 C CA . SER A 1 325 ? 7.522 3.761 -14.883 1.00 88.81 325 SER A CA 1
ATOM 2531 C C . SER A 1 325 ? 6.033 3.471 -14.856 1.00 88.81 325 SER A C 1
ATOM 2533 O O . SER A 1 325 ? 5.687 2.302 -14.931 1.00 88.81 325 SER A O 1
ATOM 2535 N N . LEU A 1 326 ? 5.165 4.488 -14.827 1.00 87.56 326 LEU A N 1
ATOM 2536 C CA . LEU A 1 326 ? 3.701 4.344 -14.714 1.00 87.56 326 LEU A CA 1
ATOM 2537 C C . LEU A 1 326 ? 3.033 3.674 -15.937 1.00 87.56 326 LEU A C 1
ATOM 2539 O O . LEU A 1 326 ? 2.237 4.269 -16.665 1.00 87.56 326 LEU A O 1
ATOM 2543 N N . ARG A 1 327 ? 3.383 2.414 -16.183 1.00 85.62 327 ARG A N 1
ATOM 2544 C CA . ARG A 1 327 ? 2.791 1.495 -17.147 1.00 85.62 327 ARG A CA 1
ATOM 2545 C C . ARG A 1 327 ? 1.800 0.602 -16.422 1.00 85.62 327 ARG A C 1
ATOM 2547 O O . ARG A 1 327 ? 1.994 0.270 -15.262 1.00 85.62 327 ARG A O 1
ATOM 2554 N N . ARG A 1 328 ? 0.751 0.181 -17.127 1.00 88.12 328 ARG A N 1
ATOM 2555 C CA . ARG A 1 328 ? -0.306 -0.675 -16.571 1.00 88.12 328 ARG A CA 1
ATOM 2556 C C . ARG A 1 328 ? 0.072 -2.156 -16.513 1.00 88.12 328 ARG A C 1
ATOM 2558 O O . ARG A 1 328 ? -0.661 -2.991 -17.028 1.00 88.12 328 ARG A O 1
ATOM 2565 N N . GLU A 1 329 ? 1.241 -2.471 -15.968 1.00 93.00 329 GLU A N 1
ATOM 2566 C CA . GLU A 1 329 ? 1.691 -3.855 -15.823 1.00 93.00 329 GLU A CA 1
ATOM 2567 C C . GLU A 1 329 ? 2.755 -3.987 -14.724 1.00 93.00 329 GLU A C 1
ATOM 2569 O O . GLU A 1 329 ? 3.695 -3.195 -14.662 1.00 93.00 329 GLU A O 1
ATOM 2574 N N . TYR A 1 330 ? 2.645 -5.012 -13.876 1.00 95.38 330 TYR A N 1
ATOM 2575 C CA . TYR A 1 330 ? 3.768 -5.476 -13.057 1.00 95.38 330 TYR A CA 1
ATOM 2576 C C . TYR A 1 330 ? 4.641 -6.422 -13.878 1.00 95.38 330 TYR A C 1
ATOM 2578 O O . TYR A 1 330 ? 4.131 -7.297 -14.575 1.00 95.38 330 TYR A O 1
ATOM 2586 N N . CYS A 1 331 ? 5.966 -6.317 -13.755 1.00 95.31 331 CYS A N 1
ATOM 2587 C CA . CYS A 1 331 ? 6.846 -7.311 -14.361 1.00 95.31 331 CYS A CA 1
ATOM 2588 C C . CYS A 1 331 ? 6.589 -8.715 -13.777 1.00 95.31 331 CYS A C 1
ATOM 2590 O O . CYS A 1 331 ? 6.073 -8.827 -12.661 1.00 95.31 331 CYS A O 1
ATOM 2592 N N . PRO A 1 332 ? 7.000 -9.800 -14.463 1.00 94.81 332 PRO A N 1
ATOM 2593 C CA . PRO A 1 332 ? 6.714 -11.160 -14.007 1.00 94.81 332 PRO A CA 1
ATOM 2594 C C . PRO A 1 332 ? 7.188 -11.474 -12.577 1.00 94.81 332 PRO A C 1
ATOM 2596 O O . PRO A 1 332 ? 6.546 -12.261 -11.886 1.00 94.81 332 PRO A O 1
ATOM 2599 N N . VAL A 1 333 ? 8.283 -10.858 -12.107 1.00 96.25 333 VAL A N 1
ATOM 2600 C CA . VAL A 1 333 ? 8.771 -11.043 -10.726 1.00 96.25 333 VAL A CA 1
ATOM 2601 C C . VAL A 1 333 ? 7.869 -10.343 -9.712 1.00 96.25 333 VAL A C 1
ATOM 2603 O O . VAL A 1 333 ? 7.480 -10.965 -8.725 1.00 96.25 333 VAL A O 1
ATOM 2606 N N . CYS A 1 334 ? 7.488 -9.089 -9.970 1.00 96.12 334 CYS A N 1
ATOM 2607 C CA . CYS A 1 334 ? 6.536 -8.356 -9.135 1.00 96.12 334 CYS A CA 1
ATOM 2608 C C . CYS A 1 334 ? 5.174 -9.060 -9.097 1.00 96.12 334 CYS A C 1
ATOM 2610 O O . CYS A 1 334 ? 4.647 -9.309 -8.018 1.00 96.12 334 CYS A O 1
ATOM 2612 N N . ALA A 1 335 ? 4.644 -9.457 -10.259 1.00 94.88 335 ALA A N 1
ATOM 2613 C CA . ALA A 1 335 ? 3.378 -10.178 -10.356 1.00 94.88 335 ALA A CA 1
ATOM 2614 C C . ALA A 1 335 ? 3.419 -11.495 -9.565 1.00 94.88 335 ALA A C 1
ATOM 2616 O O . ALA A 1 335 ? 2.517 -11.762 -8.780 1.00 94.88 335 ALA A O 1
ATOM 2617 N N . LYS A 1 336 ? 4.504 -12.276 -9.684 1.00 94.25 336 LYS A N 1
ATOM 2618 C CA . LYS A 1 336 ? 4.694 -13.515 -8.911 1.00 94.25 336 LYS A CA 1
ATOM 2619 C C . LYS A 1 336 ? 4.667 -13.271 -7.401 1.00 94.25 336 LYS A C 1
ATOM 2621 O O . LYS A 1 336 ? 4.074 -14.067 -6.677 1.00 94.25 336 LYS A O 1
ATOM 2626 N N . GLN A 1 337 ? 5.323 -12.215 -6.917 1.00 93.94 337 GLN A N 1
ATOM 2627 C CA . GLN A 1 337 ? 5.301 -11.873 -5.494 1.00 93.94 337 GLN A CA 1
ATOM 2628 C C . GLN A 1 337 ? 3.889 -11.497 -5.033 1.00 93.94 337 GLN A C 1
ATOM 2630 O O . GLN A 1 337 ? 3.438 -11.987 -4.003 1.00 93.94 337 GLN A O 1
ATOM 2635 N N . LEU A 1 338 ? 3.188 -10.661 -5.799 1.00 95.00 338 LEU A N 1
ATOM 2636 C CA . LEU A 1 338 ? 1.830 -10.233 -5.469 1.00 95.00 338 LEU A CA 1
ATOM 2637 C C . LEU A 1 338 ? 0.860 -11.419 -5.451 1.00 95.00 338 LEU A C 1
ATOM 2639 O O . LEU A 1 338 ? 0.152 -11.597 -4.467 1.00 95.00 338 LEU A O 1
ATOM 2643 N N . THR A 1 339 ? 0.894 -12.286 -6.467 1.00 94.38 339 THR A N 1
ATOM 2644 C CA . THR A 1 339 ? 0.097 -13.522 -6.491 1.00 94.38 339 THR A CA 1
ATOM 2645 C C . THR A 1 339 ? 0.418 -14.418 -5.299 1.00 94.38 339 THR A C 1
ATOM 2647 O O . THR A 1 339 ? -0.495 -14.897 -4.646 1.00 94.38 339 THR A O 1
ATOM 2650 N N . LYS A 1 340 ? 1.697 -14.580 -4.932 1.00 91.12 340 LYS A N 1
ATOM 2651 C CA . LYS A 1 340 ? 2.080 -15.362 -3.745 1.00 91.12 340 LYS A CA 1
ATOM 2652 C C . LYS A 1 340 ? 1.439 -14.824 -2.457 1.00 91.12 340 LYS A C 1
ATOM 2654 O O . LYS A 1 340 ? 1.100 -15.615 -1.582 1.00 91.12 340 LYS A O 1
ATOM 2659 N N . LEU A 1 341 ? 1.322 -13.504 -2.307 1.00 89.69 341 LEU A N 1
ATOM 2660 C CA . LEU A 1 341 ? 0.668 -12.896 -1.145 1.00 89.69 341 LEU A CA 1
ATOM 2661 C C . LEU A 1 341 ? -0.855 -13.065 -1.204 1.00 89.69 341 LEU A C 1
ATOM 2663 O O . LEU A 1 341 ? -1.467 -13.393 -0.193 1.00 89.69 341 LEU A O 1
ATOM 2667 N N . LEU A 1 342 ? -1.461 -12.914 -2.384 1.00 90.62 342 LEU A N 1
ATOM 2668 C CA . LEU A 1 342 ? -2.893 -13.157 -2.600 1.00 90.62 342 LEU A CA 1
ATOM 2669 C C . LEU A 1 342 ? -3.277 -14.624 -2.355 1.00 90.62 342 LEU A C 1
ATOM 2671 O O . LEU A 1 342 ? -4.307 -14.897 -1.739 1.00 90.62 342 LEU A O 1
ATOM 2675 N N . ASP A 1 343 ? -2.408 -15.566 -2.728 1.00 87.62 343 ASP A N 1
ATOM 2676 C CA . ASP A 1 343 ? -2.589 -17.000 -2.495 1.00 87.62 343 ASP A CA 1
ATOM 2677 C C . ASP A 1 343 ? -2.749 -17.327 -1.005 1.00 87.62 343 ASP A C 1
ATOM 2679 O O . ASP A 1 343 ? -3.398 -18.314 -0.661 1.00 87.62 343 ASP A O 1
ATOM 2683 N N . VAL A 1 344 ? -2.185 -16.520 -0.096 1.00 83.25 344 VAL A N 1
ATOM 2684 C CA . VAL A 1 344 ? -2.399 -16.696 1.348 1.00 83.25 344 VAL A CA 1
ATOM 2685 C C . VAL A 1 344 ? -3.894 -16.600 1.651 1.00 83.25 344 VAL A C 1
ATOM 2687 O O . VAL A 1 344 ? -4.453 -17.529 2.229 1.00 83.25 344 VAL A O 1
ATOM 2690 N N . TYR A 1 345 ? -4.556 -15.546 1.173 1.00 83.44 345 TYR A N 1
ATOM 2691 C CA . TYR A 1 345 ? -5.995 -15.334 1.340 1.00 83.44 345 TYR A CA 1
ATOM 2692 C C . TYR A 1 345 ? -6.816 -16.387 0.597 1.00 83.44 345 TYR A C 1
ATOM 2694 O O . TYR A 1 345 ? -7.715 -16.989 1.183 1.00 83.44 345 TYR A O 1
ATOM 2702 N N . ALA A 1 346 ? -6.462 -16.694 -0.654 1.00 82.12 346 ALA A N 1
ATOM 2703 C CA . ALA A 1 346 ? -7.166 -17.704 -1.444 1.00 82.12 346 ALA A CA 1
ATOM 2704 C C . ALA A 1 346 ? -7.161 -19.091 -0.777 1.00 82.12 346 ALA A C 1
ATOM 2706 O O . ALA A 1 346 ? -8.180 -19.780 -0.768 1.00 82.12 346 ALA A O 1
ATOM 2707 N N . ASN A 1 347 ? -6.042 -19.488 -0.164 1.00 75.50 347 ASN A N 1
ATOM 2708 C CA . ASN A 1 347 ? -5.916 -20.775 0.525 1.00 75.50 347 ASN A CA 1
ATOM 2709 C C . ASN A 1 347 ? -6.627 -20.820 1.887 1.00 75.50 347 ASN A C 1
ATOM 2711 O O . ASN A 1 347 ? -6.867 -21.909 2.411 1.00 75.50 347 ASN A O 1
ATOM 2715 N N . MET A 1 348 ? -6.949 -19.662 2.470 1.00 72.69 348 MET A N 1
ATOM 2716 C CA . MET A 1 348 ? -7.696 -19.561 3.727 1.00 72.69 348 MET A CA 1
ATOM 2717 C C . MET A 1 348 ? -9.208 -19.515 3.519 1.00 72.69 348 MET A C 1
ATOM 2719 O O . MET A 1 348 ? -9.949 -19.733 4.478 1.00 72.69 348 MET A O 1
ATOM 2723 N N . GLN A 1 349 ? -9.672 -19.276 2.287 1.00 73.19 349 GLN A N 1
ATOM 2724 C CA . GLN A 1 349 ? -11.095 -19.244 1.977 1.00 73.19 349 GLN A CA 1
ATOM 2725 C C . GLN A 1 349 ? -11.774 -20.544 2.437 1.00 73.19 349 GLN A C 1
ATOM 2727 O O . GLN A 1 349 ? -11.319 -21.644 2.093 1.00 73.19 349 GLN A O 1
ATOM 2732 N N . PRO A 1 350 ? -12.864 -20.455 3.220 1.00 67.31 350 PRO A N 1
ATOM 2733 C CA . PRO A 1 350 ? -13.569 -21.637 3.670 1.00 67.31 350 PRO A CA 1
ATOM 2734 C C . PRO A 1 350 ? -14.049 -22.411 2.445 1.00 67.31 350 PRO A C 1
ATOM 2736 O O . PRO A 1 350 ? -14.634 -21.842 1.520 1.00 67.31 350 PRO A O 1
ATOM 2739 N N . THR A 1 351 ? -13.817 -23.728 2.436 1.00 60.97 351 THR A N 1
ATOM 2740 C CA . THR A 1 351 ? -14.406 -24.594 1.411 1.00 60.97 351 THR A CA 1
ATOM 2741 C C . THR A 1 351 ? -15.898 -24.293 1.359 1.00 60.97 351 THR A C 1
ATOM 2743 O O . THR A 1 351 ? -16.512 -24.306 2.433 1.00 60.97 351 THR A O 1
ATOM 2746 N N . PRO A 1 352 ? -16.486 -24.037 0.174 1.00 57.09 352 PRO A N 1
ATOM 2747 C CA . PRO A 1 352 ? -17.913 -23.810 0.069 1.00 57.09 352 PRO A CA 1
ATOM 2748 C C . PRO A 1 352 ? -18.600 -24.949 0.801 1.00 57.09 352 PRO A C 1
ATOM 2750 O O . PRO A 1 352 ? -18.413 -26.114 0.435 1.00 57.09 352 PRO A O 1
ATOM 2753 N N . ASP A 1 353 ? -19.330 -24.626 1.868 1.00 46.09 353 ASP A N 1
ATOM 2754 C CA . ASP A 1 353 ? -20.194 -25.595 2.511 1.00 46.09 353 ASP A CA 1
ATOM 2755 C C . ASP A 1 353 ? -21.220 -25.944 1.435 1.00 46.09 353 ASP A C 1
ATOM 2757 O O . ASP A 1 353 ? -22.179 -25.208 1.181 1.00 46.09 353 ASP A O 1
ATOM 2761 N N . LEU A 1 354 ? -20.949 -27.021 0.692 1.00 43.25 354 LEU A N 1
ATOM 2762 C CA . LEU A 1 354 ? -21.914 -27.695 -0.153 1.00 43.25 354 LEU A CA 1
ATOM 2763 C C . LEU A 1 354 ? -22.933 -28.249 0.823 1.00 43.25 354 LEU A C 1
ATOM 2765 O O . LEU A 1 354 ? -22.916 -29.433 1.162 1.00 43.25 354 LEU A O 1
ATOM 2769 N N . GLY A 1 355 ? -23.781 -27.349 1.320 1.00 36.28 355 GLY A N 1
ATOM 2770 C CA . GLY A 1 355 ? -24.762 -27.643 2.324 1.00 36.28 355 GLY A CA 1
ATOM 2771 C C . GLY A 1 355 ? -25.480 -28.891 1.863 1.00 36.28 355 GLY A C 1
ATOM 2772 O O . GLY A 1 355 ? -26.041 -28.944 0.760 1.00 36.28 355 GLY A O 1
ATOM 2773 N N . TYR A 1 356 ? -25.456 -29.906 2.717 1.00 42.06 356 TYR A N 1
ATOM 2774 C CA . TYR A 1 356 ? -26.201 -31.153 2.593 1.00 42.06 356 TYR A CA 1
ATOM 2775 C C . TYR A 1 356 ? -27.733 -30.914 2.613 1.00 42.06 356 TYR A C 1
ATOM 2777 O O . TYR A 1 356 ? -28.496 -31.678 3.192 1.00 42.06 356 TYR A O 1
ATOM 2785 N N . LYS A 1 357 ? -28.225 -29.843 1.978 1.00 41.12 357 LYS A N 1
ATOM 2786 C CA . LYS A 1 357 ? -29.630 -29.564 1.678 1.00 41.12 357 LYS A CA 1
ATOM 2787 C C . LYS A 1 357 ? -29.984 -29.838 0.212 1.00 41.12 357 LYS A C 1
ATOM 2789 O O . LYS A 1 357 ? -31.154 -30.069 -0.074 1.00 41.12 357 LYS A O 1
ATOM 2794 N N . SER A 1 358 ? -29.009 -29.926 -0.697 1.00 38.06 358 SER A N 1
ATOM 2795 C CA . SER A 1 358 ? -29.280 -30.153 -2.132 1.00 38.06 358 SER A CA 1
ATOM 2796 C C . SER A 1 358 ? -29.260 -31.631 -2.550 1.00 38.06 358 SER A C 1
ATOM 2798 O O . SER A 1 358 ? -29.884 -31.999 -3.544 1.00 38.06 358 SER A O 1
ATOM 2800 N N . ILE A 1 359 ? -28.634 -32.517 -1.763 1.00 40.16 359 ILE A N 1
ATOM 2801 C CA . ILE A 1 359 ? -28.647 -33.971 -2.026 1.00 40.16 359 ILE A CA 1
ATOM 2802 C C . ILE A 1 359 ? -30.022 -34.583 -1.687 1.00 40.16 359 ILE A C 1
ATOM 2804 O O . ILE A 1 359 ? -30.445 -35.554 -2.313 1.00 40.16 359 ILE A O 1
ATOM 2808 N N . GLY A 1 360 ? -30.783 -33.962 -0.776 1.00 35.41 360 GLY A N 1
ATOM 2809 C CA . GLY A 1 360 ? -32.132 -34.407 -0.408 1.00 35.41 360 GLY A CA 1
ATOM 2810 C C . GLY A 1 360 ? -33.190 -34.213 -1.500 1.00 35.41 360 GLY A C 1
ATOM 2811 O O . GLY A 1 360 ? -34.153 -34.970 -1.549 1.00 35.41 360 GLY A O 1
ATOM 2812 N N . ILE A 1 361 ? -33.014 -33.252 -2.413 1.00 41.81 361 ILE A N 1
ATOM 2813 C CA . ILE A 1 361 ? -33.988 -32.992 -3.489 1.00 41.81 361 ILE A CA 1
ATOM 2814 C C . ILE A 1 361 ? -33.693 -33.864 -4.720 1.00 41.81 361 ILE A C 1
ATOM 2816 O O . ILE A 1 361 ? -34.622 -34.348 -5.370 1.00 41.81 361 ILE A O 1
ATOM 2820 N N . LEU A 1 362 ? -32.418 -34.167 -4.993 1.00 34.88 362 LEU A N 1
ATOM 2821 C CA . LEU A 1 362 ? -32.039 -35.029 -6.116 1.00 34.88 362 LEU A CA 1
ATOM 2822 C C . LEU A 1 362 ? -32.325 -36.522 -5.843 1.00 34.88 362 LEU A C 1
ATOM 2824 O O . LEU A 1 362 ? -32.714 -37.246 -6.760 1.00 34.88 362 LEU A O 1
ATOM 2828 N N . LEU A 1 363 ? -32.232 -36.982 -4.585 1.00 35.78 363 LEU A N 1
ATOM 2829 C CA . LEU A 1 363 ? -32.564 -38.371 -4.226 1.00 35.78 363 LEU A CA 1
ATOM 2830 C C . LEU A 1 363 ? -34.078 -38.669 -4.245 1.00 35.78 363 LEU A C 1
ATOM 2832 O O . LEU A 1 363 ? -34.476 -39.792 -4.559 1.00 35.78 363 LEU A O 1
ATOM 2836 N N . ILE A 1 364 ? -34.938 -37.683 -3.963 1.00 42.09 364 ILE A N 1
ATOM 2837 C CA . ILE A 1 364 ? -36.403 -37.871 -3.984 1.00 42.09 364 ILE A CA 1
ATOM 2838 C C . ILE A 1 364 ? -36.934 -37.950 -5.428 1.00 42.09 364 ILE A C 1
ATOM 2840 O O . ILE A 1 364 ? -37.859 -38.719 -5.714 1.00 42.09 364 ILE A O 1
ATOM 2844 N N . LEU A 1 365 ? -36.304 -37.243 -6.372 1.00 41.19 365 LEU A N 1
ATOM 2845 C CA . LEU A 1 365 ? -36.666 -37.317 -7.792 1.00 41.19 365 LEU A CA 1
ATOM 2846 C C . LEU A 1 365 ? -36.237 -38.644 -8.444 1.00 41.19 365 LEU A C 1
ATOM 2848 O O . LEU A 1 365 ? -36.984 -39.186 -9.260 1.00 41.19 365 LEU A O 1
ATOM 2852 N N . LEU A 1 366 ? -35.109 -39.232 -8.030 1.00 40.84 366 LEU A N 1
ATOM 2853 C CA . LEU A 1 366 ? -34.665 -40.541 -8.533 1.00 40.84 366 LEU A CA 1
ATOM 2854 C C . LEU A 1 366 ? -35.471 -41.718 -7.952 1.00 40.84 366 LEU A C 1
ATOM 2856 O O . LEU A 1 366 ? -35.711 -42.698 -8.657 1.00 40.84 366 LEU A O 1
ATOM 2860 N N . CYS A 1 367 ? -35.973 -41.611 -6.716 1.00 37.03 367 CYS A N 1
ATOM 2861 C CA . CYS A 1 367 ? -36.819 -42.652 -6.114 1.00 37.03 367 CYS A CA 1
ATOM 2862 C C . CYS A 1 367 ? -38.239 -42.686 -6.726 1.00 37.03 367 CYS A C 1
ATOM 2864 O O . CYS A 1 367 ? -38.831 -43.752 -6.904 1.00 37.03 367 CYS A O 1
ATOM 2866 N N . SER A 1 368 ? -38.759 -41.528 -7.149 1.00 42.12 368 SER A N 1
ATOM 2867 C CA . SER A 1 368 ? -40.074 -41.417 -7.803 1.00 42.12 368 SER A CA 1
ATOM 2868 C C . SER A 1 368 ? -40.078 -41.971 -9.237 1.00 42.12 368 SER A C 1
ATOM 2870 O O . SER A 1 368 ? -41.084 -42.518 -9.691 1.00 42.12 368 SER A O 1
ATOM 2872 N N . ALA A 1 369 ? -38.948 -41.878 -9.947 1.00 41.69 369 ALA A N 1
ATOM 2873 C CA . ALA A 1 369 ? -38.800 -42.423 -11.298 1.00 41.69 369 ALA A CA 1
ATOM 2874 C C . ALA A 1 369 ? -38.630 -43.956 -11.310 1.00 41.69 369 ALA A C 1
ATOM 2876 O O . ALA A 1 369 ? -39.108 -44.622 -12.229 1.00 41.69 369 ALA A O 1
ATOM 2877 N N . PHE A 1 370 ? -38.023 -44.535 -10.266 1.00 40.84 370 PHE A N 1
ATOM 2878 C CA . PHE A 1 370 ? -37.837 -45.988 -10.159 1.00 40.84 370 PHE A CA 1
ATOM 2879 C C . PHE A 1 370 ? -39.134 -46.744 -9.812 1.00 40.84 370 PHE A C 1
ATOM 2881 O O . PHE A 1 370 ? -39.355 -47.854 -10.295 1.00 40.84 370 PHE A O 1
ATOM 2888 N N . LEU A 1 371 ? -40.046 -46.129 -9.049 1.00 40.56 371 LEU A N 1
ATOM 2889 C CA . LEU A 1 371 ? -41.344 -46.728 -8.695 1.00 40.56 371 LEU A CA 1
ATOM 2890 C C . LEU A 1 371 ? -42.377 -46.709 -9.839 1.00 40.56 371 LEU A C 1
ATOM 2892 O O . LEU A 1 371 ? -43.315 -47.507 -9.825 1.00 40.56 371 LEU A O 1
ATOM 2896 N N . LEU A 1 372 ? -42.202 -45.861 -10.858 1.00 41.88 372 LEU A N 1
ATOM 2897 C CA . LEU A 1 372 ? -43.069 -45.836 -12.046 1.00 41.88 372 LEU A CA 1
ATOM 2898 C C . LEU A 1 372 ? -42.669 -46.867 -13.117 1.00 41.88 372 LEU A C 1
ATOM 2900 O O . LEU A 1 372 ? -43.520 -47.268 -13.911 1.00 41.88 372 LEU A O 1
ATOM 2904 N N . PHE A 1 373 ? -41.423 -47.354 -13.111 1.00 40.03 373 PHE A N 1
ATOM 2905 C CA . PHE A 1 373 ? -40.949 -48.357 -14.077 1.00 40.03 373 PHE A CA 1
ATOM 2906 C C . PHE A 1 373 ? -41.229 -49.812 -13.667 1.00 40.03 373 PHE A C 1
ATOM 2908 O O . PHE A 1 373 ? -41.311 -50.678 -14.534 1.00 40.03 373 PHE A O 1
ATOM 2915 N N . TYR A 1 374 ? -41.465 -50.092 -12.381 1.00 38.53 374 TYR A N 1
ATOM 2916 C CA . TYR A 1 374 ? -41.744 -51.455 -11.893 1.00 38.53 374 TYR A CA 1
ATOM 2917 C C . TYR A 1 374 ? -43.229 -51.851 -11.871 1.00 38.53 374 TYR A C 1
ATOM 2919 O O . TYR A 1 374 ? -43.569 -52.953 -11.453 1.00 38.53 374 TYR A O 1
ATOM 2927 N N . ARG A 1 375 ? -44.133 -50.981 -12.340 1.00 39.19 375 ARG A N 1
ATOM 2928 C CA . ARG A 1 375 ? -45.577 -51.275 -12.428 1.00 39.19 375 ARG A CA 1
ATOM 2929 C C . ARG A 1 375 ? -46.054 -51.634 -13.843 1.00 39.19 375 ARG A C 1
ATOM 2931 O O . ARG A 1 375 ? -47.258 -51.651 -14.090 1.00 39.19 375 ARG A O 1
ATOM 2938 N N . LYS A 1 376 ? -45.124 -51.893 -14.770 1.00 42.47 376 LYS A N 1
ATOM 2939 C CA . LYS A 1 376 ? -45.411 -52.202 -16.182 1.00 42.47 376 LYS A CA 1
ATOM 2940 C C . LYS A 1 376 ? -44.569 -53.346 -16.776 1.00 42.47 376 LYS A C 1
ATOM 2942 O O . LYS A 1 376 ? -44.406 -53.395 -17.994 1.00 42.47 376 LYS A O 1
ATOM 2947 N N . MET A 1 377 ? -44.077 -54.258 -15.937 1.00 41.38 377 MET A N 1
ATOM 2948 C CA . MET A 1 377 ? -43.535 -55.560 -16.349 1.00 41.38 377 MET A CA 1
ATOM 2949 C C . MET A 1 377 ? -44.268 -56.687 -15.637 1.00 41.38 377 MET A C 1
ATOM 2951 O O . MET A 1 377 ? -44.562 -56.504 -14.433 1.00 41.38 377 MET A O 1
#

Foldseek 3Di:
DKKKWKDFKPDNLPIAIADFDEADADADDDDDFFKKKFFAAPVRDTPDIHGHHDPQWDQFFQADPPDDHFDTDGDPIAMDIDMGDDDPRGQWMWMFGPVPPTDTSDIGGPVNHDHDPADWDKDWPDDLDDSNQAAEEEEEEAPQDPVCVVLSVVLVVLLVVLQCVFPPCVVLVSRYTYMYTRHPFHQQWDCQGSNRHQEIDGRLVSQVSRPRVHYHLEYEYEYADPGNHWAWDADQLASHPSIYIYFYRPSVPLGSLSSVLRNLCHHLVAAAQAESVAADDADRHLFKDAPPSPSCPVPPPWDWAAGGHHRRITGTDDPQASSHPSHRHHDPRSSVSNVVSSVSSVVSPPDPCPPPPVVVVVVVVVVVVVVVVVVPD

pLDDT: mean 76.58, std 19.84, range [27.8, 98.31]

Secondary structure (DSSP, 8-state):
-EEEEEE-TT-TT-EEEEEE----------S--SEEEEEE-TT--EEEEEEE----EEPPPPPPTTPPPPPPEEPSS--EEEEEE--TT--EEEEEESSSS-EEEEEE-GGGPBPP---SEEEEEE--S-TTTSEEEEEEEES--TT-HHHHHHHHHHHHHHHTTSTTTTTTGGGEEEEEEE--S----EEEETTEEEEEE--HHHHHHHHTTS--SEEEEEE--SS--EEEE--TTS--TT-EEEEES-TTTTHHHHHHHHHHHHTT-PPP-SEEEES-----STTEE-TT-GGGTT-TT---EEEEEEEEEEESSSS-STTTSS-S---HHHHHHHHHHHHHHHHHSPPP---TTSHHHHHHHHHHHHHHHTT--

InterPro domains:
  IPR019026 Peptidase M64, IgA [PF09471] (209-277)
  IPR024079 Metallopeptidase, catalytic domain superfamily [G3DSA:3.40.390.10] (121-347)